Protein AF-A0A940BDP1-F1 (afdb_monomer_lite)

Structure (mmCIF, N/CA/C/O backbone):
data_AF-A0A940BDP1-F1
#
_entry.id   AF-A0A940BDP1-F1
#
loop_
_atom_site.group_PDB
_atom_site.id
_atom_site.type_symbol
_atom_site.label_atom_id
_atom_site.label_alt_id
_atom_site.label_comp_id
_atom_site.label_asym_id
_atom_site.label_entity_id
_atom_site.label_seq_id
_atom_site.pdbx_PDB_ins_code
_atom_site.Cartn_x
_atom_site.Cartn_y
_atom_site.Cartn_z
_atom_site.occupancy
_atom_site.B_iso_or_equiv
_atom_site.auth_seq_id
_atom_site.auth_comp_id
_atom_site.auth_asym_id
_atom_site.auth_atom_id
_atom_site.pdbx_PDB_model_num
ATOM 1 N N . MET A 1 1 ? -33.371 4.095 51.406 1.00 39.09 1 MET A N 1
ATOM 2 C CA . MET A 1 1 ? -31.905 4.212 51.586 1.00 39.09 1 MET A CA 1
ATOM 3 C C . MET A 1 1 ? -31.177 2.871 51.556 1.00 39.09 1 MET A C 1
ATOM 5 O O . MET A 1 1 ? -30.484 2.657 50.581 1.00 39.09 1 MET A O 1
ATOM 9 N N . ARG A 1 2 ? -31.351 1.929 52.503 1.00 30.36 2 ARG A N 1
ATOM 10 C CA . ARG A 1 2 ? -30.599 0.644 52.484 1.00 30.36 2 ARG A CA 1
ATOM 11 C C . ARG A 1 2 ? -30.800 -0.227 51.232 1.00 30.36 2 ARG A C 1
ATOM 13 O O . ARG A 1 2 ? -29.832 -0.791 50.754 1.00 30.36 2 ARG A O 1
ATOM 20 N N . LYS A 1 3 ? -32.016 -0.303 50.671 1.00 30.36 3 LYS A N 1
ATOM 21 C CA . LYS A 1 3 ? -32.258 -1.008 49.393 1.00 30.36 3 LYS A CA 1
ATOM 22 C C . LYS A 1 3 ? -31.604 -0.306 48.198 1.00 30.36 3 LYS A C 1
ATOM 24 O O . LYS A 1 3 ? -31.033 -0.985 47.370 1.00 30.36 3 LYS A O 1
ATOM 29 N N . LEU A 1 4 ? -31.623 1.029 48.163 1.00 31.89 4 LEU A N 1
ATOM 30 C CA . LEU A 1 4 ? -30.990 1.826 47.105 1.00 31.89 4 LEU A CA 1
ATOM 31 C C . LEU A 1 4 ? -29.458 1.695 47.149 1.00 31.89 4 LEU A C 1
ATOM 33 O O . LEU A 1 4 ? -28.849 1.433 46.129 1.00 31.89 4 LEU A O 1
ATOM 37 N N . LEU A 1 5 ? -28.856 1.771 48.341 1.00 33.38 5 LEU A N 1
ATOM 38 C CA . LEU A 1 5 ? -27.423 1.530 48.558 1.00 33.38 5 LEU A CA 1
ATOM 39 C C . LEU A 1 5 ? -27.004 0.103 48.193 1.00 33.38 5 LEU A C 1
ATOM 41 O O . LEU A 1 5 ? -25.933 -0.080 47.635 1.00 33.38 5 LEU A O 1
ATOM 45 N N . LEU A 1 6 ? -27.842 -0.899 48.477 1.00 31.19 6 LEU A N 1
ATOM 46 C CA . LEU A 1 6 ? -27.563 -2.288 48.109 1.00 31.19 6 LEU A CA 1
ATOM 47 C C . LEU A 1 6 ? -27.709 -2.513 46.596 1.00 31.19 6 LEU A C 1
ATOM 49 O O . LEU A 1 6 ? -26.909 -3.234 46.020 1.00 31.19 6 LEU A O 1
ATOM 53 N N . THR A 1 7 ? -28.683 -1.873 45.942 1.00 37.03 7 THR A N 1
ATOM 54 C CA . THR A 1 7 ? -28.830 -1.899 44.478 1.00 37.03 7 THR A CA 1
ATOM 55 C C . THR A 1 7 ? -27.680 -1.168 43.784 1.00 37.03 7 THR A C 1
ATOM 57 O O . THR A 1 7 ? -27.176 -1.685 42.797 1.00 37.03 7 THR A O 1
ATOM 60 N N . ILE A 1 8 ? -27.217 -0.037 44.329 1.00 39.84 8 ILE A N 1
ATOM 61 C CA . ILE A 1 8 ? -26.027 0.681 43.849 1.00 39.84 8 ILE A CA 1
ATOM 62 C C . ILE A 1 8 ? -24.776 -0.185 44.038 1.00 39.84 8 ILE A C 1
ATOM 64 O O . ILE A 1 8 ? -24.036 -0.371 43.083 1.00 39.84 8 ILE A O 1
ATOM 68 N N . LEU A 1 9 ? -24.568 -0.794 45.214 1.00 34.91 9 LEU A N 1
ATOM 69 C CA . LEU A 1 9 ? -23.424 -1.690 45.435 1.00 34.91 9 LEU A CA 1
ATOM 70 C C . LEU A 1 9 ? -23.446 -2.895 44.487 1.00 34.91 9 LEU A C 1
ATOM 72 O O . LEU A 1 9 ? -22.422 -3.231 43.908 1.00 34.91 9 LEU A O 1
ATOM 76 N N . ILE A 1 10 ? -24.601 -3.545 44.318 1.00 37.09 10 ILE A N 1
ATOM 77 C CA . ILE A 1 10 ? -24.729 -4.702 43.424 1.00 37.09 10 ILE A CA 1
ATOM 78 C C . ILE A 1 10 ? -24.479 -4.281 41.971 1.00 37.09 10 ILE A C 1
ATOM 80 O O . ILE A 1 10 ? -23.735 -4.976 41.290 1.00 37.09 10 ILE A O 1
ATOM 84 N N . ALA A 1 11 ? -25.016 -3.136 41.527 1.00 35.66 11 ALA A N 1
ATOM 85 C CA . ALA A 1 11 ? -24.790 -2.592 40.187 1.00 35.66 11 ALA A CA 1
ATOM 86 C C . ALA A 1 11 ? -23.304 -2.286 39.925 1.00 35.66 11 ALA A C 1
ATOM 88 O O . ALA A 1 11 ? -22.777 -2.709 38.894 1.00 35.66 11 ALA A O 1
ATOM 89 N N . VAL A 1 12 ? -22.623 -1.651 40.890 1.00 38.00 12 VAL A N 1
ATOM 90 C CA . VAL A 1 12 ? -21.176 -1.365 40.862 1.00 38.00 12 VAL A CA 1
ATOM 91 C C . VAL A 1 12 ? -20.359 -2.659 40.736 1.00 38.00 12 VAL A C 1
ATOM 93 O O . VAL A 1 12 ? -19.486 -2.749 39.875 1.00 38.00 12 VAL A O 1
ATOM 96 N N . PHE A 1 13 ? -20.699 -3.706 41.499 1.00 33.41 13 PHE A N 1
ATOM 97 C CA . PHE A 1 13 ? -20.034 -5.013 41.399 1.00 33.41 13 PHE A CA 1
ATOM 98 C C . PHE A 1 13 ? -20.310 -5.739 40.066 1.00 33.41 13 PHE A C 1
ATOM 100 O O . PHE A 1 13 ? -19.410 -6.378 39.520 1.00 33.41 13 PHE A O 1
ATOM 107 N N . THR A 1 14 ? -21.521 -5.642 39.497 1.00 33.75 14 THR A N 1
ATOM 108 C CA . THR A 1 14 ? -21.818 -6.230 38.173 1.00 33.75 14 THR A CA 1
ATOM 109 C C . THR A 1 14 ? -21.124 -5.507 37.020 1.00 33.75 14 THR A C 1
ATOM 111 O O . THR A 1 14 ? -20.708 -6.171 36.073 1.00 33.75 14 THR A O 1
ATOM 114 N N . MET A 1 15 ? -20.949 -4.181 37.092 1.00 35.41 15 MET A N 1
ATOM 115 C CA . MET A 1 15 ? -20.166 -3.447 36.090 1.00 35.41 15 MET A CA 1
ATOM 116 C C . MET A 1 15 ? -18.678 -3.808 36.179 1.00 35.41 15 MET A C 1
ATOM 118 O O . MET A 1 15 ? -18.084 -4.114 35.146 1.00 35.41 15 MET A O 1
ATOM 122 N N . GLN A 1 16 ? -18.099 -3.899 37.385 1.00 37.00 16 GLN A N 1
ATOM 123 C CA . GLN A 1 16 ? -16.711 -4.354 37.573 1.00 37.00 16 GLN A CA 1
ATOM 124 C C . GLN A 1 16 ? -16.444 -5.721 36.916 1.00 37.00 16 GLN A C 1
ATOM 126 O O . GLN A 1 16 ? -15.421 -5.898 36.258 1.00 37.00 16 GLN A O 1
ATOM 131 N N . GLY A 1 17 ? -17.381 -6.672 37.024 1.00 30.28 17 GLY A N 1
ATOM 132 C CA . GLY A 1 17 ? -17.239 -8.004 36.425 1.00 30.28 17 GLY A CA 1
ATOM 133 C C . GLY A 1 17 ? -17.314 -8.043 34.891 1.00 30.28 17 GLY A C 1
ATOM 134 O O . GLY A 1 17 ? -16.681 -8.901 34.279 1.00 30.28 17 GLY A O 1
ATOM 135 N N . MET A 1 18 ? -18.058 -7.126 34.260 1.00 34.38 18 MET A N 1
ATOM 136 C CA . MET A 1 18 ? -18.193 -7.068 32.795 1.00 34.38 18 MET A CA 1
ATOM 137 C C . MET A 1 18 ? -17.038 -6.324 32.112 1.00 34.38 18 MET A C 1
ATOM 139 O O . MET A 1 18 ? -16.625 -6.729 31.028 1.00 34.38 18 MET A O 1
ATOM 143 N N . PHE A 1 19 ? -16.491 -5.270 32.728 1.00 37.41 19 PHE A N 1
ATOM 144 C CA . PHE A 1 19 ? -15.371 -4.520 32.139 1.00 37.41 19 PHE A CA 1
ATOM 145 C C . PHE A 1 19 ? -14.022 -5.223 32.340 1.00 37.41 19 PHE A C 1
ATOM 147 O O . PHE A 1 19 ? -13.211 -5.245 31.409 1.00 37.41 19 PHE A O 1
ATOM 154 N N . ALA A 1 20 ? -13.828 -5.905 33.477 1.00 33.91 20 ALA A N 1
ATOM 155 C CA . ALA A 1 20 ? -12.605 -6.656 33.769 1.00 33.91 20 ALA A CA 1
ATOM 156 C C . ALA A 1 20 ? -12.315 -7.797 32.770 1.00 33.91 20 ALA A C 1
ATOM 158 O O . ALA A 1 20 ? -11.159 -8.145 32.578 1.00 33.91 20 ALA A O 1
ATOM 159 N N . GLN A 1 21 ? -13.324 -8.353 32.085 1.00 35.44 21 GLN A N 1
ATOM 160 C CA . GLN A 1 21 ? -13.114 -9.422 31.092 1.00 35.44 21 GLN A CA 1
ATOM 161 C C . GLN A 1 21 ? -12.609 -8.935 29.725 1.00 35.44 21 GLN A C 1
ATOM 163 O O . GLN A 1 21 ? -12.165 -9.751 28.922 1.00 35.44 21 GLN A O 1
ATOM 168 N N . SER A 1 22 ? -12.675 -7.630 29.439 1.00 44.34 22 SER A N 1
ATOM 169 C CA . SER A 1 22 ? -12.284 -7.074 28.131 1.00 44.34 22 SER A CA 1
ATOM 170 C C . SER A 1 22 ? -10.928 -6.359 28.137 1.00 44.34 22 SER A C 1
ATOM 172 O O . SER A 1 22 ? -10.398 -6.054 27.071 1.00 44.34 22 SER A O 1
ATOM 174 N N . GLY A 1 23 ? -10.399 -6.040 29.328 1.00 54.31 23 GLY A N 1
ATOM 175 C CA . GLY A 1 23 ? -9.250 -5.147 29.535 1.00 54.31 23 GLY A CA 1
ATOM 176 C C . GLY A 1 23 ? -9.375 -3.769 28.872 1.00 54.31 23 GLY A C 1
ATOM 177 O O . GLY A 1 23 ? -8.382 -3.063 28.691 1.00 54.31 23 GLY A O 1
ATOM 178 N N . LEU A 1 24 ? -10.598 -3.371 28.514 1.00 60.44 24 LEU A N 1
ATOM 179 C CA . LEU A 1 24 ? -10.937 -2.022 28.087 1.00 60.44 24 LEU A CA 1
ATOM 180 C C . LEU A 1 24 ? -11.330 -1.209 29.314 1.00 60.44 24 LEU A C 1
ATOM 182 O O . LEU A 1 24 ? -12.133 -1.660 30.134 1.00 60.44 24 LEU A O 1
ATOM 186 N N . ARG A 1 25 ? -10.795 0.008 29.418 1.00 71.19 25 ARG A N 1
ATOM 187 C CA . ARG A 1 25 ? -11.220 0.934 30.467 1.00 71.19 25 ARG A CA 1
ATOM 188 C C . ARG A 1 25 ? -12.712 1.246 30.354 1.00 71.19 25 ARG A C 1
ATOM 190 O O . ARG A 1 25 ? -13.210 1.393 29.229 1.00 71.19 25 ARG A O 1
ATOM 197 N N . PRO A 1 26 ? -13.418 1.391 31.486 1.00 76.38 26 PRO A N 1
ATOM 198 C CA . PRO A 1 26 ? -14.801 1.834 31.481 1.00 76.38 26 PRO A CA 1
ATOM 199 C C . PRO A 1 26 ? -14.961 3.176 30.759 1.00 76.38 26 PRO A C 1
ATOM 201 O O . PRO A 1 26 ? -14.127 4.076 30.850 1.00 76.38 26 PRO A O 1
ATOM 204 N N . ARG A 1 27 ? -16.068 3.333 30.035 1.00 79.81 27 ARG A N 1
ATOM 205 C CA . ARG A 1 27 ? -16.445 4.633 29.473 1.00 79.81 27 ARG A CA 1
ATOM 206 C C . ARG A 1 27 ? -16.810 5.576 30.613 1.00 79.81 27 ARG A C 1
ATOM 208 O O . ARG A 1 27 ? -17.631 5.202 31.447 1.00 79.81 27 ARG A O 1
ATOM 215 N N . GLY A 1 28 ? -16.249 6.779 30.612 1.00 79.25 28 GLY A N 1
ATOM 216 C CA . GLY A 1 28 ? -16.422 7.736 31.702 1.00 79.25 28 GLY A CA 1
ATOM 217 C C . GLY A 1 28 ? -15.357 7.670 32.800 1.00 79.25 28 GLY A C 1
ATOM 218 O O . GLY A 1 28 ? -15.403 8.514 33.681 1.00 79.25 28 GLY A O 1
ATOM 219 N N . ASP A 1 29 ? -14.400 6.736 32.744 1.00 80.38 29 ASP A N 1
ATOM 220 C CA . ASP A 1 29 ? -13.216 6.696 33.629 1.00 80.38 29 ASP A CA 1
ATOM 221 C C . ASP A 1 29 ? -12.179 7.742 33.170 1.00 80.38 29 ASP A C 1
ATOM 223 O O . ASP A 1 29 ? -11.179 7.456 32.497 1.00 80.38 29 ASP A O 1
ATOM 227 N N . VAL A 1 30 ? -12.508 9.010 33.409 1.00 80.75 30 VAL A N 1
ATOM 228 C CA . VAL A 1 30 ? -11.759 10.176 32.931 1.00 80.75 30 VAL A CA 1
ATOM 229 C C . VAL A 1 30 ? -10.437 10.316 33.683 1.00 80.75 30 VAL A C 1
ATOM 231 O O . VAL A 1 30 ? -9.439 10.754 33.102 1.00 80.75 30 VAL A O 1
ATOM 234 N N . ASN A 1 31 ? -10.409 9.943 34.962 1.00 78.75 31 ASN A N 1
ATOM 235 C CA . ASN A 1 31 ? -9.225 10.070 35.808 1.00 78.75 31 ASN A CA 1
ATOM 236 C C . ASN A 1 31 ? -8.260 8.867 35.703 1.00 78.75 31 ASN A C 1
ATOM 238 O O . ASN A 1 31 ? -7.147 8.943 36.232 1.00 78.75 31 ASN A O 1
ATOM 242 N N . CYS A 1 32 ? -8.639 7.824 34.952 1.00 75.50 32 CYS A N 1
ATOM 243 C CA . CYS A 1 32 ? -7.847 6.631 34.667 1.00 75.50 32 CYS A CA 1
ATOM 244 C C . CYS A 1 32 ? -7.637 5.690 35.872 1.00 75.50 32 CYS A C 1
ATOM 246 O O . CYS A 1 32 ? -6.581 5.047 35.944 1.00 75.50 32 CYS A O 1
ATOM 248 N N . ASP A 1 33 ? -8.591 5.613 36.801 1.00 78.94 33 ASP A N 1
ATOM 249 C CA . ASP A 1 33 ? -8.529 4.783 38.012 1.00 78.94 33 ASP A CA 1
ATOM 250 C C . ASP A 1 33 ? -9.317 3.460 37.930 1.00 78.94 33 ASP A C 1
ATOM 252 O O . ASP A 1 33 ? -9.271 2.674 38.879 1.00 78.94 33 ASP A O 1
ATOM 256 N N . TRP A 1 34 ? -9.919 3.159 36.770 1.00 77.94 34 TRP A N 1
ATOM 257 C CA . TRP A 1 34 ? -10.779 1.996 36.488 1.00 77.94 34 TRP A CA 1
ATOM 258 C C . TRP A 1 34 ? -12.163 2.025 37.143 1.00 77.94 34 TRP A C 1
ATOM 260 O O . TRP A 1 34 ? -12.915 1.048 37.035 1.00 77.94 34 TRP A O 1
ATOM 270 N N . GLU A 1 35 ? -12.542 3.133 37.770 1.00 83.06 35 GLU A N 1
ATOM 271 C CA . GLU A 1 35 ? -13.878 3.368 38.294 1.00 83.06 35 GLU A CA 1
ATOM 272 C C . GLU A 1 35 ? -14.563 4.508 37.526 1.00 83.06 35 GLU A C 1
ATOM 274 O O . GLU A 1 35 ? -13.936 5.289 36.825 1.00 83.06 35 GLU A O 1
ATOM 279 N N . VAL A 1 36 ? -15.897 4.557 37.590 1.00 84.62 36 VAL A N 1
ATOM 280 C CA . VAL A 1 36 ? -16.682 5.673 37.038 1.00 84.62 36 VAL A CA 1
ATOM 281 C C . VAL A 1 36 ? -17.485 6.263 38.181 1.00 84.62 36 VAL A C 1
ATOM 283 O O . VAL A 1 36 ? -18.464 5.667 38.641 1.00 84.62 36 VAL A O 1
ATOM 286 N N . ASN A 1 37 ? -17.037 7.401 38.699 1.00 89.19 37 ASN A N 1
ATOM 287 C CA . ASN A 1 37 ? -17.572 8.018 39.903 1.00 89.19 37 ASN A CA 1
ATOM 288 C C . ASN A 1 37 ? -17.509 9.564 39.845 1.00 89.19 37 ASN A C 1
ATOM 290 O O . ASN A 1 37 ? -17.300 10.187 38.806 1.00 89.19 37 ASN A O 1
ATOM 294 N N . ILE A 1 38 ? -17.773 10.226 40.976 1.00 89.50 38 ILE A N 1
ATOM 295 C CA . ILE A 1 38 ? -17.816 11.698 41.055 1.00 89.50 38 ILE A CA 1
ATOM 296 C C . ILE A 1 38 ? -16.448 12.339 40.749 1.00 89.50 38 ILE A C 1
ATOM 298 O O . ILE A 1 38 ? -16.398 13.473 40.269 1.00 89.50 38 ILE A O 1
ATOM 302 N N . ALA A 1 39 ? -15.339 11.643 41.006 1.00 86.88 39 ALA A N 1
ATOM 303 C CA . ALA A 1 39 ? -14.003 12.134 40.687 1.00 86.88 39 ALA A CA 1
ATOM 304 C C . ALA A 1 39 ? -13.806 12.318 39.174 1.00 86.88 39 ALA A C 1
ATOM 306 O O . ALA A 1 39 ? -13.167 13.292 38.768 1.00 86.88 39 ALA A O 1
ATOM 307 N N . ASP A 1 40 ? -14.407 11.465 38.345 1.00 87.00 40 ASP A N 1
ATOM 308 C CA . ASP A 1 40 ? -14.378 11.607 36.888 1.00 87.00 40 ASP A CA 1
ATOM 309 C C . ASP A 1 40 ? -15.133 12.842 36.417 1.00 87.00 40 ASP A C 1
ATOM 311 O O . ASP A 1 40 ? -14.631 13.594 35.583 1.00 87.00 40 ASP A O 1
ATOM 315 N N . ILE A 1 41 ? -16.303 13.107 37.010 1.00 88.69 41 ILE A N 1
ATOM 316 C CA . ILE A 1 41 ? -17.094 14.312 36.724 1.00 88.69 41 ILE A CA 1
ATOM 317 C C . ILE A 1 41 ? -16.265 15.560 37.027 1.00 88.69 41 ILE A C 1
ATOM 319 O O . ILE A 1 41 ? -16.175 16.455 36.188 1.00 88.69 41 ILE A O 1
ATOM 323 N N . ASN A 1 42 ? -15.628 15.612 38.200 1.00 88.19 42 ASN A N 1
ATOM 324 C CA . ASN A 1 42 ? -14.783 16.743 38.583 1.00 88.19 42 ASN A CA 1
ATOM 325 C C . ASN A 1 42 ? -13.608 16.911 37.614 1.00 88.19 42 ASN A C 1
ATOM 327 O O . ASN A 1 42 ? -13.347 18.019 37.156 1.00 88.19 42 ASN A O 1
ATOM 331 N N . THR A 1 43 ? -12.950 15.809 37.247 1.00 86.44 43 THR A N 1
ATOM 332 C CA . THR A 1 43 ? -11.813 15.824 36.316 1.00 86.44 43 THR A CA 1
ATOM 333 C C . THR A 1 43 ? -12.236 16.327 34.934 1.00 86.44 43 THR A C 1
ATOM 335 O O . THR A 1 43 ? -11.546 17.158 34.340 1.00 86.44 43 THR A O 1
ATOM 338 N N . LEU A 1 44 ? -13.394 15.884 34.437 1.00 85.25 44 LEU A N 1
ATOM 339 C CA . LEU A 1 44 ? -13.938 16.316 33.153 1.00 85.25 44 LEU A CA 1
ATOM 340 C C . LEU A 1 44 ? -14.334 17.798 33.173 1.00 85.25 44 LEU A C 1
ATOM 342 O O . LEU A 1 44 ? -13.948 18.545 32.275 1.00 85.25 44 LEU A O 1
ATOM 346 N N . VAL A 1 45 ? -15.035 18.253 34.215 1.00 87.62 45 VAL A N 1
ATOM 347 C CA . VAL A 1 45 ? -15.426 19.664 34.379 1.00 87.62 45 VAL A CA 1
ATOM 348 C C . VAL A 1 45 ? -14.200 20.571 34.479 1.00 87.62 45 VAL A C 1
ATOM 350 O O . VAL A 1 45 ? -14.130 21.575 33.768 1.00 87.62 45 VAL A O 1
ATOM 353 N N . ASP A 1 46 ? -13.210 20.200 35.293 1.00 83.06 46 ASP A N 1
ATOM 354 C CA . ASP A 1 46 ? -11.962 20.953 35.431 1.00 83.06 46 ASP A CA 1
ATOM 355 C C . ASP A 1 46 ? -11.223 21.049 34.089 1.00 83.06 46 ASP A C 1
ATOM 357 O O . ASP A 1 46 ? -10.694 22.110 33.741 1.00 83.06 46 ASP A O 1
ATOM 361 N N . SER A 1 47 ? -11.231 19.966 33.300 1.00 78.56 47 SER A N 1
ATOM 362 C CA . SER A 1 47 ? -10.609 19.944 31.972 1.00 78.56 47 SER A CA 1
ATOM 363 C C . SER A 1 47 ? -11.276 20.917 30.990 1.00 78.56 47 SER A C 1
ATOM 365 O O . SER A 1 47 ? -10.575 21.622 30.261 1.00 78.56 47 SER A O 1
ATOM 367 N N . ILE A 1 48 ? -12.611 21.021 31.026 1.00 80.88 48 ILE A N 1
ATOM 368 C CA . ILE A 1 48 ? -13.398 21.922 30.174 1.00 80.88 48 ILE A CA 1
ATOM 369 C C . ILE A 1 48 ? -13.204 23.384 30.600 1.00 80.88 48 ILE A C 1
ATOM 371 O O . ILE A 1 48 ? -13.004 24.256 29.755 1.00 80.88 48 ILE A O 1
ATOM 375 N N . LEU A 1 49 ? -13.253 23.672 31.906 1.00 81.38 49 LEU A N 1
ATOM 376 C CA . LEU A 1 49 ? -13.232 25.042 32.432 1.00 81.38 49 LEU A CA 1
ATOM 377 C C . LEU A 1 49 ? -11.866 25.716 32.329 1.00 81.38 49 LEU A C 1
ATOM 379 O O . LEU A 1 49 ? -11.787 26.926 32.107 1.00 81.38 49 LEU A O 1
ATOM 383 N N . HIS A 1 50 ? -10.789 24.962 32.535 1.00 73.56 50 HIS A N 1
ATOM 384 C CA . HIS A 1 50 ? -9.459 25.548 32.669 1.00 73.56 50 HIS A CA 1
ATOM 385 C C . HIS A 1 50 ? -8.625 25.496 31.393 1.00 73.56 50 HIS A C 1
ATOM 387 O O . HIS A 1 50 ? -7.542 26.081 31.377 1.00 73.56 50 HIS A O 1
ATOM 393 N N . GLY A 1 51 ? -9.118 24.850 30.328 1.00 61.53 51 GLY A N 1
ATOM 394 C CA . GLY A 1 51 ? -8.523 24.872 28.986 1.00 61.53 51 GLY A CA 1
ATOM 395 C C . GLY A 1 51 ? -7.025 24.533 28.928 1.00 61.53 51 GLY A C 1
ATOM 396 O O . GLY A 1 51 ? -6.347 24.913 27.974 1.00 61.53 51 GLY A O 1
ATOM 397 N N . ALA A 1 52 ? -6.458 23.897 29.961 1.00 50.72 52 ALA A N 1
ATOM 398 C CA . ALA A 1 52 ? -5.015 23.782 30.117 1.00 50.72 52 ALA A CA 1
ATOM 399 C C . ALA A 1 52 ? -4.578 22.547 30.925 1.00 50.72 52 ALA A C 1
ATOM 401 O O . ALA A 1 52 ? -5.049 22.287 32.028 1.00 50.72 52 ALA A O 1
ATOM 402 N N . LYS A 1 53 ? -3.549 21.888 30.370 1.00 44.94 53 LYS A N 1
ATOM 403 C CA . LYS A 1 53 ? -2.634 20.849 30.897 1.00 44.94 53 LYS A CA 1
ATOM 404 C C . LYS A 1 53 ? -2.973 19.366 30.745 1.00 44.94 53 LYS A C 1
ATOM 406 O O . LYS A 1 53 ? -2.020 18.602 30.637 1.00 44.94 53 LYS A O 1
ATOM 411 N N . TYR A 1 54 ? -4.228 18.956 30.598 1.00 47.75 54 TYR A N 1
ATOM 412 C CA . TYR A 1 54 ? -4.570 17.551 30.299 1.00 47.75 54 TYR A CA 1
ATOM 413 C C . TYR A 1 54 ? -4.852 17.319 28.798 1.00 47.75 54 TYR A C 1
ATOM 415 O O . TYR A 1 54 ? -5.549 16.400 28.400 1.00 47.75 54 TYR A O 1
ATOM 423 N N . HIS A 1 55 ? -4.296 18.155 27.917 1.00 44.09 55 HIS A N 1
ATOM 424 C CA . HIS A 1 55 ? -4.547 18.142 26.467 1.00 44.09 55 HIS A CA 1
ATOM 425 C C . HIS A 1 55 ? -3.854 16.991 25.700 1.00 44.09 55 HIS A C 1
ATOM 427 O O . HIS A 1 55 ? -3.207 17.205 24.678 1.00 44.09 55 HIS A O 1
ATOM 433 N N . SER A 1 56 ? -4.022 15.749 26.156 1.00 42.38 56 SER A N 1
ATOM 434 C CA . SER A 1 56 ? -3.753 14.549 25.350 1.00 42.38 56 SER A CA 1
ATOM 435 C C . SER A 1 56 ? -4.903 13.537 25.321 1.00 42.38 56 SER A C 1
ATOM 437 O O . SER A 1 56 ? -4.781 12.531 24.623 1.00 42.38 56 SER A O 1
ATOM 439 N N . PHE A 1 57 ? -6.009 13.794 26.029 1.00 48.91 57 PHE A N 1
ATOM 440 C CA . PHE A 1 57 ? -7.103 12.838 26.225 1.00 48.91 57 PHE A CA 1
ATOM 441 C C . PHE A 1 57 ? -8.308 13.139 25.325 1.00 48.91 57 PHE A C 1
ATOM 443 O O . PHE A 1 57 ? -9.346 13.599 25.791 1.00 48.91 57 PHE A O 1
ATOM 450 N N . TYR A 1 58 ? -8.206 12.807 24.037 1.00 52.91 58 TYR A N 1
ATOM 451 C CA . TYR A 1 58 ? -9.389 12.277 23.342 1.00 52.91 58 TYR A CA 1
ATOM 452 C C . TYR A 1 58 ? -9.434 10.765 23.598 1.00 52.91 58 TYR A C 1
ATOM 454 O O . TYR A 1 58 ? -9.408 9.954 22.673 1.00 52.91 58 TYR A O 1
ATOM 462 N N . SER A 1 59 ? -9.364 10.371 24.871 1.00 58.34 59 SER A N 1
ATOM 463 C CA . SER A 1 59 ? -9.512 8.968 25.223 1.00 58.34 59 SER A CA 1
ATOM 464 C C . SER A 1 59 ? -10.999 8.616 25.158 1.00 58.34 59 SER A C 1
ATOM 466 O O . SER A 1 59 ? -11.871 9.469 25.314 1.00 58.34 59 SER A O 1
ATOM 468 N N . TYR A 1 60 ? -11.306 7.337 24.945 1.00 64.25 60 TYR A N 1
ATOM 469 C CA . TYR A 1 60 ? -12.668 6.795 25.038 1.00 64.25 60 TYR A CA 1
ATOM 470 C C . TYR A 1 60 ? -13.449 7.249 26.267 1.00 64.25 60 TYR A C 1
ATOM 472 O O . TYR A 1 60 ? -14.671 7.341 26.230 1.00 64.25 60 TYR A O 1
ATOM 480 N N . ALA A 1 61 ? -12.732 7.504 27.355 1.00 71.12 61 ALA A N 1
ATOM 481 C CA . ALA A 1 61 ? -13.339 7.833 28.616 1.00 71.12 61 ALA A CA 1
ATOM 482 C C . ALA A 1 61 ? -13.848 9.278 28.702 1.00 71.12 61 ALA A C 1
ATOM 484 O O . ALA A 1 61 ? -14.807 9.502 29.432 1.00 71.12 61 ALA A O 1
ATOM 485 N N . THR A 1 62 ? -13.247 10.233 27.978 1.00 77.62 62 THR A N 1
ATOM 486 C CA . THR A 1 62 ? -13.626 11.658 28.039 1.00 77.62 62 THR A CA 1
ATOM 487 C C . THR A 1 62 ? -14.741 12.030 27.070 1.00 77.62 62 THR A C 1
ATOM 489 O O . THR A 1 62 ? -15.609 12.816 27.435 1.00 77.62 62 THR A O 1
ATOM 492 N N . ASP A 1 63 ? -14.729 11.462 25.862 1.00 78.62 63 ASP A N 1
ATOM 493 C CA . ASP A 1 63 ? -15.786 11.609 24.848 1.00 78.62 63 ASP A CA 1
ATOM 494 C C . ASP A 1 63 ? -16.936 10.645 25.180 1.00 78.62 63 ASP A C 1
ATOM 496 O O . ASP A 1 63 ? -17.094 9.566 24.592 1.00 78.62 63 ASP A O 1
ATOM 500 N N . VAL A 1 64 ? -17.677 10.987 26.237 1.00 83.12 64 VAL A N 1
ATOM 501 C CA . VAL A 1 64 ? -18.710 10.129 26.817 1.00 83.12 64 VAL A CA 1
ATOM 502 C C . VAL A 1 64 ? -19.890 10.009 25.875 1.00 83.12 64 VAL A C 1
ATOM 504 O O . VAL A 1 64 ? -20.581 9.008 25.974 1.00 83.12 64 VAL A O 1
ATOM 507 N N . ASN A 1 65 ? -20.151 10.928 24.948 1.00 81.81 65 ASN A N 1
ATOM 508 C CA . ASN A 1 65 ? -21.234 10.773 23.970 1.00 81.81 65 ASN A CA 1
ATOM 509 C C . ASN A 1 65 ? -20.765 10.197 22.611 1.00 81.81 65 ASN A C 1
ATOM 511 O O . ASN A 1 65 ? -21.591 9.628 21.892 1.00 81.81 65 ASN A O 1
ATOM 515 N N . GLY A 1 66 ? -19.465 10.252 22.303 1.00 76.56 66 GLY A N 1
ATOM 516 C CA . GLY A 1 66 ? -18.875 9.748 21.067 1.00 76.56 66 GLY A CA 1
ATOM 517 C C . GLY A 1 66 ? -18.888 10.697 19.873 1.00 76.56 66 GLY A C 1
ATOM 518 O O . GLY A 1 66 ? -18.605 10.236 18.756 1.00 76.56 66 GLY A O 1
ATOM 519 N N . ASP A 1 67 ? -19.268 11.959 20.070 1.00 76.19 67 ASP A N 1
ATOM 520 C CA . ASP A 1 67 ? -19.422 12.975 19.027 1.00 76.19 67 ASP A CA 1
ATOM 521 C C . ASP A 1 67 ? -18.105 13.678 18.666 1.00 76.19 67 ASP A C 1
ATOM 523 O O . ASP A 1 67 ? -18.060 14.404 17.669 1.00 76.19 67 ASP A O 1
ATOM 527 N N . LYS A 1 68 ? -17.015 13.338 19.375 1.00 73.50 68 LYS A N 1
ATOM 528 C CA . LYS A 1 68 ? -15.651 13.876 19.232 1.00 73.50 68 LYS A CA 1
ATOM 529 C C . LYS A 1 68 ? -15.473 15.293 19.773 1.00 73.50 68 LYS A C 1
ATOM 531 O O . LYS A 1 68 ? -14.403 15.878 19.575 1.00 73.50 68 LYS A O 1
ATOM 536 N N . GLU A 1 69 ? -16.463 15.840 20.456 1.00 78.19 69 GLU A N 1
ATOM 537 C CA . GLU A 1 69 ? -16.372 17.092 21.185 1.00 78.19 69 GLU A CA 1
ATOM 538 C C . GLU A 1 69 ? -16.379 16.791 22.681 1.00 78.19 69 GLU A C 1
ATOM 540 O O . GLU A 1 69 ? -17.178 16.004 23.154 1.00 78.19 69 GLU A O 1
ATOM 545 N N . ILE A 1 70 ? -15.480 17.421 23.442 1.00 80.81 70 ILE A N 1
ATOM 546 C CA . ILE A 1 70 ? -15.487 17.304 24.905 1.00 80.81 70 ILE A CA 1
ATOM 547 C C . ILE A 1 70 ? -16.183 18.533 25.466 1.00 80.81 70 ILE A C 1
ATOM 549 O O . ILE A 1 70 ? -15.617 19.632 25.461 1.00 80.81 70 ILE A O 1
ATOM 553 N N . ASN A 1 71 ? -17.424 18.375 25.908 1.00 85.69 71 ASN A N 1
ATOM 554 C CA . ASN A 1 71 ? -18.254 19.493 26.329 1.00 85.69 71 ASN A CA 1
ATOM 555 C C . ASN A 1 71 ? -19.218 19.115 27.474 1.00 85.69 71 ASN A C 1
ATOM 557 O O . ASN A 1 71 ? -19.110 18.080 28.131 1.00 85.69 71 ASN A O 1
ATOM 561 N N . ILE A 1 72 ? -20.156 20.014 27.780 1.00 87.94 72 ILE A N 1
ATOM 562 C CA . ILE A 1 72 ? -21.119 19.816 28.872 1.00 87.94 72 ILE A CA 1
ATOM 563 C C . ILE A 1 72 ? -22.058 18.618 28.635 1.00 87.94 72 ILE A C 1
ATOM 565 O O . ILE A 1 72 ? -22.601 18.071 29.591 1.00 87.94 72 ILE A O 1
ATOM 569 N N . ALA A 1 73 ? -22.260 18.193 27.385 1.00 89.62 73 ALA A N 1
ATOM 570 C CA . ALA A 1 73 ? -23.044 17.008 27.062 1.00 89.62 73 ALA A CA 1
ATOM 571 C C . ALA A 1 73 ? -22.376 15.733 27.596 1.00 89.62 73 ALA A C 1
ATOM 573 O O . ALA A 1 73 ? -23.079 14.882 28.142 1.00 89.62 73 ALA A O 1
ATOM 574 N N . ASP A 1 74 ? -21.046 15.632 27.534 1.00 87.94 74 ASP A N 1
ATOM 575 C CA . ASP A 1 74 ? -20.303 14.508 28.118 1.00 87.94 74 ASP A CA 1
ATOM 576 C C . ASP A 1 74 ? -20.414 14.489 29.633 1.00 87.94 74 ASP A C 1
ATOM 578 O O . ASP A 1 74 ? -20.674 13.444 30.225 1.00 87.94 74 ASP A O 1
ATOM 582 N N . VAL A 1 75 ? -20.298 15.663 30.263 1.00 89.12 75 VAL A N 1
ATOM 583 C CA . VAL A 1 75 ? -20.489 15.811 31.711 1.00 89.12 75 VAL A CA 1
ATOM 584 C C . VAL A 1 75 ? -21.883 15.340 32.116 1.00 89.12 75 VAL A C 1
ATOM 586 O O . VAL A 1 75 ? -22.014 14.594 33.082 1.00 89.12 75 VAL A O 1
ATOM 589 N N . ASN A 1 76 ? -22.924 15.730 31.375 1.00 91.75 76 ASN A N 1
ATOM 590 C CA . ASN A 1 76 ? -24.295 15.313 31.668 1.00 91.75 76 ASN A CA 1
ATOM 591 C C . ASN A 1 76 ? -24.464 13.792 31.566 1.00 91.75 76 ASN A C 1
ATOM 593 O O . ASN A 1 76 ? -25.051 13.184 32.459 1.00 91.75 76 ASN A O 1
ATOM 597 N N . LEU A 1 77 ? -23.911 13.167 30.523 1.00 89.19 77 LEU A N 1
ATOM 598 C CA . LEU A 1 77 ? -23.950 11.712 30.384 1.00 89.19 77 LEU A CA 1
ATOM 599 C C . LEU A 1 77 ? -23.144 10.998 31.471 1.00 89.19 77 LEU A C 1
ATOM 601 O O . LEU A 1 77 ? -23.552 9.942 31.947 1.00 89.19 77 LEU A O 1
ATOM 605 N N . LEU A 1 78 ? -22.015 11.568 31.886 1.00 87.88 78 LEU A N 1
ATOM 606 C CA . LEU A 1 78 ? -21.209 11.019 32.966 1.00 87.88 78 LEU A CA 1
ATOM 607 C C . LEU A 1 78 ? -21.935 11.111 34.314 1.00 87.88 78 LEU A C 1
ATOM 609 O O . LEU A 1 78 ? -21.931 10.152 35.081 1.00 87.88 78 LEU A O 1
ATOM 613 N N . VAL A 1 79 ? -22.625 12.225 34.577 1.00 89.94 79 VAL A N 1
ATOM 614 C CA . VAL A 1 79 ? -23.530 12.369 35.728 1.00 89.94 79 VAL A CA 1
ATOM 615 C C . VAL A 1 79 ? -24.614 11.293 35.688 1.00 89.94 79 VAL A C 1
ATOM 617 O O . VAL A 1 79 ? -24.824 10.611 36.688 1.00 89.94 79 VAL A O 1
ATOM 620 N N . ASP A 1 80 ? -25.264 11.097 34.540 1.00 88.50 80 ASP A N 1
ATOM 621 C CA . ASP A 1 80 ? -26.261 10.041 34.345 1.00 88.50 80 ASP A CA 1
ATOM 622 C C . ASP A 1 80 ? -25.682 8.646 34.644 1.00 88.50 80 ASP A C 1
ATOM 624 O O . ASP A 1 80 ? -26.291 7.871 35.387 1.00 88.50 80 ASP A O 1
ATOM 628 N N . ALA A 1 81 ? -24.482 8.342 34.142 1.00 86.75 81 ALA A N 1
ATOM 629 C CA . ALA A 1 81 ? -23.796 7.075 34.397 1.00 86.75 81 ALA A CA 1
ATOM 630 C C . ALA A 1 81 ? -23.519 6.853 35.892 1.00 86.75 81 ALA A C 1
ATOM 632 O O . ALA A 1 81 ? -23.830 5.787 36.426 1.00 86.75 81 ALA A O 1
ATOM 633 N N . VAL A 1 82 ? -23.011 7.871 36.594 1.00 88.25 82 VAL A N 1
ATOM 634 C CA . VAL A 1 82 ? -22.753 7.821 38.045 1.00 88.25 82 VAL A CA 1
ATOM 635 C C . VAL A 1 82 ? -24.051 7.662 38.850 1.00 88.25 82 VAL A C 1
ATOM 637 O O . VAL A 1 82 ? -24.055 7.041 39.914 1.00 88.25 82 VAL A O 1
ATOM 640 N N . LEU A 1 83 ? -25.177 8.166 38.336 1.00 88.56 83 LEU A N 1
ATOM 641 C CA . LEU A 1 83 ? -26.511 7.964 38.913 1.00 88.56 83 LEU A CA 1
ATOM 642 C C . LEU A 1 83 ? -27.128 6.592 38.577 1.00 88.56 83 LEU A C 1
ATOM 644 O O . LEU A 1 83 ? -28.220 6.277 39.056 1.00 88.56 83 LEU A O 1
ATOM 648 N N . GLY A 1 84 ? -26.427 5.751 37.811 1.00 83.44 84 GLY A N 1
ATOM 649 C CA . GLY A 1 84 ? -26.850 4.400 37.445 1.00 83.44 84 GLY A CA 1
ATOM 650 C C . GLY A 1 84 ? -27.721 4.331 36.190 1.00 83.44 84 GLY A C 1
ATOM 651 O O . GLY A 1 84 ? -28.394 3.321 35.973 1.00 83.44 84 GLY A O 1
ATOM 652 N N . HIS A 1 85 ? -27.751 5.387 35.374 1.00 84.69 85 HIS A N 1
ATOM 653 C CA . HIS A 1 85 ? -28.405 5.366 34.069 1.00 84.69 85 HIS A CA 1
ATOM 654 C C . HIS A 1 85 ? -27.472 4.766 33.009 1.00 84.69 85 HIS A C 1
ATOM 656 O O . HIS A 1 85 ? -26.253 4.920 33.053 1.00 84.69 85 HIS A O 1
ATOM 662 N N . ASN A 1 86 ? -28.051 4.083 32.020 1.00 79.44 86 ASN A N 1
ATOM 663 C CA . ASN A 1 86 ? -27.274 3.522 30.919 1.00 79.44 86 ASN A CA 1
ATOM 664 C C . ASN A 1 86 ? -26.837 4.623 29.946 1.00 79.44 86 ASN A C 1
ATOM 666 O O . ASN A 1 86 ? -27.665 5.400 29.471 1.00 79.44 86 ASN A O 1
ATOM 670 N N . LEU A 1 87 ? -25.553 4.617 29.587 1.00 77.75 87 LEU A N 1
ATOM 671 C CA . LEU A 1 87 ? -25.015 5.464 28.526 1.00 77.75 87 LEU A CA 1
ATOM 672 C C . LEU A 1 87 ? -25.565 5.055 27.145 1.00 77.75 87 LEU A C 1
ATOM 674 O O . LEU A 1 87 ? -25.822 3.867 26.913 1.00 77.75 87 LEU A O 1
ATOM 678 N N . PRO A 1 88 ? -25.706 6.003 26.198 1.00 76.12 88 PRO A N 1
ATOM 679 C CA . PRO A 1 88 ? -26.115 5.688 24.830 1.00 76.12 88 PRO A CA 1
ATOM 680 C C . PRO A 1 88 ? -25.102 4.742 24.166 1.00 76.12 88 PRO A C 1
ATOM 682 O O . PRO A 1 88 ? -23.905 4.893 24.394 1.00 76.12 88 PRO A O 1
ATOM 685 N N . PRO A 1 89 ? -25.518 3.773 23.337 1.00 73.50 89 PRO A N 1
ATOM 686 C CA . PRO A 1 89 ? -24.589 2.833 22.710 1.00 73.50 89 PRO A CA 1
ATOM 687 C C . PRO A 1 89 ? -23.610 3.544 21.763 1.00 73.50 89 PRO A C 1
ATOM 689 O O . PRO A 1 89 ? -23.992 4.464 21.044 1.00 73.50 89 PRO A O 1
ATOM 692 N N . MET A 1 90 ? -22.356 3.085 21.744 1.00 75.94 90 MET A N 1
ATOM 693 C CA . MET A 1 90 ? -21.313 3.569 20.831 1.00 75.94 90 MET A CA 1
ATOM 694 C C . MET A 1 90 ? -21.165 2.658 19.613 1.00 75.94 90 MET A C 1
ATOM 696 O O . MET A 1 90 ? -21.469 1.465 19.710 1.00 75.94 90 MET A O 1
ATOM 700 N N . PRO A 1 91 ? -20.646 3.178 18.483 1.00 82.38 91 PRO A N 1
ATOM 701 C CA . PRO A 1 91 ? -20.163 2.326 17.408 1.00 82.38 91 PRO A CA 1
ATOM 702 C C . PRO A 1 91 ? -19.170 1.302 17.969 1.00 82.38 91 PRO A C 1
ATOM 704 O O . PRO A 1 91 ? -18.242 1.662 18.692 1.00 82.38 91 PRO A O 1
ATOM 707 N N . THR A 1 92 ? -19.370 0.034 17.632 1.00 88.25 92 THR A N 1
ATOM 708 C CA . THR A 1 92 ? -18.521 -1.077 18.069 1.00 88.25 92 THR A CA 1
ATOM 709 C C . THR A 1 92 ? -18.155 -1.949 16.876 1.00 88.25 92 THR A C 1
ATOM 711 O O . THR A 1 92 ? -18.798 -1.870 15.827 1.00 88.25 92 THR A O 1
ATOM 714 N N . PHE A 1 93 ? -17.122 -2.768 17.043 1.00 94.06 93 PHE A N 1
ATOM 715 C CA . PHE A 1 93 ? -16.678 -3.720 16.035 1.00 94.06 93 PHE A CA 1
ATOM 716 C C . PHE A 1 93 ? -17.738 -4.796 15.762 1.00 94.06 93 PHE A C 1
ATOM 718 O O . PHE A 1 93 ? -18.598 -5.090 16.592 1.00 94.06 93 PHE A O 1
ATOM 725 N N . SER A 1 94 ? -17.668 -5.402 14.581 1.00 94.88 94 SER A N 1
ATOM 726 C CA . SER A 1 94 ? -18.630 -6.413 14.130 1.00 94.88 94 SER A CA 1
ATOM 727 C C . SER A 1 94 ? -18.455 -7.783 14.791 1.00 94.88 94 SER A C 1
ATOM 729 O O . SER A 1 94 ? -19.403 -8.563 14.846 1.00 94.88 94 SER A O 1
ATOM 731 N N . GLY A 1 95 ? -17.235 -8.102 15.233 1.00 93.56 95 GLY A N 1
ATOM 732 C CA . GLY A 1 95 ? -16.860 -9.428 15.737 1.00 93.56 95 GLY A CA 1
ATOM 733 C C . GLY A 1 95 ? -16.627 -10.464 14.631 1.00 93.56 95 GLY A C 1
ATOM 734 O O . GLY A 1 95 ? -16.452 -11.642 14.920 1.00 93.56 95 GLY A O 1
ATOM 735 N N . THR A 1 96 ? -16.621 -10.046 13.359 1.00 96.06 96 THR A N 1
ATOM 736 C CA . THR A 1 96 ? -16.394 -10.937 12.199 1.00 96.06 96 THR A CA 1
ATOM 737 C C . THR A 1 96 ? -14.973 -10.915 11.655 1.00 96.06 96 THR A C 1
ATOM 739 O O . THR A 1 96 ? -14.612 -11.735 10.810 1.00 96.06 96 THR A O 1
ATOM 742 N N . LEU A 1 97 ? -14.155 -9.989 12.149 1.00 97.94 97 LEU A N 1
ATOM 743 C CA . LEU A 1 97 ? -12.730 -9.897 11.881 1.00 97.94 97 LEU A CA 1
ATOM 744 C C . LEU A 1 97 ? -11.960 -9.934 13.201 1.00 97.94 97 LEU A C 1
ATOM 746 O O . LEU A 1 97 ? -12.517 -9.562 14.232 1.00 97.94 97 LEU A O 1
ATOM 750 N N . PRO A 1 98 ? -10.672 -10.318 13.180 1.00 98.25 98 PRO A N 1
ATOM 751 C CA . PRO A 1 98 ? -9.806 -10.119 14.330 1.00 98.25 98 PRO A CA 1
ATOM 752 C C . PRO A 1 98 ? -9.794 -8.649 14.752 1.00 98.25 98 PRO A C 1
ATOM 754 O O . PRO A 1 98 ? -9.842 -7.754 13.898 1.00 98.25 98 PRO A O 1
ATOM 757 N N . VAL A 1 99 ? -9.694 -8.418 16.058 1.00 98.62 99 VAL A N 1
ATOM 758 C CA . VAL A 1 99 ? -9.657 -7.079 16.644 1.00 98.62 99 VAL A CA 1
ATOM 759 C C . VAL A 1 99 ? -8.250 -6.800 17.157 1.00 98.62 99 VAL A C 1
ATOM 761 O O . VAL A 1 99 ? -7.723 -7.526 18.000 1.00 98.62 99 VAL A O 1
ATOM 764 N N . LEU A 1 100 ? -7.631 -5.750 16.620 1.00 98.62 100 LEU A N 1
ATOM 765 C CA . LEU A 1 100 ? -6.354 -5.222 17.081 1.00 98.62 100 LEU A CA 1
ATOM 766 C C . LEU A 1 100 ? -6.617 -4.147 18.129 1.00 98.62 100 LEU A C 1
ATOM 768 O O . LEU A 1 100 ? -7.163 -3.086 17.824 1.00 98.62 100 LEU A O 1
ATOM 772 N N . TYR A 1 101 ? -6.186 -4.418 19.349 1.00 97.62 101 TYR A N 1
ATOM 773 C CA . TYR A 1 101 ? -6.253 -3.476 20.449 1.00 97.62 101 TYR A CA 1
ATOM 774 C C . TYR A 1 101 ? -4.918 -2.761 20.596 1.00 97.62 101 TYR A C 1
ATOM 776 O O . TYR A 1 101 ? -3.859 -3.380 20.492 1.00 97.62 101 TYR A O 1
ATOM 784 N N . ILE A 1 102 ? -4.977 -1.451 20.811 1.00 97.12 102 ILE A N 1
ATOM 785 C CA . ILE A 1 102 ? -3.817 -0.575 20.935 1.00 97.12 102 ILE A CA 1
ATOM 786 C C . ILE A 1 102 ? -4.066 0.398 22.079 1.00 97.12 102 ILE A C 1
ATOM 788 O O . ILE A 1 102 ? -5.006 1.184 22.008 1.00 97.12 102 ILE A O 1
ATOM 792 N N . ASN A 1 103 ? -3.192 0.410 23.080 1.00 91.88 103 ASN A N 1
ATOM 793 C CA . ASN A 1 103 ? -3.221 1.386 24.163 1.00 91.88 103 ASN A CA 1
ATOM 794 C C . ASN A 1 103 ? -1.910 2.167 24.168 1.00 91.88 103 ASN A C 1
ATOM 796 O O . ASN A 1 103 ? -0.857 1.626 24.482 1.00 91.88 103 ASN A O 1
ATOM 800 N N . THR A 1 104 ? -1.945 3.441 23.792 1.00 92.00 104 THR A N 1
ATOM 801 C CA . THR A 1 104 ? -0.756 4.294 23.834 1.00 92.00 104 THR A CA 1
ATOM 802 C C . THR A 1 104 ? -0.352 4.596 25.272 1.00 92.00 104 THR A C 1
ATOM 804 O O . THR A 1 104 ? -1.178 4.634 26.183 1.00 92.00 104 THR A O 1
ATOM 807 N N . GLU A 1 105 ? 0.934 4.865 25.487 1.00 85.62 105 GLU A N 1
ATOM 808 C CA . GLU A 1 105 ? 1.447 5.310 26.779 1.00 85.62 105 GLU A CA 1
ATOM 809 C C . GLU A 1 105 ? 0.682 6.559 27.241 1.00 85.62 105 GLU A C 1
ATOM 811 O O . GLU A 1 105 ? 0.688 7.597 26.562 1.00 85.62 105 GLU A O 1
ATOM 816 N N . GLY A 1 106 ? 0.023 6.448 28.397 1.00 77.12 106 GLY A N 1
ATOM 817 C CA . GLY A 1 106 ? -0.823 7.502 28.951 1.00 77.12 106 GLY A CA 1
ATOM 818 C C . GLY A 1 106 ? -2.092 7.779 28.140 1.00 77.12 106 GLY A C 1
ATOM 819 O O . GLY A 1 106 ? -2.674 8.842 28.307 1.00 77.12 106 GLY A O 1
ATOM 820 N N . TYR A 1 107 ? -2.511 6.864 27.256 1.00 76.88 107 TYR A N 1
ATOM 821 C CA . TYR A 1 107 ? -3.741 6.956 26.455 1.00 76.88 107 TYR A CA 1
ATOM 822 C C . TYR A 1 107 ? -3.795 8.223 25.594 1.00 76.88 107 TYR A C 1
ATOM 824 O O . TYR A 1 107 ? -4.858 8.767 25.294 1.00 76.88 107 TYR A O 1
ATOM 832 N N . ARG A 1 108 ? -2.611 8.698 25.196 1.00 79.00 108 ARG A N 1
ATOM 833 C CA . ARG A 1 108 ? -2.418 9.902 24.393 1.00 79.00 108 ARG A CA 1
ATOM 834 C C . ARG A 1 108 ? -2.813 9.675 22.940 1.00 79.00 108 ARG A C 1
ATOM 836 O O . ARG A 1 108 ? -2.551 8.612 22.371 1.00 79.00 108 ARG A O 1
ATOM 843 N N . ASN A 1 109 ? -3.332 10.716 22.306 1.00 81.06 109 ASN A N 1
ATOM 844 C CA . ASN A 1 109 ? -3.529 10.726 20.861 1.00 81.06 109 ASN A CA 1
ATOM 845 C C . ASN A 1 109 ? -2.224 10.575 20.079 1.00 81.06 109 ASN A C 1
ATOM 847 O O . ASN A 1 109 ? -1.154 11.012 20.499 1.00 81.06 109 ASN A O 1
ATOM 851 N N . ILE A 1 110 ? -2.353 10.020 18.877 1.00 90.44 110 ILE A N 1
ATOM 852 C CA . ILE A 1 110 ? -1.267 9.936 17.906 1.00 90.44 110 ILE A CA 1
ATOM 853 C C . ILE A 1 110 ? -1.428 11.112 16.940 1.00 90.44 110 ILE A C 1
ATOM 855 O O . ILE A 1 110 ? -2.200 11.042 15.989 1.00 90.44 110 ILE A O 1
ATOM 859 N N . ASP A 1 111 ? -0.701 12.197 17.186 1.00 88.06 111 ASP A N 1
ATOM 860 C CA . ASP A 1 111 ? -0.797 13.466 16.447 1.00 88.06 111 ASP A CA 1
ATOM 861 C C . ASP A 1 111 ? 0.444 13.768 15.580 1.00 88.06 111 ASP A C 1
ATOM 863 O O . ASP A 1 111 ? 0.509 14.778 14.875 1.00 88.06 111 ASP A O 1
ATOM 867 N N . SER A 1 112 ? 1.426 12.859 15.565 1.00 93.38 112 SER A N 1
ATOM 868 C CA . SER A 1 112 ? 2.693 13.041 14.858 1.00 93.38 112 SER A CA 1
ATOM 869 C C . SER A 1 112 ? 2.996 11.922 13.867 1.00 93.38 112 SER A C 1
ATOM 871 O O . SER A 1 112 ? 2.968 10.743 14.207 1.00 93.38 112 SER A O 1
ATOM 873 N N . LYS A 1 113 ? 3.429 12.293 12.653 1.00 94.19 113 LYS A N 1
ATOM 874 C CA . LYS A 1 113 ? 4.063 11.372 11.682 1.00 94.19 113 LYS A CA 1
ATOM 875 C C . LYS A 1 113 ? 5.565 11.166 11.912 1.00 94.19 113 LYS A C 1
ATOM 877 O O . LYS A 1 113 ? 6.194 10.298 11.295 1.00 94.19 113 LYS A O 1
ATOM 882 N N . LYS A 1 114 ? 6.178 12.002 12.755 1.00 93.19 114 LYS A N 1
ATOM 883 C CA . LYS A 1 114 ? 7.632 12.021 12.972 1.00 93.19 114 LYS A CA 1
ATOM 884 C C . LYS A 1 114 ? 8.014 11.253 14.230 1.00 93.19 114 LYS A C 1
ATOM 886 O O . LYS A 1 114 ? 8.895 10.400 14.162 1.00 93.19 114 LYS A O 1
ATOM 891 N N . LYS A 1 115 ? 7.325 11.519 15.339 1.00 95.00 115 LYS A N 1
ATOM 892 C CA . LYS A 1 115 ? 7.622 10.934 16.648 1.00 95.00 115 LYS A CA 1
ATOM 893 C C . LYS A 1 115 ? 6.813 9.660 16.861 1.00 95.00 115 LYS A C 1
ATOM 895 O O . LYS A 1 115 ? 5.612 9.653 16.616 1.00 95.00 115 LYS A O 1
ATOM 900 N N . TYR A 1 116 ? 7.489 8.605 17.298 1.00 97.00 116 TYR A N 1
ATOM 901 C CA . TYR A 1 116 ? 6.837 7.394 17.779 1.00 97.00 116 TYR A CA 1
ATOM 902 C C . TYR A 1 116 ? 6.410 7.570 19.237 1.00 97.00 116 TYR A C 1
ATOM 904 O O . TYR A 1 116 ? 7.158 8.136 20.032 1.00 97.00 116 TYR A O 1
ATOM 912 N N . LEU A 1 117 ? 5.227 7.060 19.565 1.00 96.12 117 LEU A N 1
ATOM 913 C CA . LEU A 1 117 ? 4.753 6.853 20.929 1.00 96.12 117 LEU A CA 1
ATOM 914 C C . LEU A 1 117 ? 4.878 5.373 21.273 1.00 96.12 117 LEU A C 1
ATOM 916 O O . LEU A 1 117 ? 4.644 4.529 20.408 1.00 96.12 117 LEU A O 1
ATOM 920 N N . HIS A 1 118 ? 5.222 5.064 22.519 1.00 98.00 118 HIS A N 1
ATOM 921 C CA . HIS A 1 118 ? 5.082 3.704 23.028 1.00 98.00 118 HIS A CA 1
ATOM 922 C C . HIS A 1 118 ? 3.601 3.348 23.159 1.00 98.00 118 HIS A C 1
ATOM 924 O O . HIS A 1 118 ? 2.767 4.218 23.429 1.00 98.00 118 HIS A O 1
ATOM 930 N N . ALA A 1 119 ? 3.280 2.084 22.918 1.00 97.19 119 ALA A N 1
ATOM 931 C CA . ALA A 1 119 ? 1.946 1.539 23.064 1.00 97.19 119 ALA A CA 1
ATOM 932 C C . ALA A 1 119 ? 2.009 0.047 23.383 1.00 97.19 119 ALA A C 1
ATOM 934 O O . ALA A 1 119 ? 2.889 -0.660 22.896 1.00 97.19 119 ALA A O 1
ATOM 935 N N . ASP A 1 120 ? 1.017 -0.409 24.124 1.00 97.69 120 ASP A N 1
ATOM 936 C CA . ASP A 1 120 ? 0.706 -1.813 24.313 1.00 97.69 120 ASP A CA 1
ATOM 937 C C . ASP A 1 120 ? -0.264 -2.275 23.223 1.00 97.69 120 ASP A C 1
ATOM 939 O O . ASP A 1 120 ? -1.088 -1.493 22.731 1.00 97.69 120 ASP A O 1
ATOM 943 N N . TRP A 1 121 ? -0.178 -3.542 22.826 1.00 98.31 121 TRP A N 1
ATOM 944 C CA . TRP A 1 121 ? -1.090 -4.136 21.858 1.00 98.31 121 TRP A CA 1
ATOM 945 C C . TRP A 1 121 ? -1.340 -5.617 22.098 1.00 98.31 121 TRP A C 1
ATOM 947 O O . TRP A 1 121 ? -0.505 -6.342 22.637 1.00 98.31 121 TRP A O 1
ATOM 957 N N . TRP A 1 122 ? -2.488 -6.071 21.612 1.00 98.44 122 TRP A N 1
ATOM 958 C CA . TRP A 1 122 ? -2.802 -7.482 21.442 1.00 98.44 122 TRP A CA 1
ATOM 959 C C . TRP A 1 122 ? -3.788 -7.646 20.284 1.00 98.44 122 TRP A C 1
ATOM 961 O O . TRP A 1 122 ? -4.426 -6.692 19.831 1.00 98.44 122 TRP A O 1
ATOM 971 N N . LEU A 1 123 ? -3.886 -8.866 19.772 1.00 98.44 123 LEU A N 1
ATOM 972 C CA . LEU A 1 123 ? -4.803 -9.239 18.707 1.00 98.44 123 LEU A CA 1
ATOM 973 C C . LEU A 1 123 ? -5.718 -10.342 19.219 1.00 98.44 123 LEU A C 1
ATOM 975 O O . LEU A 1 123 ? -5.265 -11.463 19.457 1.00 98.44 123 LEU A O 1
ATOM 979 N N . ASP A 1 124 ? -7.003 -10.038 19.320 1.00 97.69 124 ASP A N 1
ATOM 980 C CA . ASP A 1 124 ? -8.025 -11.039 19.575 1.00 97.69 124 ASP A CA 1
ATOM 981 C C . ASP A 1 124 ? -8.534 -11.589 18.236 1.00 97.69 124 ASP A C 1
ATOM 983 O O . ASP A 1 124 ? -8.816 -10.844 17.294 1.00 97.69 124 ASP A O 1
ATOM 987 N N . ASN A 1 125 ? -8.613 -12.912 18.121 1.00 96.12 125 ASN A N 1
ATOM 988 C CA . ASN A 1 125 ? -9.070 -13.569 16.905 1.00 96.12 125 ASN A CA 1
ATOM 989 C C . ASN A 1 125 ? -10.600 -13.616 16.785 1.00 96.12 125 ASN A C 1
ATOM 991 O O . ASN A 1 125 ? -11.078 -14.108 15.767 1.00 96.12 125 ASN A O 1
ATOM 995 N N . MET A 1 126 ? -11.353 -13.163 17.796 1.00 95.31 126 MET A N 1
ATOM 996 C CA . MET A 1 126 ? -12.821 -13.219 17.838 1.00 95.31 126 MET A CA 1
ATOM 997 C C . MET A 1 126 ? -13.381 -14.636 17.616 1.00 95.31 126 MET A C 1
ATOM 999 O O . MET A 1 126 ? -14.460 -14.817 17.059 1.00 95.31 126 MET A O 1
ATOM 1003 N N . GLY A 1 127 ? -12.627 -15.671 18.002 1.00 93.81 127 GLY A N 1
ATOM 1004 C CA . GLY A 1 127 ? -13.014 -17.067 17.777 1.00 93.81 127 GLY A CA 1
ATOM 1005 C C . GLY A 1 127 ? -12.951 -17.528 16.313 1.00 93.81 127 GLY A C 1
ATOM 1006 O O . GLY A 1 127 ? -13.445 -18.609 15.998 1.00 93.81 127 GLY A O 1
ATOM 1007 N N . ILE A 1 128 ? -12.339 -16.749 15.415 1.00 93.94 128 ILE A N 1
ATOM 1008 C CA . ILE A 1 128 ? -12.203 -17.101 13.998 1.00 93.94 128 ILE A CA 1
ATOM 1009 C C . ILE A 1 128 ? -11.217 -18.263 13.838 1.00 93.94 128 ILE A C 1
ATOM 1011 O O . ILE A 1 128 ? -10.041 -18.176 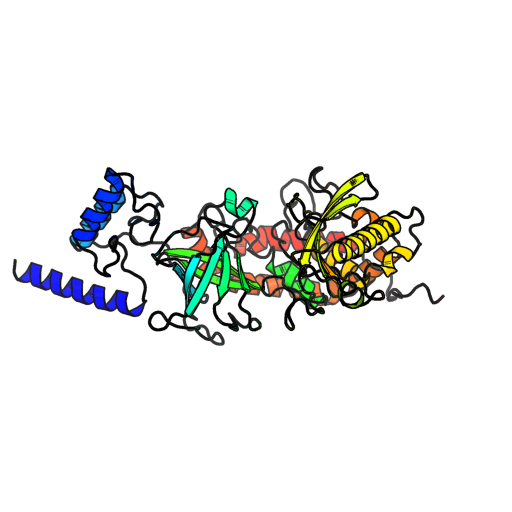14.210 1.00 93.94 128 ILE A O 1
ATOM 1015 N N . GLU A 1 129 ? -11.694 -19.355 13.240 1.00 92.94 129 GLU A N 1
ATOM 1016 C CA . GLU A 1 129 ? -10.899 -20.557 13.002 1.00 92.94 129 GLU A CA 1
ATOM 1017 C C . GLU A 1 129 ? -9.677 -20.265 12.112 1.00 92.94 129 GLU A C 1
ATOM 1019 O O . GLU A 1 129 ? -9.734 -19.508 11.143 1.00 92.94 129 GLU A O 1
ATOM 1024 N N . GLY A 1 130 ? -8.534 -20.865 12.454 1.00 90.12 130 GLY A N 1
ATOM 1025 C CA . GLY A 1 130 ? -7.282 -20.706 11.708 1.00 90.12 130 GLY A CA 1
ATOM 1026 C C . GLY A 1 130 ? -6.499 -19.419 12.005 1.00 90.12 130 GLY A C 1
ATOM 1027 O O . GLY A 1 130 ? -5.339 -19.321 11.599 1.00 90.12 130 GLY A O 1
ATOM 1028 N N . ILE A 1 131 ? -7.063 -18.468 12.759 1.00 93.44 131 ILE A N 1
ATOM 1029 C CA . ILE A 1 131 ? -6.359 -17.266 13.224 1.00 93.44 131 ILE A CA 1
ATOM 1030 C C . ILE A 1 131 ? -5.994 -17.438 14.698 1.00 93.44 131 ILE A C 1
ATOM 1032 O O . ILE A 1 131 ? -6.844 -17.740 15.531 1.00 93.44 131 ILE A O 1
ATOM 1036 N N . LYS A 1 132 ? -4.713 -17.251 15.029 1.00 93.12 132 LYS A N 1
ATOM 1037 C CA . LYS A 1 132 ? -4.233 -17.309 16.416 1.00 93.12 132 LYS A CA 1
ATOM 1038 C C . LYS A 1 132 ? -4.310 -15.922 17.064 1.00 93.12 132 LYS A C 1
ATOM 1040 O O . LYS A 1 132 ? -3.888 -14.967 16.405 1.00 93.12 132 LYS A O 1
ATOM 1045 N N . PRO A 1 133 ? -4.782 -15.811 18.319 1.00 96.50 133 PRO A N 1
ATOM 1046 C CA . PRO A 1 133 ? -4.629 -14.580 19.082 1.00 96.50 133 PRO A CA 1
ATOM 1047 C C . PRO A 1 133 ? -3.143 -14.310 19.363 1.00 96.50 133 PRO A C 1
ATOM 1049 O O . PRO A 1 133 ? -2.309 -15.223 19.305 1.00 96.50 133 PRO A O 1
ATOM 1052 N N . ILE A 1 134 ? -2.804 -13.053 19.636 1.00 97.69 134 ILE A N 1
ATOM 1053 C CA . ILE A 1 134 ? -1.441 -12.618 19.962 1.00 97.69 134 ILE A CA 1
ATOM 1054 C C . ILE A 1 134 ? -1.510 -11.684 21.166 1.00 97.69 134 ILE A C 1
ATOM 1056 O O . ILE A 1 134 ? -2.105 -10.618 21.057 1.00 97.69 134 ILE A O 1
ATOM 1060 N N . GLY A 1 135 ? -0.877 -12.067 22.276 1.00 97.12 135 GLY A N 1
ATOM 1061 C CA . GLY A 1 135 ? -1.045 -11.368 23.552 1.00 97.12 135 GLY A CA 1
ATOM 1062 C C . GLY A 1 135 ? -2.474 -11.487 24.088 1.00 97.12 135 GLY A C 1
ATOM 1063 O O . GLY A 1 135 ? -3.308 -12.216 23.543 1.00 97.12 135 GLY A O 1
ATOM 1064 N N . SER A 1 136 ? -2.750 -10.762 25.161 1.00 95.06 136 SER A N 1
ATOM 1065 C CA . SER A 1 136 ? -4.081 -10.618 25.752 1.00 95.06 136 SER A CA 1
ATOM 1066 C C . SER A 1 136 ? -4.169 -9.271 26.479 1.00 95.06 136 SER A C 1
ATOM 1068 O O . SER A 1 136 ? -3.157 -8.575 26.579 1.00 95.06 136 SER A O 1
ATOM 1070 N N . PRO A 1 137 ? -5.337 -8.877 27.005 1.00 88.12 137 PRO A N 1
ATOM 1071 C CA . PRO A 1 137 ? -5.404 -7.683 27.836 1.00 88.12 137 PRO A CA 1
ATOM 1072 C C . PRO A 1 137 ? -4.611 -7.802 29.153 1.00 88.12 137 PRO A C 1
ATOM 1074 O O . PRO A 1 137 ? -4.117 -6.793 29.647 1.00 88.12 137 PRO A O 1
ATOM 1077 N N . ASP A 1 138 ? -4.452 -9.018 29.691 1.00 89.25 138 ASP A N 1
ATOM 1078 C CA . ASP A 1 138 ? -3.664 -9.286 30.907 1.00 89.25 138 ASP A CA 1
ATOM 1079 C C . ASP A 1 138 ? -2.157 -9.406 30.619 1.00 89.25 138 ASP A C 1
ATOM 1081 O O . ASP A 1 138 ? -1.320 -9.133 31.479 1.00 89.25 138 ASP A O 1
ATOM 1085 N N . GLU A 1 139 ? -1.806 -9.809 29.396 1.00 94.50 139 GLU A N 1
ATOM 1086 C CA . GLU A 1 139 ? -0.434 -9.976 28.913 1.00 94.50 139 GLU A CA 1
ATOM 1087 C C . GLU A 1 139 ? -0.262 -9.269 27.556 1.00 94.50 139 GLU A C 1
ATOM 1089 O O . GLU A 1 139 ? -0.081 -9.925 26.516 1.00 94.50 139 GLU A O 1
ATOM 1094 N N . PRO A 1 140 ? -0.367 -7.926 27.516 1.00 96.38 140 PRO A N 1
ATOM 1095 C CA . PRO A 1 140 ? -0.193 -7.192 26.279 1.00 96.38 140 PRO A CA 1
ATOM 1096 C C . PRO A 1 140 ? 1.284 -7.163 25.875 1.00 96.38 140 PRO A C 1
ATOM 1098 O O . PRO A 1 140 ? 2.195 -7.361 26.681 1.00 96.38 140 PRO A O 1
ATOM 1101 N N . LEU A 1 141 ? 1.529 -6.898 24.597 1.00 98.44 141 LEU A N 1
ATOM 1102 C CA . LEU A 1 141 ? 2.869 -6.804 24.031 1.00 98.44 141 LEU A CA 1
ATOM 1103 C C . LEU A 1 141 ? 3.239 -5.349 23.758 1.00 98.44 141 LEU A C 1
ATOM 1105 O O . LEU A 1 141 ? 2.385 -4.538 23.413 1.00 98.44 141 LEU A O 1
ATOM 1109 N N . GLY A 1 142 ? 4.531 -5.036 23.827 1.00 98.50 142 GLY A N 1
ATOM 1110 C CA . GLY A 1 142 ? 5.037 -3.697 23.539 1.00 98.50 142 GLY A CA 1
ATOM 1111 C C . GLY A 1 142 ? 5.176 -3.398 22.041 1.00 98.50 142 GLY A C 1
ATOM 1112 O O . GLY A 1 142 ? 5.511 -4.259 21.212 1.00 98.50 142 GLY A O 1
ATOM 1113 N N . MET A 1 143 ? 4.918 -2.144 21.676 1.00 98.69 143 MET A N 1
ATOM 1114 C CA . MET A 1 143 ? 5.219 -1.584 20.365 1.00 98.69 143 MET A CA 1
ATOM 1115 C C . MET A 1 143 ? 5.428 -0.067 20.406 1.00 98.69 143 MET A C 1
ATOM 1117 O O . MET A 1 143 ? 5.220 0.626 21.401 1.00 98.69 143 MET A O 1
ATOM 1121 N N . GLN A 1 144 ? 5.794 0.471 19.248 1.00 98.62 144 GLN A N 1
ATOM 1122 C CA . GLN A 1 144 ? 5.821 1.889 18.947 1.00 98.62 144 GLN A CA 1
ATOM 1123 C C . GLN A 1 144 ? 4.854 2.205 17.798 1.00 98.62 144 GLN A C 1
ATOM 1125 O O . GLN A 1 144 ? 4.832 1.509 16.779 1.00 98.62 144 GLN A O 1
ATOM 1130 N N . ILE A 1 145 ? 4.098 3.296 17.917 1.00 98.56 145 ILE A N 1
ATOM 1131 C CA . ILE A 1 145 ? 3.113 3.746 16.925 1.00 98.56 145 ILE A CA 1
ATOM 1132 C C . ILE A 1 145 ? 3.313 5.217 16.552 1.00 98.56 145 ILE A C 1
ATOM 1134 O O . ILE A 1 145 ? 3.681 6.044 17.385 1.00 98.56 145 ILE A O 1
ATOM 1138 N N . LYS A 1 146 ? 3.094 5.556 15.279 1.00 97.94 146 LYS A N 1
ATOM 1139 C CA . LYS A 1 146 ? 3.044 6.945 14.804 1.00 97.94 146 LYS A CA 1
ATOM 1140 C C . LYS A 1 146 ? 2.106 7.109 13.621 1.00 97.94 146 LYS A C 1
ATOM 1142 O O . LYS A 1 146 ? 1.727 6.129 12.983 1.00 97.94 146 LYS A O 1
ATOM 1147 N N . GLY A 1 147 ? 1.808 8.353 13.276 1.00 97.31 147 GLY A N 1
ATOM 1148 C CA . GLY A 1 147 ? 1.014 8.695 12.107 1.00 97.31 147 GLY A CA 1
ATOM 1149 C C . GLY A 1 147 ? 1.617 8.268 10.770 1.00 97.31 147 GLY A C 1
ATOM 1150 O O . GLY A 1 147 ? 2.839 8.241 10.590 1.00 97.31 147 GLY A O 1
ATOM 1151 N N . HIS A 1 148 ? 0.745 7.967 9.810 1.00 95.69 148 HIS A N 1
ATOM 1152 C CA . HIS A 1 148 ? 1.082 7.593 8.440 1.00 95.69 148 HIS A CA 1
ATOM 1153 C C . HIS A 1 148 ? 0.174 8.290 7.421 1.00 95.69 148 HIS A C 1
ATOM 1155 O O . HIS A 1 148 ? -0.978 8.593 7.716 1.00 95.69 148 HIS A O 1
ATOM 1161 N N . GLY A 1 149 ? 0.694 8.484 6.208 1.00 91.19 149 GLY A N 1
ATOM 1162 C CA . GLY A 1 149 ? -0.009 9.112 5.094 1.00 91.19 149 GLY A CA 1
ATOM 1163 C C . GLY A 1 149 ? 0.446 10.545 4.834 1.00 91.19 149 GLY A C 1
ATOM 1164 O O . GLY A 1 149 ? 1.143 11.161 5.649 1.00 91.19 149 GLY A O 1
ATOM 1165 N N . ASN A 1 150 ? 0.049 11.072 3.681 1.00 87.94 150 ASN A N 1
ATOM 1166 C CA . ASN A 1 150 ? 0.253 12.464 3.290 1.00 87.94 150 ASN A CA 1
ATOM 1167 C C . ASN A 1 150 ? -1.079 13.201 3.356 1.00 87.94 150 ASN A C 1
ATOM 1169 O O . ASN A 1 150 ? -1.443 13.629 4.449 1.00 87.94 150 ASN A O 1
ATOM 1173 N N . TYR A 1 151 ? -1.832 13.247 2.258 1.00 86.31 151 TYR A N 1
ATOM 1174 C CA . TYR A 1 151 ? -3.167 13.850 2.222 1.00 86.31 151 TYR A CA 1
ATOM 1175 C C . TYR A 1 151 ? -4.136 13.194 3.209 1.00 86.31 151 TYR A C 1
ATOM 1177 O O . TYR A 1 151 ? -4.804 13.880 3.969 1.00 86.31 151 TYR A O 1
ATOM 1185 N N . THR A 1 152 ? -4.130 11.864 3.326 1.00 88.12 152 THR A N 1
ATOM 1186 C CA . THR A 1 152 ? -4.951 11.157 4.330 1.00 88.12 152 THR A CA 1
ATOM 1187 C C . THR A 1 152 ? -4.621 11.556 5.771 1.00 88.12 152 THR A C 1
ATOM 1189 O O . THR A 1 152 ? -5.474 11.470 6.649 1.00 88.12 152 THR A O 1
ATOM 1192 N N . TRP A 1 153 ? -3.403 12.030 6.046 1.00 92.75 153 TRP A N 1
ATOM 1193 C CA . TRP A 1 153 ? -3.053 12.528 7.373 1.00 92.75 153 TRP A CA 1
ATOM 1194 C C . TRP A 1 153 ? -3.592 13.933 7.639 1.00 92.75 153 TRP A C 1
ATOM 1196 O O . TRP A 1 153 ? -3.915 14.241 8.783 1.00 92.75 153 TRP A O 1
ATOM 1206 N N . THR A 1 154 ? -3.664 14.797 6.629 1.00 89.25 154 THR A N 1
ATOM 1207 C CA . THR A 1 154 ? -4.153 16.174 6.789 1.00 89.25 154 THR A CA 1
ATOM 1208 C C . THR A 1 154 ? -5.668 16.266 6.646 1.00 89.25 154 THR A C 1
ATOM 1210 O O . THR A 1 154 ? -6.293 16.983 7.418 1.00 89.25 154 THR A O 1
ATOM 1213 N N . ASP A 1 155 ? -6.255 15.475 5.749 1.00 89.75 155 ASP A N 1
ATOM 1214 C CA . ASP A 1 155 ? -7.616 15.691 5.244 1.00 89.75 155 ASP A CA 1
ATOM 1215 C C . ASP A 1 155 ? -8.626 14.674 5.797 1.00 89.75 155 ASP A C 1
ATOM 1217 O O . ASP A 1 155 ? -9.834 14.845 5.638 1.00 89.75 155 ASP A O 1
ATOM 1221 N N . CYS A 1 156 ? -8.156 13.594 6.436 1.00 90.25 156 CYS A N 1
ATOM 1222 C CA . CYS A 1 156 ? -9.033 12.586 7.035 1.00 90.25 156 CYS A CA 1
ATOM 1223 C C . CYS A 1 156 ? -8.930 12.572 8.553 1.00 90.25 156 CYS A C 1
ATOM 1225 O O . CYS A 1 156 ? -7.830 12.471 9.075 1.00 90.25 156 CYS A O 1
ATOM 1227 N N . ASP A 1 157 ? -10.042 12.537 9.276 1.00 89.06 157 ASP A N 1
ATOM 1228 C CA . ASP A 1 157 ? -10.062 12.292 10.722 1.00 89.06 157 ASP A CA 1
ATOM 1229 C C . ASP A 1 157 ? -9.763 10.825 11.048 1.00 89.06 157 ASP A C 1
ATOM 1231 O O . ASP A 1 157 ? -9.170 10.515 12.081 1.00 89.06 157 ASP A O 1
ATOM 1235 N N . LYS A 1 158 ? -10.119 9.910 10.139 1.00 92.25 158 LYS A N 1
ATOM 1236 C CA . LYS A 1 158 ? -9.765 8.491 10.225 1.00 92.25 158 LYS A CA 1
ATOM 1237 C C . LYS A 1 158 ? -8.307 8.295 9.792 1.00 92.25 158 LYS A C 1
ATOM 1239 O O . LYS A 1 158 ? -8.010 8.026 8.627 1.00 92.25 158 LYS A O 1
ATOM 1244 N N . LYS A 1 159 ? -7.381 8.488 10.735 1.00 94.69 159 LYS A N 1
ATOM 1245 C CA . LYS A 1 159 ? -5.929 8.473 10.488 1.00 94.69 159 LYS A CA 1
ATOM 1246 C C . LYS A 1 159 ? -5.390 7.062 10.254 1.00 94.69 159 LYS A C 1
ATOM 1248 O O . LYS A 1 159 ? -5.896 6.099 10.820 1.00 94.69 159 LYS A O 1
ATOM 1253 N N . SER A 1 160 ? -4.326 6.959 9.457 1.00 96.94 160 SER A N 1
ATOM 1254 C CA . SER A 1 160 ? -3.530 5.735 9.278 1.00 96.94 160 SER A CA 1
ATOM 1255 C C . SER A 1 160 ? -2.274 5.764 10.151 1.00 96.94 160 SER A C 1
ATOM 1257 O O . SER A 1 160 ? -1.785 6.841 10.503 1.00 96.94 160 SER A O 1
ATOM 1259 N N . PHE A 1 161 ? -1.703 4.595 10.451 1.00 98.31 161 PHE A N 1
ATOM 1260 C CA . PHE A 1 161 ? -0.585 4.472 11.391 1.00 98.31 161 PHE A CA 1
ATOM 1261 C C . PHE A 1 161 ? 0.548 3.574 10.879 1.00 98.31 161 PHE A C 1
ATOM 1263 O O . PHE A 1 161 ? 0.334 2.631 10.121 1.00 98.31 161 PHE A O 1
ATOM 1270 N N . ARG A 1 162 ? 1.780 3.852 11.317 1.00 98.38 162 ARG A N 1
ATOM 1271 C CA . ARG A 1 162 ? 2.916 2.921 11.227 1.00 98.38 162 ARG A CA 1
ATOM 1272 C C . ARG A 1 162 ? 3.105 2.258 12.583 1.00 98.38 162 ARG A C 1
ATOM 1274 O O . ARG A 1 162 ? 3.205 2.961 13.587 1.00 98.38 162 ARG A O 1
ATOM 1281 N N . LEU A 1 163 ? 3.216 0.934 12.577 1.00 98.62 163 LEU A N 1
ATOM 1282 C CA . LEU A 1 163 ? 3.475 0.121 13.762 1.00 98.62 163 LEU A CA 1
ATOM 1283 C C . LEU A 1 163 ? 4.906 -0.420 13.700 1.00 98.62 163 LEU A C 1
ATOM 1285 O O . LEU A 1 163 ? 5.360 -0.901 12.653 1.00 98.62 163 LEU A O 1
ATOM 1289 N N . LYS A 1 164 ? 5.615 -0.350 14.823 1.00 98.56 164 LYS A N 1
ATOM 1290 C CA . LYS A 1 164 ? 6.913 -0.987 15.039 1.00 98.56 164 LYS A CA 1
ATOM 1291 C C . LYS A 1 164 ? 6.833 -1.802 16.327 1.00 98.56 164 LYS A C 1
ATOM 1293 O O . LYS A 1 164 ? 6.944 -1.240 17.405 1.00 98.56 164 LYS A O 1
ATOM 1298 N N . LEU A 1 165 ? 6.626 -3.104 16.197 1.00 98.62 165 LEU A N 1
ATOM 1299 C CA . LEU A 1 165 ? 6.550 -4.036 17.321 1.00 98.62 165 LEU A CA 1
ATOM 1300 C C . LEU A 1 165 ? 7.917 -4.168 18.006 1.00 98.62 165 LEU A C 1
ATOM 1302 O O . LEU A 1 165 ? 8.949 -4.151 17.320 1.00 98.62 165 LEU A O 1
ATOM 1306 N N . ASP A 1 166 ? 7.926 -4.355 19.324 1.00 98.50 166 ASP A N 1
ATOM 1307 C CA . ASP A 1 166 ? 9.172 -4.563 20.072 1.00 98.50 166 ASP A CA 1
ATOM 1308 C C . ASP A 1 166 ? 9.822 -5.903 19.717 1.00 98.50 166 ASP A C 1
ATOM 1310 O O . ASP A 1 166 ? 11.047 -6.003 19.641 1.00 98.50 166 ASP A O 1
ATOM 1314 N N . GLU A 1 167 ? 9.014 -6.906 19.364 1.00 97.62 167 GLU A N 1
ATOM 1315 C CA . GLU A 1 167 ? 9.456 -8.213 18.884 1.00 97.62 167 GLU A CA 1
ATOM 1316 C C . GLU A 1 167 ? 8.859 -8.578 17.518 1.00 97.62 167 GLU A C 1
ATOM 1318 O O . GLU A 1 167 ? 7.895 -7.988 17.037 1.00 97.62 167 GLU A O 1
ATOM 1323 N N . LYS A 1 168 ? 9.485 -9.534 16.818 1.00 97.31 168 LYS A N 1
ATOM 1324 C CA . LYS A 1 168 ? 9.007 -9.972 15.497 1.00 97.31 168 LYS A CA 1
ATOM 1325 C C . LYS A 1 168 ? 7.828 -10.933 15.678 1.00 97.31 168 LYS A C 1
ATOM 1327 O O . LYS A 1 168 ? 8.020 -12.030 16.191 1.00 97.31 168 LYS A O 1
ATOM 1332 N N . HIS A 1 169 ? 6.654 -10.594 15.145 1.00 97.06 169 HIS A N 1
ATOM 1333 C CA . HIS A 1 169 ? 5.477 -11.472 15.170 1.00 97.06 169 HIS A CA 1
ATOM 1334 C C . HIS A 1 169 ? 4.998 -11.818 13.763 1.00 97.06 169 HIS A C 1
ATOM 1336 O O . HIS A 1 169 ? 5.092 -11.005 12.845 1.00 97.06 169 HIS A O 1
ATOM 1342 N N . LYS A 1 170 ? 4.469 -13.038 13.597 1.00 96.50 170 LYS A N 1
ATOM 1343 C CA . LYS A 1 170 ? 3.612 -13.382 12.455 1.00 96.50 170 LYS A CA 1
ATOM 1344 C C . LYS A 1 170 ? 2.216 -12.861 12.773 1.00 96.50 170 LYS A C 1
ATOM 1346 O O . LYS A 1 170 ? 1.583 -13.385 13.684 1.00 96.50 170 LYS A O 1
ATOM 1351 N N . VAL A 1 171 ? 1.753 -11.848 12.054 1.00 96.81 171 VAL A N 1
ATOM 1352 C CA . VAL A 1 171 ? 0.453 -11.216 12.314 1.00 96.81 171 VAL A CA 1
ATOM 1353 C C . VAL A 1 171 ? -0.505 -11.595 11.191 1.00 96.81 171 VAL A C 1
ATOM 1355 O O . VAL A 1 171 ? -0.178 -11.419 10.020 1.00 96.81 171 VAL A O 1
ATOM 1358 N N . LEU A 1 172 ? -1.668 -12.161 11.537 1.00 96.06 172 LEU A N 1
ATOM 1359 C CA . LEU A 1 172 ? -2.726 -12.530 10.580 1.00 96.06 172 LEU A CA 1
ATOM 1360 C C . LEU A 1 172 ? -2.241 -13.421 9.415 1.00 96.06 172 LEU A C 1
ATOM 1362 O O . LEU A 1 172 ? -2.644 -13.254 8.268 1.00 96.06 172 LEU A O 1
ATOM 1366 N N . GLY A 1 173 ? -1.340 -14.363 9.710 1.00 93.88 173 GLY A N 1
ATOM 1367 C CA . GLY A 1 173 ? -0.781 -15.299 8.726 1.00 93.88 173 GLY A CA 1
ATOM 1368 C C . GLY A 1 173 ? 0.363 -14.741 7.869 1.00 93.88 173 GLY A C 1
ATOM 1369 O O . GLY A 1 173 ? 0.992 -15.510 7.143 1.00 93.88 173 GLY A O 1
ATOM 1370 N N . MET A 1 174 ? 0.688 -13.450 7.988 1.00 96.25 174 MET A N 1
ATOM 1371 C CA . MET A 1 174 ? 1.793 -12.828 7.253 1.00 96.25 174 MET A CA 1
ATOM 1372 C C . MET A 1 174 ? 3.165 -13.193 7.862 1.00 96.25 174 MET A C 1
ATOM 1374 O O . MET A 1 174 ? 3.251 -13.501 9.061 1.00 96.25 174 MET A O 1
ATOM 1378 N N . PRO A 1 175 ? 4.259 -13.174 7.068 1.00 95.88 175 PRO A N 1
ATOM 1379 C CA . PRO A 1 175 ? 5.609 -13.464 7.550 1.00 95.88 175 PRO A CA 1
ATOM 1380 C C . PRO A 1 175 ? 6.033 -12.607 8.750 1.00 95.88 175 PRO A C 1
ATOM 1382 O O . PRO A 1 175 ? 5.622 -11.461 8.909 1.00 95.88 175 PRO A O 1
ATOM 1385 N N . SER A 1 176 ? 6.890 -13.175 9.603 1.00 96.19 176 SER A N 1
ATOM 1386 C CA . SER A 1 176 ? 7.295 -12.541 10.861 1.00 96.19 176 SER A CA 1
ATOM 1387 C C . SER A 1 176 ? 8.032 -11.218 10.625 1.00 96.19 176 SER A C 1
ATOM 1389 O O . SER A 1 176 ? 9.045 -11.186 9.921 1.00 96.19 176 SER A O 1
ATOM 1391 N N . ASN A 1 177 ? 7.549 -10.124 11.223 1.00 96.38 177 ASN A N 1
ATOM 1392 C CA . ASN A 1 177 ? 8.180 -8.808 11.118 1.00 96.38 177 ASN A CA 1
ATOM 1393 C C . ASN A 1 177 ? 7.846 -7.908 12.319 1.00 96.38 177 ASN A C 1
ATOM 1395 O O . ASN A 1 177 ? 6.939 -8.196 13.098 1.00 96.38 177 ASN A O 1
ATOM 1399 N N . ARG A 1 178 ? 8.585 -6.800 12.451 1.00 97.44 178 ARG A N 1
ATOM 1400 C CA . ARG A 1 178 ? 8.301 -5.722 13.412 1.00 97.44 178 ARG A CA 1
ATOM 1401 C C . ARG A 1 178 ? 7.556 -4.555 12.772 1.00 97.44 178 ARG A C 1
ATOM 1403 O O . ARG A 1 178 ? 6.869 -3.828 13.469 1.00 97.44 178 ARG A O 1
ATOM 1410 N N . HIS A 1 179 ? 7.701 -4.349 11.464 1.00 97.69 179 HIS A N 1
ATOM 1411 C CA . HIS A 1 179 ? 7.237 -3.145 10.783 1.00 97.69 179 HIS A CA 1
ATOM 1412 C C . HIS A 1 179 ? 5.988 -3.400 9.948 1.00 97.69 179 HIS A C 1
ATOM 1414 O O . HIS A 1 179 ? 6.041 -4.119 8.941 1.00 97.69 179 HIS A O 1
ATOM 1420 N N . TRP A 1 180 ? 4.911 -2.722 10.322 1.00 98.38 180 TRP A N 1
ATOM 1421 C CA . TRP A 1 180 ? 3.605 -2.819 9.680 1.00 98.38 180 TRP A CA 1
ATOM 1422 C C . TRP A 1 180 ? 3.038 -1.431 9.397 1.00 98.38 180 TRP A C 1
ATOM 1424 O O . TRP A 1 180 ? 3.425 -0.440 10.026 1.00 98.38 180 TRP A O 1
ATOM 1434 N N . VAL A 1 181 ? 2.120 -1.357 8.440 1.00 98.44 181 VAL A N 1
ATOM 1435 C CA . VAL A 1 181 ? 1.325 -0.154 8.184 1.00 98.44 181 VAL A CA 1
ATOM 1436 C C . VAL A 1 181 ? -0.139 -0.512 8.378 1.00 98.44 181 VAL A C 1
ATOM 1438 O O . VAL A 1 181 ? -0.619 -1.480 7.805 1.00 98.44 181 VAL A O 1
ATOM 1441 N N . LEU A 1 182 ? -0.835 0.257 9.201 1.00 98.38 182 LEU A N 1
ATOM 1442 C CA . LEU A 1 182 ? -2.257 0.120 9.463 1.00 98.38 182 LEU A CA 1
ATOM 1443 C C . LEU A 1 182 ? -2.971 1.239 8.694 1.00 98.38 182 LEU A C 1
ATOM 1445 O O . LEU A 1 182 ? -3.015 2.381 9.160 1.00 98.38 182 LEU A O 1
ATOM 1449 N N . LYS A 1 183 ? -3.450 0.945 7.479 1.00 97.25 183 LYS A N 1
ATOM 1450 C CA . LYS A 1 183 ? -4.124 1.934 6.622 1.00 97.25 183 LYS A CA 1
ATOM 1451 C C . LYS A 1 183 ? -5.628 1.952 6.889 1.00 97.25 183 LYS A C 1
ATOM 1453 O O . LYS A 1 183 ? -6.267 0.907 6.999 1.00 97.25 183 LYS A O 1
ATOM 1458 N N . ALA A 1 184 ? -6.179 3.160 6.965 1.00 95.19 184 ALA A N 1
ATOM 1459 C CA . ALA A 1 184 ? -7.609 3.415 7.135 1.00 95.19 184 ALA A CA 1
ATOM 1460 C C . ALA A 1 184 ? -8.424 3.217 5.847 1.00 95.19 184 ALA A C 1
ATOM 1462 O O . ALA A 1 184 ? -9.639 3.035 5.925 1.00 95.19 184 ALA A O 1
ATOM 1463 N N . ASN A 1 185 ? -7.762 3.319 4.684 1.00 92.81 185 ASN A N 1
ATOM 1464 C CA . ASN A 1 185 ? -8.364 3.281 3.346 1.00 92.81 185 ASN A CA 1
ATOM 1465 C C . ASN A 1 185 ? -9.613 4.176 3.233 1.00 92.81 185 ASN A C 1
ATOM 1467 O O . ASN A 1 185 ? -10.661 3.766 2.733 1.00 92.81 185 ASN A O 1
ATOM 1471 N N . ALA A 1 186 ? -9.498 5.400 3.759 1.00 90.00 186 ALA A N 1
ATOM 1472 C CA . ALA A 1 186 ? -10.612 6.330 3.935 1.00 90.00 186 ALA A CA 1
ATOM 1473 C C . ALA A 1 186 ? -11.231 6.812 2.610 1.00 90.00 186 ALA A C 1
ATOM 1475 O O . ALA A 1 186 ? -12.399 7.184 2.587 1.00 90.00 186 ALA A O 1
ATOM 1476 N N . PHE A 1 187 ? -10.475 6.773 1.509 1.00 86.75 187 PHE A N 1
ATOM 1477 C CA . PHE A 1 187 ? -10.949 7.161 0.178 1.00 86.75 187 PHE A CA 1
ATOM 1478 C C . PHE A 1 187 ? -11.340 5.968 -0.711 1.00 86.75 187 PHE A C 1
ATOM 1480 O O . PHE A 1 187 ? -11.762 6.164 -1.850 1.00 86.75 187 PHE A O 1
ATOM 1487 N N . ASN A 1 188 ? -11.262 4.732 -0.205 1.00 88.56 188 ASN A N 1
ATOM 1488 C CA . ASN A 1 188 ? -11.507 3.521 -0.994 1.00 88.56 188 ASN A CA 1
ATOM 1489 C C . ASN A 1 188 ? -13.008 3.210 -1.076 1.00 88.56 188 ASN A C 1
ATOM 1491 O O . ASN A 1 188 ? -13.589 2.398 -0.338 1.00 88.56 188 ASN A O 1
ATOM 1495 N N . TRP A 1 189 ? -13.676 3.900 -1.993 1.00 86.81 189 TRP A N 1
ATOM 1496 C CA . TRP A 1 189 ? -15.122 3.868 -2.113 1.00 86.81 189 TRP A CA 1
ATOM 1497 C C . TRP A 1 189 ? -15.653 2.751 -3.031 1.00 86.81 189 TRP A C 1
ATOM 1499 O O . TRP A 1 189 ? -16.858 2.509 -3.022 1.00 86.81 189 TRP A O 1
ATOM 1509 N N . LYS A 1 190 ? -14.812 1.986 -3.736 1.00 91.00 190 LYS A N 1
ATOM 1510 C CA . LYS A 1 190 ? -15.215 0.994 -4.761 1.00 91.00 190 LYS A CA 1
ATOM 1511 C C . LYS A 1 190 ? -15.288 -0.440 -4.235 1.00 91.00 190 LYS A C 1
ATOM 1513 O O . LYS A 1 190 ? -15.054 -1.398 -4.964 1.00 91.00 190 LYS A O 1
ATOM 1518 N N . GLY A 1 191 ? -15.646 -0.588 -2.962 1.00 90.94 191 GLY A N 1
ATOM 1519 C CA . GLY A 1 191 ? -15.710 -1.885 -2.288 1.00 90.94 191 GLY A CA 1
ATOM 1520 C C . GLY A 1 191 ? -14.414 -2.280 -1.580 1.00 90.94 191 GLY A C 1
ATOM 1521 O O . GLY A 1 191 ? -14.264 -3.449 -1.247 1.00 90.94 191 GLY A O 1
ATOM 1522 N N . GLN A 1 192 ? -13.501 -1.330 -1.324 1.00 93.50 192 GLN A N 1
ATOM 1523 C CA . GLN A 1 192 ? -12.235 -1.577 -0.616 1.00 93.50 192 GLN A CA 1
ATOM 1524 C C . GLN A 1 192 ? -11.314 -2.570 -1.354 1.00 93.50 192 GLN A C 1
ATOM 1526 O O . GLN A 1 192 ? -10.574 -3.327 -0.727 1.00 93.50 192 GLN A O 1
ATOM 1531 N N . ILE A 1 193 ? -11.364 -2.577 -2.690 1.00 95.56 193 ILE A N 1
ATOM 1532 C CA . ILE A 1 193 ? -10.550 -3.443 -3.561 1.00 95.56 193 ILE A CA 1
ATOM 1533 C C . ILE A 1 193 ? -9.345 -2.719 -4.167 1.00 95.56 193 ILE A C 1
ATOM 1535 O O . ILE A 1 193 ? -8.506 -3.369 -4.778 1.00 95.56 193 ILE A O 1
ATOM 1539 N N . GLU A 1 194 ? -9.260 -1.398 -4.022 1.00 94.75 194 GLU A N 1
ATOM 1540 C CA . GLU A 1 194 ? -8.331 -0.538 -4.760 1.00 94.75 194 GLU A CA 1
ATOM 1541 C C . GLU A 1 194 ? -6.860 -0.898 -4.509 1.00 94.75 194 GLU A C 1
ATOM 1543 O O . GLU A 1 194 ? -6.072 -0.879 -5.442 1.00 94.75 194 GLU A O 1
ATOM 1548 N N . ASP A 1 195 ? -6.509 -1.351 -3.302 1.00 95.56 195 ASP A N 1
ATOM 1549 C CA . ASP A 1 195 ? -5.196 -1.955 -3.025 1.00 95.56 195 ASP A CA 1
ATOM 1550 C C . ASP A 1 195 ? -5.208 -3.491 -3.162 1.00 95.56 195 ASP A C 1
ATOM 1552 O O . ASP A 1 195 ? -4.270 -4.099 -3.678 1.00 95.56 195 ASP A O 1
ATOM 1556 N N . ALA A 1 196 ? -6.275 -4.152 -2.700 1.00 97.00 196 ALA A N 1
ATOM 1557 C CA . ALA A 1 196 ? -6.316 -5.611 -2.592 1.00 97.00 196 ALA A CA 1
ATOM 1558 C C . ALA A 1 196 ? -6.280 -6.321 -3.955 1.00 97.00 196 ALA A C 1
ATOM 1560 O O . ALA A 1 196 ? -5.598 -7.336 -4.106 1.00 97.00 196 ALA A O 1
ATOM 1561 N N . LEU A 1 197 ? -6.996 -5.787 -4.947 1.00 98.31 197 LEU A N 1
ATOM 1562 C CA . LEU A 1 197 ? -7.064 -6.336 -6.297 1.00 98.31 197 LEU A CA 1
ATOM 1563 C C . LEU A 1 197 ? -5.727 -6.236 -7.046 1.00 98.31 197 LEU A C 1
ATOM 1565 O O . LEU A 1 197 ? -5.243 -7.286 -7.476 1.00 98.31 197 LEU A O 1
ATOM 1569 N N . PRO A 1 198 ? -5.082 -5.060 -7.198 1.00 98.25 198 PRO A N 1
ATOM 1570 C CA . PRO A 1 198 ? -3.794 -5.004 -7.884 1.00 98.25 198 PRO A CA 1
ATOM 1571 C C . PRO A 1 198 ? -2.731 -5.838 -7.168 1.00 98.25 198 PRO A C 1
ATOM 1573 O O . PRO A 1 198 ? -1.922 -6.483 -7.832 1.00 98.25 198 PRO A O 1
ATOM 1576 N N . PHE A 1 199 ? -2.756 -5.929 -5.834 1.00 98.31 199 PHE A N 1
ATOM 1577 C CA . PHE A 1 199 ? -1.790 -6.757 -5.108 1.00 98.31 199 PHE A CA 1
ATOM 1578 C C . PHE A 1 199 ? -2.016 -8.259 -5.349 1.00 98.31 199 PHE A C 1
ATOM 1580 O O . PHE A 1 199 ? -1.061 -9.031 -5.465 1.00 98.31 199 PHE A O 1
ATOM 1587 N N . GLU A 1 200 ? -3.270 -8.700 -5.467 1.00 98.44 200 GLU A N 1
ATOM 1588 C CA . GLU A 1 200 ? -3.590 -10.071 -5.872 1.00 98.44 200 GLU A CA 1
ATOM 1589 C C . GLU A 1 200 ? -3.139 -10.356 -7.311 1.00 98.44 200 GLU A C 1
ATOM 1591 O O . GLU A 1 200 ? -2.513 -11.391 -7.566 1.00 98.44 200 GLU A O 1
ATOM 1596 N N . ILE A 1 201 ? -3.404 -9.433 -8.243 1.00 98.69 201 ILE A N 1
ATOM 1597 C CA . ILE A 1 201 ? -2.979 -9.558 -9.644 1.00 98.69 201 ILE A CA 1
ATOM 1598 C C . ILE A 1 201 ? -1.451 -9.631 -9.716 1.00 98.69 201 ILE A C 1
ATOM 1600 O O . ILE A 1 201 ? -0.924 -10.560 -10.326 1.00 98.69 201 ILE A O 1
ATOM 1604 N N . GLY A 1 202 ? -0.735 -8.719 -9.052 1.00 98.19 202 GLY A N 1
ATOM 1605 C CA . GLY A 1 202 ? 0.729 -8.682 -9.017 1.00 98.19 202 GLY A CA 1
ATOM 1606 C C . GLY A 1 202 ? 1.340 -9.989 -8.513 1.00 98.19 202 GLY A C 1
ATOM 1607 O O . GLY A 1 202 ? 2.235 -10.549 -9.153 1.00 98.19 202 GLY A O 1
ATOM 1608 N N . ARG A 1 203 ? 0.782 -10.555 -7.433 1.00 97.94 203 ARG A N 1
ATOM 1609 C CA . ARG A 1 203 ? 1.217 -11.851 -6.891 1.00 97.94 203 ARG A CA 1
ATOM 1610 C C . ARG A 1 203 ? 0.996 -13.001 -7.877 1.00 97.94 203 ARG A C 1
ATOM 1612 O O . ARG A 1 203 ? 1.881 -13.833 -8.052 1.00 97.94 203 ARG A O 1
ATOM 1619 N N . ARG A 1 204 ? -0.164 -13.056 -8.541 1.00 98.12 204 ARG A N 1
ATOM 1620 C CA . ARG A 1 204 ? -0.487 -14.101 -9.537 1.00 98.12 204 ARG A CA 1
ATOM 1621 C C . ARG A 1 204 ? 0.300 -13.954 -10.836 1.00 98.12 204 ARG A C 1
ATOM 1623 O O . ARG A 1 204 ? 0.604 -14.948 -11.501 1.00 98.12 204 ARG A O 1
ATOM 1630 N N . MET A 1 205 ? 0.630 -12.722 -11.202 1.00 97.75 205 MET A N 1
ATOM 1631 C CA . MET A 1 205 ? 1.446 -12.420 -12.371 1.00 97.75 205 MET A CA 1
ATOM 1632 C C . MET A 1 205 ? 2.933 -12.675 -12.128 1.00 97.75 205 MET A C 1
ATOM 1634 O O . MET A 1 205 ? 3.636 -12.986 -13.088 1.00 97.75 205 MET A O 1
ATOM 1638 N N . GLY A 1 206 ? 3.366 -12.711 -10.866 1.00 96.31 206 GLY A N 1
ATOM 1639 C CA . GLY A 1 206 ? 4.713 -13.116 -10.474 1.00 96.31 206 GLY A CA 1
ATOM 1640 C C . GLY A 1 206 ? 5.674 -11.947 -10.299 1.00 96.31 206 GLY A C 1
ATOM 1641 O O . GLY A 1 206 ? 6.853 -12.100 -10.598 1.00 96.31 206 GLY A O 1
ATOM 1642 N N . LEU A 1 207 ? 5.191 -10.793 -9.822 1.00 97.25 207 LEU A N 1
ATOM 1643 C CA . LEU A 1 207 ? 6.088 -9.747 -9.325 1.00 97.25 207 LEU A CA 1
ATOM 1644 C C . LEU A 1 207 ? 7.010 -10.324 -8.241 1.00 97.25 207 LEU A C 1
ATOM 1646 O O . LEU A 1 207 ? 6.565 -11.129 -7.420 1.00 97.25 207 LEU A O 1
ATOM 1650 N N . ALA A 1 208 ? 8.271 -9.877 -8.219 1.00 96.19 208 ALA A N 1
ATOM 1651 C CA . ALA A 1 208 ? 9.311 -10.402 -7.327 1.00 96.19 208 ALA A CA 1
ATOM 1652 C C . ALA A 1 208 ? 8.868 -10.443 -5.855 1.00 96.19 208 ALA A C 1
ATOM 1654 O O . ALA A 1 208 ? 9.111 -11.416 -5.142 1.00 96.19 208 ALA A O 1
ATOM 1655 N N . TRP A 1 209 ? 8.155 -9.403 -5.420 1.00 97.44 209 TRP A N 1
ATOM 1656 C CA . TRP A 1 209 ? 7.415 -9.399 -4.169 1.00 97.44 209 TRP A CA 1
ATOM 1657 C C . TRP A 1 209 ? 6.208 -8.458 -4.267 1.00 97.44 209 TRP A C 1
ATOM 1659 O O . TRP A 1 209 ? 6.215 -7.470 -5.002 1.00 97.44 209 TRP A O 1
ATOM 1669 N N . THR A 1 210 ? 5.144 -8.762 -3.531 1.00 96.75 210 THR A N 1
ATOM 1670 C CA . THR A 1 210 ? 3.964 -7.900 -3.398 1.00 96.75 210 THR A CA 1
ATOM 1671 C C . THR A 1 210 ? 3.500 -7.943 -1.945 1.00 96.75 210 THR A C 1
ATOM 1673 O O . THR A 1 210 ? 3.374 -9.051 -1.412 1.00 96.75 210 THR A O 1
ATOM 1676 N N . PRO A 1 211 ? 3.245 -6.790 -1.298 1.00 97.06 211 PRO A N 1
ATOM 1677 C CA . PRO A 1 211 ? 2.825 -6.767 0.093 1.00 97.06 211 PRO A CA 1
ATOM 1678 C C . PRO A 1 211 ? 1.535 -7.560 0.302 1.00 97.06 211 PRO A C 1
ATOM 1680 O O . PRO A 1 211 ? 0.622 -7.528 -0.525 1.00 97.06 211 PRO A O 1
ATOM 1683 N N . GLN A 1 212 ? 1.438 -8.262 1.426 1.00 97.19 212 GLN A N 1
ATOM 1684 C CA . GLN A 1 212 ? 0.163 -8.814 1.875 1.00 97.19 212 GLN A CA 1
ATOM 1685 C C . GLN A 1 212 ? -0.654 -7.757 2.626 1.00 97.19 212 GLN A C 1
ATOM 1687 O O . GLN A 1 212 ? -0.097 -6.881 3.293 1.00 97.19 212 GLN A O 1
ATOM 1692 N N . ILE A 1 213 ? -1.981 -7.868 2.514 1.00 97.25 213 ILE A N 1
ATOM 1693 C CA . ILE A 1 213 ? -2.961 -7.018 3.196 1.00 97.25 213 ILE A CA 1
ATOM 1694 C C . ILE A 1 213 ? -3.932 -7.919 3.952 1.00 97.25 213 ILE A C 1
ATOM 1696 O O . ILE A 1 213 ? -4.472 -8.869 3.380 1.00 97.25 213 ILE A O 1
ATOM 1700 N N . GLN A 1 214 ? -4.186 -7.611 5.222 1.00 97.69 214 GLN A N 1
ATOM 1701 C CA . GLN A 1 214 ? -5.188 -8.302 6.032 1.00 97.69 214 GLN A CA 1
ATOM 1702 C C . GLN A 1 214 ? -6.158 -7.295 6.669 1.00 97.69 214 GLN A C 1
ATOM 1704 O O . GLN A 1 214 ? -5.697 -6.381 7.352 1.00 97.69 214 GLN A O 1
ATOM 1709 N N . PRO A 1 215 ? -7.482 -7.433 6.472 1.00 97.81 215 PRO A N 1
ATOM 1710 C CA . PRO A 1 215 ? -8.461 -6.597 7.154 1.00 97.81 215 PRO A CA 1
ATOM 1711 C C . PRO A 1 215 ? -8.507 -6.924 8.652 1.00 97.81 215 PRO A C 1
ATOM 1713 O O . PRO A 1 215 ? -8.404 -8.090 9.046 1.00 97.81 215 PRO A O 1
ATOM 1716 N N . VAL A 1 216 ? -8.661 -5.885 9.469 1.00 98.56 216 VAL A N 1
ATOM 1717 C CA . VAL A 1 216 ? -8.674 -5.947 10.934 1.00 98.56 216 VAL A CA 1
ATOM 1718 C C . VAL A 1 216 ? -9.555 -4.823 11.481 1.00 98.56 216 VAL A C 1
ATOM 1720 O O . VAL A 1 216 ? -9.565 -3.717 10.943 1.00 98.56 216 VAL A O 1
ATOM 1723 N N . GLU A 1 217 ? -10.309 -5.086 12.539 1.00 98.44 217 GLU A N 1
ATOM 1724 C CA . GLU A 1 217 ? -11.029 -4.043 13.275 1.00 98.44 217 GLU A CA 1
ATOM 1725 C C . GLU A 1 217 ? -10.134 -3.503 14.391 1.00 98.44 217 GLU A C 1
ATOM 1727 O O . GLU A 1 217 ? -9.372 -4.263 14.982 1.00 98.44 217 GLU A O 1
ATOM 1732 N N . VAL A 1 218 ? -10.154 -2.196 14.657 1.00 98.12 218 VAL A N 1
ATOM 1733 C CA . VAL A 1 218 ? -9.168 -1.586 15.566 1.00 98.12 218 VAL A CA 1
ATOM 1734 C C . VAL A 1 218 ? -9.847 -0.881 16.723 1.00 98.12 218 VAL A C 1
ATOM 1736 O O . VAL A 1 218 ? -10.763 -0.077 16.531 1.00 98.12 218 VAL A O 1
ATOM 1739 N N . VAL A 1 219 ? -9.342 -1.156 17.921 1.00 94.50 219 VAL A N 1
ATOM 1740 C CA . VAL A 1 219 ? -9.678 -0.440 19.146 1.00 94.50 219 VAL A CA 1
ATOM 1741 C C . VAL A 1 219 ? -8.431 0.295 19.628 1.00 94.50 219 VAL A C 1
ATOM 1743 O O . VAL A 1 219 ? -7.427 -0.329 19.956 1.00 94.50 219 VAL A O 1
ATOM 1746 N N . LEU A 1 220 ? -8.482 1.625 19.651 1.00 92.44 220 LEU A N 1
ATOM 1747 C CA . LEU A 1 220 ? -7.396 2.496 20.095 1.00 92.44 220 LEU A CA 1
ATOM 1748 C C . LEU A 1 220 ? -7.813 3.208 21.383 1.00 92.44 220 LEU A C 1
ATOM 1750 O O . LEU A 1 220 ? -8.799 3.942 21.385 1.00 92.44 220 LEU A O 1
ATOM 1754 N N . ASN A 1 221 ? -7.063 3.013 22.467 1.00 87.06 221 ASN A N 1
ATOM 1755 C CA . ASN A 1 221 ? -7.308 3.623 23.777 1.00 87.06 221 ASN A CA 1
ATOM 1756 C C . ASN A 1 221 ? -8.754 3.425 24.261 1.00 87.06 221 ASN A C 1
ATOM 1758 O O . ASN A 1 221 ? -9.392 4.359 24.750 1.00 87.06 221 ASN A O 1
ATOM 1762 N N . GLY A 1 222 ? -9.294 2.221 24.063 1.00 80.38 222 GLY A N 1
ATOM 1763 C CA . GLY A 1 222 ? -10.678 1.882 24.399 1.00 80.38 222 GLY A CA 1
ATOM 1764 C C . GLY A 1 222 ? -11.725 2.231 23.334 1.00 80.38 222 GLY A C 1
ATOM 1765 O O . GLY A 1 222 ? -12.835 1.713 23.396 1.00 80.38 222 GLY A O 1
ATOM 1766 N N . GLN A 1 223 ? -11.396 3.057 22.332 1.00 82.25 223 GLN A N 1
ATOM 1767 C CA . GLN A 1 223 ? -12.341 3.459 21.286 1.00 82.25 223 GLN A CA 1
ATOM 1768 C C . GLN A 1 223 ? -12.255 2.545 20.072 1.00 82.25 223 GLN A C 1
ATOM 1770 O O . GLN A 1 223 ? -11.187 2.403 19.478 1.00 82.25 223 GLN A O 1
ATOM 1775 N N . TYR A 1 224 ? -13.390 2.022 19.610 1.00 90.56 224 TYR A N 1
ATOM 1776 C CA . TYR A 1 224 ? -13.463 1.474 18.260 1.00 90.56 224 TYR A CA 1
ATOM 1777 C C . TYR A 1 224 ? -13.228 2.590 17.233 1.00 90.56 224 TYR A C 1
ATOM 1779 O O . TYR A 1 224 ? -13.982 3.566 17.150 1.00 90.56 224 TYR A O 1
ATOM 1787 N N . ILE A 1 225 ? -12.167 2.443 16.441 1.00 92.88 225 ILE A N 1
ATOM 1788 C CA . ILE A 1 225 ? -11.803 3.402 15.395 1.00 92.88 225 ILE A CA 1
ATOM 1789 C C . ILE A 1 225 ? -12.101 2.884 13.988 1.00 92.88 225 ILE A C 1
ATOM 1791 O O . ILE A 1 225 ? -11.809 3.588 13.028 1.00 92.88 225 ILE A O 1
ATOM 1795 N N . GLY A 1 226 ? -12.736 1.720 13.837 1.00 94.94 226 GLY A N 1
ATOM 1796 C CA . GLY A 1 226 ? -13.251 1.252 12.549 1.00 94.94 226 GLY A CA 1
ATOM 1797 C C . GLY A 1 226 ? -12.522 0.050 11.952 1.00 94.94 226 GLY A C 1
ATOM 1798 O O . GLY A 1 226 ? -11.654 -0.572 12.572 1.00 94.94 226 GLY A O 1
ATOM 1799 N N . LEU A 1 227 ? -12.877 -0.241 10.701 1.00 97.50 227 LEU A N 1
ATOM 1800 C CA . LEU A 1 227 ? -12.209 -1.211 9.839 1.00 97.50 227 LEU A CA 1
ATOM 1801 C C . LEU A 1 227 ? -10.910 -0.608 9.294 1.00 97.50 227 LEU A C 1
ATOM 1803 O O . LEU A 1 227 ? -10.919 0.455 8.670 1.00 97.50 227 LEU A O 1
ATOM 1807 N N . TYR A 1 228 ? -9.808 -1.318 9.484 1.00 98.12 228 TYR A N 1
ATOM 1808 C CA . TYR A 1 228 ? -8.494 -1.005 8.944 1.00 98.12 228 TYR A CA 1
ATOM 1809 C C . TYR A 1 228 ? -7.936 -2.193 8.168 1.00 98.12 228 TYR A C 1
ATOM 1811 O O . TYR A 1 228 ? -8.454 -3.309 8.191 1.00 98.12 228 TYR A O 1
ATOM 1819 N N . PHE A 1 229 ? -6.830 -1.941 7.487 1.00 98.25 229 PHE A N 1
ATOM 1820 C CA . PHE A 1 229 ? -6.118 -2.932 6.708 1.00 98.25 229 PHE A CA 1
ATOM 1821 C C . PHE A 1 229 ? -4.649 -2.910 7.134 1.00 98.25 229 PHE A C 1
ATOM 1823 O O . PHE A 1 229 ? -3.998 -1.863 7.115 1.00 98.25 229 PHE A O 1
ATOM 1830 N N . LEU A 1 230 ? -4.141 -4.058 7.577 1.00 98.50 230 LEU A N 1
ATOM 1831 C CA . LEU A 1 230 ? -2.756 -4.250 7.988 1.00 98.50 230 LEU A CA 1
ATOM 1832 C C . LEU A 1 230 ? -1.921 -4.679 6.778 1.00 98.50 230 LEU A C 1
ATOM 1834 O O . LEU A 1 230 ? -2.163 -5.739 6.206 1.00 98.50 230 LEU A O 1
ATOM 1838 N N . TYR A 1 231 ? -0.934 -3.864 6.420 1.00 98.25 231 TYR A N 1
ATOM 1839 C CA . TYR A 1 231 ? -0.034 -4.060 5.287 1.00 98.25 231 TYR A CA 1
ATOM 1840 C C . TYR A 1 231 ? 1.345 -4.481 5.781 1.00 98.25 231 TYR A C 1
ATOM 1842 O O . TYR A 1 231 ? 1.887 -3.926 6.751 1.00 98.25 231 TYR A O 1
ATOM 1850 N N . GLU A 1 232 ? 1.976 -5.387 5.040 1.00 97.75 232 GLU A N 1
ATOM 1851 C CA . GLU A 1 232 ? 3.425 -5.531 5.105 1.00 97.75 232 GLU A CA 1
ATOM 1852 C C . GLU A 1 232 ? 4.108 -4.235 4.649 1.00 97.75 232 GLU A C 1
ATOM 1854 O O . GLU A 1 232 ? 3.972 -3.812 3.505 1.00 97.75 232 GLU A O 1
ATOM 1859 N N . LYS A 1 233 ? 4.886 -3.598 5.533 1.00 96.38 233 LYS A N 1
ATOM 1860 C CA . LYS A 1 233 ? 5.679 -2.421 5.151 1.00 96.38 233 LYS A CA 1
ATOM 1861 C C . LYS A 1 233 ? 6.749 -2.809 4.120 1.00 96.38 233 LYS A C 1
ATOM 1863 O O . LYS A 1 233 ? 7.530 -3.728 4.376 1.00 96.38 233 LYS A O 1
ATOM 1868 N N . ILE A 1 234 ? 6.869 -2.062 3.027 1.00 97.19 234 ILE A N 1
ATOM 1869 C CA . ILE A 1 234 ? 7.977 -2.231 2.078 1.00 97.19 234 ILE A CA 1
ATOM 1870 C C . ILE A 1 234 ? 9.302 -1.938 2.788 1.00 97.19 234 ILE A C 1
ATOM 1872 O O . ILE A 1 234 ? 9.499 -0.844 3.319 1.00 97.19 234 ILE A O 1
ATOM 1876 N N . ARG A 1 235 ? 10.171 -2.951 2.859 1.00 95.31 235 ARG A N 1
ATOM 1877 C CA . ARG A 1 235 ? 11.539 -2.899 3.398 1.00 95.31 235 ARG A CA 1
ATOM 1878 C C . ARG A 1 235 ? 12.354 -4.059 2.830 1.00 95.31 235 ARG A C 1
ATOM 1880 O O . ARG A 1 235 ? 11.776 -5.099 2.492 1.00 95.31 235 ARG A O 1
ATOM 1887 N N . VAL A 1 236 ? 13.675 -3.903 2.831 1.00 96.38 236 VAL A N 1
ATOM 1888 C CA . VAL A 1 236 ? 14.608 -5.001 2.575 1.00 96.38 236 VAL A CA 1
ATOM 1889 C C . VAL A 1 236 ? 14.493 -6.035 3.697 1.00 96.38 236 VAL A C 1
ATOM 1891 O O . VAL A 1 236 ? 14.553 -5.700 4.879 1.00 96.38 236 VAL A O 1
ATOM 1894 N N . SER A 1 237 ? 14.189 -7.285 3.338 1.00 94.62 237 SER A N 1
ATOM 1895 C CA . SER A 1 237 ? 14.241 -8.449 4.234 1.00 94.62 237 SER A CA 1
ATOM 1896 C C . SER A 1 237 ? 13.973 -9.744 3.464 1.00 94.62 237 SER A C 1
ATOM 1898 O O . SER A 1 237 ? 13.272 -9.743 2.454 1.00 94.62 237 SER A O 1
ATOM 1900 N N . LYS A 1 238 ? 14.409 -10.878 4.026 1.00 93.75 238 LYS A N 1
ATOM 1901 C CA . LYS A 1 238 ? 14.265 -12.225 3.441 1.00 93.75 238 LYS A CA 1
ATOM 1902 C C . LYS A 1 238 ? 12.861 -12.595 2.939 1.00 93.75 238 LYS A C 1
ATOM 1904 O O . LYS A 1 238 ? 12.734 -13.360 1.991 1.00 93.75 238 LYS A O 1
ATOM 1909 N N . HIS A 1 239 ? 11.807 -12.119 3.603 1.00 95.19 239 HIS A N 1
ATOM 1910 C CA . HIS A 1 239 ? 10.415 -12.446 3.261 1.00 95.19 239 HIS A CA 1
ATOM 1911 C C . HIS A 1 239 ? 9.654 -11.267 2.639 1.00 95.19 239 HIS A C 1
ATOM 1913 O O . HIS A 1 239 ? 8.428 -11.314 2.562 1.00 95.19 239 HIS A O 1
ATOM 1919 N N . ARG A 1 240 ? 10.371 -10.210 2.237 1.00 96.00 240 ARG A N 1
ATOM 1920 C CA . ARG A 1 240 ? 9.815 -9.035 1.558 1.00 96.00 240 ARG A CA 1
ATOM 1921 C C . ARG A 1 240 ? 10.631 -8.720 0.306 1.00 96.00 240 ARG A C 1
ATOM 1923 O O . ARG A 1 240 ? 10.816 -9.611 -0.516 1.00 96.00 240 ARG A O 1
ATOM 1930 N N . VAL A 1 241 ? 11.152 -7.499 0.171 1.00 97.44 241 VAL A N 1
ATOM 1931 C CA . VAL A 1 241 ? 12.134 -7.180 -0.871 1.00 97.44 241 VAL A CA 1
ATOM 1932 C C . VAL A 1 241 ? 13.444 -7.873 -0.500 1.00 97.44 241 VAL A C 1
ATOM 1934 O O . VAL A 1 241 ? 14.182 -7.409 0.369 1.00 97.44 241 VAL A O 1
ATOM 1937 N N . ASN A 1 242 ? 13.686 -9.039 -1.090 1.00 96.56 242 ASN A N 1
ATOM 1938 C CA . ASN A 1 242 ? 14.841 -9.871 -0.783 1.00 96.56 242 ASN A CA 1
ATOM 1939 C C . ASN A 1 242 ? 16.013 -9.502 -1.697 1.00 96.56 242 ASN A C 1
ATOM 1941 O O . ASN A 1 242 ? 16.248 -10.176 -2.696 1.00 96.56 242 ASN A O 1
ATOM 1945 N N . ILE A 1 243 ? 16.695 -8.416 -1.340 1.00 96.62 243 ILE A N 1
ATOM 1946 C CA . ILE A 1 243 ? 17.942 -7.951 -1.955 1.00 96.62 243 ILE A CA 1
ATOM 1947 C C . ILE A 1 243 ? 19.036 -7.857 -0.889 1.00 96.62 243 ILE A C 1
ATOM 1949 O O . ILE A 1 243 ? 18.735 -7.849 0.309 1.00 96.62 243 ILE A O 1
ATOM 1953 N N . THR A 1 244 ? 20.295 -7.748 -1.303 1.00 95.31 244 THR A N 1
ATOM 1954 C CA . THR A 1 244 ? 21.406 -7.496 -0.379 1.00 95.31 244 THR A CA 1
ATOM 1955 C C . THR A 1 244 ? 21.310 -6.093 0.222 1.00 95.31 244 THR A C 1
ATOM 1957 O O . THR A 1 244 ? 21.501 -5.107 -0.482 1.00 95.31 244 THR A O 1
ATOM 1960 N N . GLU A 1 245 ? 21.045 -5.999 1.524 1.00 94.00 245 GLU A N 1
ATOM 1961 C CA . GLU A 1 245 ? 20.999 -4.717 2.237 1.00 94.00 245 GLU A CA 1
ATOM 1962 C C . GLU A 1 245 ? 22.388 -4.056 2.265 1.00 94.00 245 GLU A C 1
ATOM 1964 O O . GLU A 1 245 ? 23.412 -4.735 2.380 1.00 94.00 245 GLU A O 1
ATOM 1969 N N . GLN A 1 246 ? 22.402 -2.734 2.113 1.00 93.06 246 GLN A N 1
ATOM 1970 C CA . GLN A 1 246 ? 23.586 -1.888 2.241 1.00 93.06 246 GLN A CA 1
ATOM 1971 C C . GLN A 1 246 ? 23.473 -1.063 3.519 1.00 93.06 246 GLN A C 1
ATOM 1973 O O . GLN A 1 246 ? 22.363 -0.676 3.898 1.00 93.06 246 GLN A O 1
ATOM 1978 N N . ASP A 1 247 ? 24.613 -0.760 4.133 1.00 94.62 247 ASP A N 1
ATOM 1979 C CA . ASP A 1 247 ? 24.661 0.169 5.253 1.00 94.62 247 ASP A CA 1
ATOM 1980 C C . ASP A 1 247 ? 24.489 1.619 4.765 1.00 94.62 247 ASP A C 1
ATOM 1982 O O . ASP A 1 247 ? 24.855 1.991 3.641 1.00 94.62 247 ASP A O 1
ATOM 1986 N N . ASP A 1 248 ? 23.920 2.448 5.635 1.00 96.06 248 ASP A N 1
ATOM 1987 C CA . ASP A 1 248 ? 23.864 3.894 5.439 1.00 96.06 248 ASP A CA 1
ATOM 1988 C C . ASP A 1 248 ? 25.283 4.483 5.430 1.00 96.06 248 ASP A C 1
ATOM 1990 O O . ASP A 1 248 ? 26.122 4.124 6.259 1.00 96.06 248 ASP A O 1
ATOM 1994 N N . ASN A 1 249 ? 25.539 5.435 4.531 1.00 95.81 249 ASN A N 1
ATOM 1995 C CA . ASN A 1 249 ? 26.833 6.109 4.375 1.00 95.81 249 ASN A CA 1
ATOM 1996 C C . ASN A 1 249 ? 28.036 5.172 4.103 1.00 95.81 249 ASN A C 1
ATOM 1998 O O . ASN A 1 249 ? 29.171 5.523 4.437 1.00 95.81 249 ASN A O 1
ATOM 2002 N N . ASP A 1 250 ? 27.819 4.010 3.479 1.00 94.12 250 ASP A N 1
ATOM 2003 C CA . ASP A 1 250 ? 28.900 3.095 3.087 1.00 94.12 250 ASP A CA 1
ATOM 2004 C C . ASP A 1 250 ? 29.844 3.758 2.065 1.00 94.12 250 ASP A C 1
ATOM 2006 O O . ASP A 1 250 ? 29.405 4.463 1.151 1.00 94.12 250 ASP A O 1
ATOM 2010 N N . ILE A 1 251 ? 31.148 3.548 2.225 1.00 93.44 251 ILE A N 1
ATOM 2011 C CA . ILE A 1 251 ? 32.207 4.134 1.395 1.00 93.44 251 ILE A CA 1
ATOM 2012 C C . ILE A 1 251 ? 32.996 3.089 0.598 1.00 93.44 251 ILE A C 1
ATOM 2014 O O . ILE A 1 251 ? 33.808 3.473 -0.245 1.00 93.44 251 ILE A O 1
ATOM 2018 N N . GLU A 1 252 ? 32.763 1.794 0.832 1.00 90.25 252 GLU A N 1
ATOM 2019 C CA . GLU A 1 252 ? 33.481 0.710 0.163 1.00 90.25 252 GLU A CA 1
ATOM 2020 C C . GLU A 1 252 ? 32.890 0.462 -1.238 1.00 90.25 252 GLU A C 1
ATOM 2022 O O . GLU A 1 252 ? 31.709 0.109 -1.360 1.00 90.25 252 GLU A O 1
ATOM 2027 N N . PRO A 1 253 ? 33.669 0.623 -2.327 1.00 85.06 253 PRO A N 1
ATOM 2028 C CA . PRO A 1 253 ? 33.152 0.531 -3.694 1.00 85.06 253 PRO A CA 1
ATOM 2029 C C . PRO A 1 253 ? 32.421 -0.781 -4.015 1.00 85.06 253 PRO A C 1
ATOM 2031 O O . PRO A 1 253 ? 31.425 -0.764 -4.741 1.00 85.06 253 PRO A O 1
ATOM 2034 N N . GLU A 1 254 ? 32.861 -1.918 -3.468 1.00 83.81 254 GLU A N 1
ATOM 2035 C CA . GLU A 1 254 ? 32.178 -3.203 -3.654 1.00 83.81 254 GLU A CA 1
ATOM 2036 C C . GLU A 1 254 ? 30.762 -3.229 -3.063 1.00 83.81 254 GLU A C 1
ATOM 2038 O O . GLU A 1 254 ? 29.868 -3.865 -3.634 1.00 83.81 254 GLU A O 1
ATOM 2043 N N . ASN A 1 255 ? 30.537 -2.527 -1.951 1.00 84.50 255 ASN A N 1
ATOM 2044 C CA . ASN A 1 255 ? 29.248 -2.483 -1.275 1.00 84.50 255 ASN A CA 1
ATOM 2045 C C . ASN A 1 255 ? 28.291 -1.51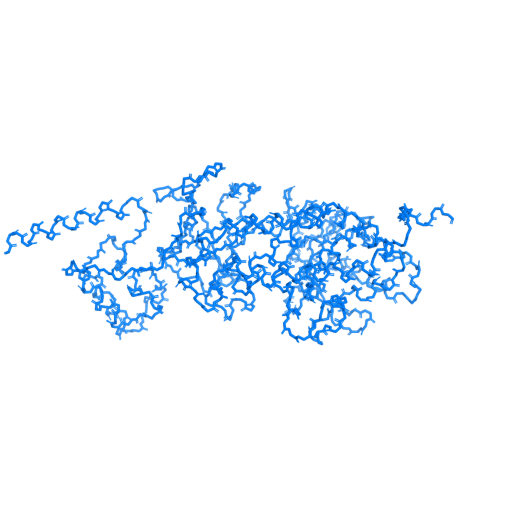8 -1.966 1.00 84.50 255 ASN A C 1
ATOM 2047 O O . ASN A 1 255 ? 27.102 -1.815 -2.014 1.00 84.50 255 ASN A O 1
ATOM 2051 N N . VAL A 1 256 ? 28.809 -0.440 -2.567 1.00 84.94 256 VAL A N 1
ATOM 2052 C CA . VAL A 1 256 ? 28.036 0.580 -3.303 1.00 84.94 256 VAL A CA 1
ATOM 2053 C C . VAL A 1 256 ? 27.287 -0.003 -4.508 1.00 84.94 256 VAL A C 1
ATOM 2055 O O . VAL A 1 256 ? 26.185 0.438 -4.844 1.00 84.94 256 VAL A O 1
ATOM 2058 N N . THR A 1 257 ? 27.830 -1.055 -5.132 1.00 83.56 257 THR A N 1
ATOM 2059 C CA . THR A 1 257 ? 27.107 -1.818 -6.169 1.00 83.56 257 THR A CA 1
ATOM 2060 C C . THR A 1 257 ? 25.926 -2.627 -5.616 1.00 83.56 257 THR A C 1
ATOM 2062 O O . THR A 1 257 ? 25.258 -3.309 -6.394 1.00 83.56 257 THR A O 1
ATOM 2065 N N . GLY A 1 258 ? 25.701 -2.581 -4.296 1.00 81.19 258 GLY A N 1
ATOM 2066 C CA . GLY A 1 258 ? 24.790 -3.378 -3.478 1.00 81.19 258 GLY A CA 1
ATOM 2067 C C . GLY A 1 258 ? 23.311 -3.282 -3.831 1.00 81.19 258 GLY A C 1
ATOM 2068 O O . GLY A 1 258 ? 22.927 -2.804 -4.896 1.00 81.19 258 GLY A O 1
ATOM 2069 N N . GLY A 1 259 ? 22.459 -3.806 -2.948 1.00 94.50 259 GLY A N 1
ATOM 2070 C CA . GLY A 1 259 ? 21.025 -3.813 -3.188 1.00 94.50 259 GLY A CA 1
ATOM 2071 C C . GLY A 1 259 ? 20.391 -2.461 -2.880 1.00 94.50 259 GLY A C 1
ATOM 2072 O O . GLY A 1 259 ? 20.596 -1.900 -1.806 1.00 94.50 259 GLY A O 1
ATOM 2073 N N . TRP A 1 260 ? 19.611 -1.941 -3.820 1.00 97.25 260 TRP A N 1
ATOM 2074 C CA . TRP A 1 260 ? 18.936 -0.651 -3.706 1.00 97.25 260 TRP A CA 1
ATOM 2075 C C . TRP A 1 260 ? 17.431 -0.854 -3.625 1.00 97.25 260 TRP A C 1
ATOM 2077 O O . TRP A 1 260 ? 16.870 -1.594 -4.430 1.00 97.25 260 TRP A O 1
ATOM 2087 N N . LEU A 1 261 ? 16.769 -0.160 -2.703 1.00 98.19 261 LEU A N 1
ATOM 2088 C CA . LEU A 1 261 ? 15.316 -0.005 -2.691 1.00 98.19 261 LEU A CA 1
ATOM 2089 C C . LEU A 1 261 ? 14.983 1.471 -2.892 1.00 98.19 261 LEU A C 1
ATOM 2091 O O . LEU A 1 261 ? 15.363 2.316 -2.083 1.00 98.19 261 LEU A O 1
ATOM 2095 N N . LEU A 1 262 ? 14.264 1.771 -3.967 1.00 97.75 262 LEU A N 1
ATOM 2096 C CA . LEU A 1 262 ? 14.000 3.120 -4.448 1.00 97.75 262 LEU A CA 1
ATOM 2097 C C . LEU A 1 262 ? 12.497 3.339 -4.617 1.00 97.75 262 LEU A C 1
ATOM 2099 O O . LEU A 1 262 ? 11.759 2.412 -4.942 1.00 97.75 262 LEU A O 1
ATOM 2103 N N . GLU A 1 263 ? 12.057 4.580 -4.464 1.00 97.00 263 GLU A N 1
ATOM 2104 C CA . GLU A 1 263 ? 10.694 5.017 -4.753 1.00 97.00 263 GLU A CA 1
ATOM 2105 C C . GLU A 1 263 ? 10.726 6.245 -5.660 1.00 97.00 263 GLU A C 1
ATOM 2107 O O . GLU A 1 263 ? 11.328 7.263 -5.326 1.00 97.00 263 GLU A O 1
ATOM 2112 N N . ILE A 1 264 ? 10.049 6.176 -6.801 1.00 94.25 264 ILE A N 1
ATOM 2113 C CA . ILE A 1 264 ? 9.730 7.361 -7.592 1.00 94.25 264 ILE A CA 1
ATOM 2114 C C . ILE A 1 264 ? 8.639 8.135 -6.849 1.00 94.25 264 ILE A C 1
ATOM 2116 O O . ILE A 1 264 ? 7.575 7.579 -6.566 1.00 94.25 264 ILE A O 1
ATOM 2120 N N . ASN A 1 265 ? 8.903 9.407 -6.547 1.00 88.25 265 ASN A N 1
ATOM 2121 C CA . ASN A 1 265 ? 8.035 10.226 -5.706 1.00 88.25 265 ASN A CA 1
ATOM 2122 C C . ASN A 1 265 ? 7.339 11.346 -6.499 1.00 88.25 265 ASN A C 1
ATOM 2124 O O . ASN A 1 265 ? 7.940 11.961 -7.390 1.00 88.25 265 ASN A O 1
ATOM 2128 N N . ASN A 1 266 ? 6.089 11.658 -6.138 1.00 86.12 266 ASN A N 1
ATOM 2129 C CA . ASN A 1 266 ? 5.281 12.719 -6.755 1.00 86.12 266 ASN A CA 1
ATOM 2130 C C . ASN A 1 266 ? 5.410 14.081 -6.057 1.00 86.12 266 ASN A C 1
ATOM 2132 O O . ASN A 1 266 ? 4.884 15.071 -6.563 1.00 86.12 266 ASN A O 1
ATOM 2136 N N . TYR A 1 267 ? 6.159 14.164 -4.958 1.00 85.50 267 TYR A N 1
ATOM 2137 C CA . TYR A 1 267 ? 6.516 15.412 -4.285 1.00 85.50 267 TYR A CA 1
ATOM 2138 C C . TYR A 1 267 ? 7.984 15.401 -3.842 1.00 85.50 267 TYR A C 1
ATOM 2140 O O . TYR A 1 267 ? 8.630 14.356 -3.787 1.00 85.50 267 TYR A O 1
ATOM 2148 N N . ARG A 1 268 ? 8.522 16.589 -3.544 1.00 86.69 268 ARG A N 1
ATOM 2149 C CA . ARG A 1 268 ? 9.914 16.757 -3.117 1.00 86.69 268 ARG A CA 1
ATOM 2150 C C . ARG A 1 268 ? 10.059 16.584 -1.605 1.00 86.69 268 ARG A C 1
ATOM 2152 O O . ARG A 1 268 ? 9.474 17.335 -0.826 1.00 86.69 268 ARG A O 1
ATOM 2159 N N . GLU A 1 269 ? 10.931 15.673 -1.215 1.00 86.69 269 GLU A N 1
ATOM 2160 C CA . GLU A 1 269 ? 11.412 15.420 0.140 1.00 86.69 269 GLU A CA 1
ATOM 2161 C C . GLU A 1 269 ? 12.902 15.786 0.274 1.00 86.69 269 GLU A C 1
ATOM 2163 O O . GLU A 1 269 ? 13.609 15.876 -0.734 1.00 86.69 269 GLU A O 1
ATOM 2168 N N . PRO A 1 270 ? 13.407 16.013 1.505 1.00 87.75 270 PRO A N 1
ATOM 2169 C CA . PRO A 1 270 ? 14.803 16.395 1.727 1.00 87.75 270 PRO A CA 1
ATOM 2170 C C . PRO A 1 270 ? 15.830 15.416 1.146 1.00 87.75 270 PRO A C 1
ATOM 2172 O O . PRO A 1 270 ? 16.822 15.867 0.583 1.00 87.75 270 PRO A O 1
ATOM 2175 N N . ASN A 1 271 ? 15.564 14.109 1.232 1.00 90.31 271 ASN A N 1
ATOM 2176 C CA . ASN A 1 271 ? 16.502 13.055 0.832 1.00 90.31 271 ASN A CA 1
ATOM 2177 C C . ASN A 1 271 ? 16.272 12.564 -0.608 1.00 90.31 271 ASN A C 1
ATOM 2179 O O . ASN A 1 271 ? 16.822 11.540 -1.006 1.00 90.31 271 ASN A O 1
ATOM 2183 N N . ASN A 1 272 ? 15.443 13.252 -1.402 1.00 93.00 272 ASN A N 1
ATOM 2184 C CA . ASN A 1 272 ? 15.282 12.865 -2.797 1.00 93.00 272 ASN A CA 1
ATOM 2185 C C . ASN A 1 272 ? 16.564 13.105 -3.598 1.00 93.00 272 ASN A C 1
ATOM 2187 O O . ASN A 1 272 ? 17.142 14.191 -3.569 1.00 93.00 272 ASN A O 1
ATOM 2191 N N . LEU A 1 273 ? 16.908 12.122 -4.425 1.00 94.25 273 LEU A N 1
ATOM 2192 C CA . LEU A 1 273 ? 17.728 12.313 -5.610 1.00 94.25 273 LEU A CA 1
ATOM 2193 C C . LEU A 1 273 ? 16.935 13.180 -6.592 1.00 94.25 273 LEU A C 1
ATOM 2195 O O . LEU A 1 273 ? 15.769 12.887 -6.875 1.00 94.25 273 LEU A O 1
ATOM 2199 N N . VAL A 1 274 ? 17.553 14.250 -7.093 1.00 91.81 274 VAL A N 1
ATOM 2200 C CA . VAL A 1 274 ? 16.900 15.216 -7.983 1.00 91.81 274 VAL A CA 1
ATOM 2201 C C . VAL A 1 274 ? 17.678 15.324 -9.286 1.00 91.81 274 VAL A C 1
ATOM 2203 O O . VAL A 1 274 ? 18.829 15.749 -9.294 1.00 91.81 274 VAL A O 1
ATOM 2206 N N . PHE A 1 275 ? 17.024 14.987 -10.391 1.00 90.62 275 PHE A N 1
ATOM 2207 C CA . PHE A 1 275 ? 17.545 15.169 -11.746 1.00 90.62 275 PHE A CA 1
ATOM 2208 C C . PHE A 1 275 ? 16.397 15.494 -12.710 1.00 90.62 275 PHE A C 1
ATOM 2210 O O . PHE A 1 275 ? 15.236 15.551 -12.303 1.00 90.62 275 PHE A O 1
ATOM 2217 N N . ALA A 1 276 ? 16.710 15.781 -13.972 1.00 90.25 276 ALA A N 1
ATOM 2218 C CA . ALA A 1 276 ? 15.704 16.018 -15.003 1.00 90.25 276 ALA A CA 1
ATOM 2219 C C . ALA A 1 276 ? 15.471 14.743 -15.818 1.00 90.25 276 ALA A C 1
ATOM 2221 O O . ALA A 1 276 ? 16.420 14.085 -16.244 1.00 90.25 276 ALA A O 1
ATOM 2222 N N . GLU A 1 277 ? 14.205 14.425 -16.059 1.00 89.31 277 GLU A N 1
ATOM 2223 C CA . GLU A 1 277 ? 13.815 13.456 -17.075 1.00 89.31 277 GLU A CA 1
ATOM 2224 C C . GLU A 1 277 ? 14.139 14.014 -18.480 1.00 89.31 277 GLU A C 1
ATOM 2226 O O . GLU A 1 277 ? 14.275 15.228 -18.659 1.00 89.31 277 GLU A O 1
ATOM 2231 N N . GLY A 1 278 ? 14.263 13.161 -19.503 1.00 85.81 278 GLY A N 1
ATOM 2232 C CA . GLY A 1 278 ? 14.585 13.600 -20.871 1.00 85.81 278 GLY A CA 1
ATOM 2233 C C . GLY A 1 278 ? 13.578 14.579 -21.502 1.00 85.81 278 GLY A C 1
ATOM 2234 O O . GLY A 1 278 ? 13.925 15.309 -22.426 1.00 85.81 278 GLY A O 1
ATOM 2235 N N . ASN A 1 279 ? 12.353 14.668 -20.972 1.00 85.38 279 ASN A N 1
ATOM 2236 C CA . ASN A 1 279 ? 11.346 15.674 -21.343 1.00 85.38 279 ASN A CA 1
ATOM 2237 C C . ASN A 1 279 ? 11.511 17.029 -20.603 1.00 85.38 279 ASN A C 1
ATOM 2239 O O . ASN A 1 279 ? 10.681 17.926 -20.766 1.00 85.38 279 ASN A O 1
ATOM 2243 N N . GLY A 1 280 ? 12.541 17.175 -19.763 1.00 87.56 280 GLY A N 1
ATOM 2244 C CA . GLY A 1 280 ? 12.829 18.366 -18.961 1.00 87.56 280 GLY A CA 1
ATOM 2245 C C . GLY A 1 280 ? 12.044 18.480 -17.649 1.00 87.56 280 GLY A C 1
ATOM 2246 O O . GLY A 1 280 ? 12.192 19.481 -16.944 1.00 87.56 280 GLY A O 1
ATOM 2247 N N . LYS A 1 281 ? 11.201 17.502 -17.294 1.00 87.38 281 LYS A N 1
ATOM 2248 C CA . LYS A 1 281 ? 10.450 17.504 -16.031 1.00 87.38 281 LYS A CA 1
ATOM 2249 C C . LYS A 1 281 ? 11.323 17.054 -14.854 1.00 87.38 281 LYS A C 1
ATOM 2251 O O . LYS A 1 281 ? 12.235 16.249 -15.041 1.00 87.38 281 LYS A O 1
ATOM 2256 N N . PRO A 1 282 ? 11.063 17.556 -13.631 1.00 88.38 282 PRO A N 1
ATOM 2257 C CA . PRO A 1 282 ? 11.762 17.083 -12.445 1.00 88.38 282 PRO A CA 1
ATOM 2258 C C . PRO A 1 282 ? 11.495 15.599 -12.193 1.00 88.38 282 PRO A C 1
ATOM 2260 O O . PRO A 1 282 ? 10.346 15.158 -12.189 1.00 88.38 282 PRO A O 1
ATOM 2263 N N . PHE A 1 283 ? 12.561 14.865 -11.904 1.00 90.44 283 PHE A N 1
ATOM 2264 C CA . PHE A 1 283 ? 12.525 13.485 -11.460 1.00 90.44 283 PHE A CA 1
ATOM 2265 C C . PHE A 1 283 ? 13.001 13.432 -10.008 1.00 90.44 283 PHE A C 1
ATOM 2267 O O . PHE A 1 283 ? 14.127 13.830 -9.697 1.00 90.44 283 PHE A O 1
ATOM 2274 N N . TRP A 1 284 ? 12.133 12.946 -9.120 1.00 92.88 284 TRP A N 1
ATOM 2275 C CA . TRP A 1 284 ? 12.447 12.714 -7.713 1.00 92.88 284 TRP A CA 1
ATOM 2276 C C . TRP A 1 284 ? 12.428 11.221 -7.409 1.00 92.88 284 TRP A C 1
ATOM 2278 O O . TRP A 1 284 ? 11.409 10.558 -7.607 1.00 92.88 284 TRP A O 1
ATOM 2288 N N . VAL A 1 285 ? 13.555 10.708 -6.920 1.00 95.56 285 VAL A N 1
ATOM 2289 C CA . VAL A 1 285 ? 13.678 9.328 -6.435 1.00 95.56 285 VAL A CA 1
ATOM 2290 C C . VAL A 1 285 ? 14.092 9.367 -4.974 1.00 95.56 285 VAL A C 1
ATOM 2292 O O . VAL A 1 285 ? 15.023 10.080 -4.615 1.00 95.56 285 VAL A O 1
ATOM 2295 N N . LEU A 1 286 ? 13.379 8.659 -4.108 1.00 96.12 286 LEU A N 1
ATOM 2296 C CA . LEU A 1 286 ? 13.719 8.498 -2.700 1.00 96.12 286 LEU A CA 1
ATOM 2297 C C . LEU A 1 286 ? 14.401 7.140 -2.496 1.00 96.12 286 LEU A C 1
ATOM 2299 O O . LEU A 1 286 ? 13.789 6.115 -2.808 1.00 96.12 286 LEU A O 1
ATOM 2303 N N . PRO A 1 287 ? 15.631 7.097 -1.968 1.00 96.69 287 PRO A N 1
ATOM 2304 C CA . PRO A 1 287 ? 16.228 5.852 -1.517 1.00 96.69 287 PRO A CA 1
ATOM 2305 C C . PRO A 1 287 ? 15.648 5.462 -0.141 1.00 96.69 287 PRO A C 1
ATOM 2307 O O . PRO A 1 287 ? 15.614 6.263 0.790 1.00 96.69 287 PRO A O 1
ATOM 2310 N N . HIS A 1 288 ? 15.127 4.237 -0.033 1.00 96.06 288 HIS A N 1
ATOM 2311 C CA . HIS A 1 288 ? 14.609 3.644 1.215 1.00 96.06 288 HIS A CA 1
ATOM 2312 C C . HIS A 1 288 ? 15.573 2.638 1.843 1.00 96.06 288 HIS A C 1
ATOM 2314 O O . HIS A 1 288 ? 15.378 2.230 2.985 1.00 96.06 288 HIS A O 1
ATOM 2320 N N . SER A 1 289 ? 16.537 2.148 1.070 1.00 96.06 289 SER A N 1
ATOM 2321 C CA . SER A 1 289 ? 17.644 1.330 1.553 1.00 96.06 289 SER A CA 1
ATOM 2322 C C . SER A 1 289 ? 18.774 1.425 0.524 1.00 96.06 289 SER A C 1
ATOM 2324 O O . SER A 1 289 ? 18.564 0.987 -0.618 1.00 96.06 289 SER A O 1
ATOM 2326 N N . PRO A 1 290 ? 19.920 2.024 0.891 1.00 95.88 290 PRO A N 1
ATOM 2327 C CA . PRO A 1 290 ? 20.164 2.784 2.136 1.00 95.88 290 PRO A CA 1
ATOM 2328 C C . PRO A 1 290 ? 19.267 4.042 2.259 1.00 95.88 290 PRO A C 1
ATOM 2330 O O . PRO A 1 290 ? 18.751 4.529 1.255 1.00 95.88 290 PRO A O 1
ATOM 2333 N N . GLU A 1 291 ? 19.003 4.522 3.479 1.00 95.06 291 GLU A N 1
ATOM 2334 C CA . GLU A 1 291 ? 18.191 5.727 3.762 1.00 95.06 291 GLU A CA 1
ATOM 2335 C C . GLU A 1 291 ? 19.062 7.008 3.771 1.00 95.06 291 GLU A C 1
ATOM 2337 O O . GLU A 1 291 ? 18.582 8.089 3.403 1.00 95.06 291 GLU A O 1
ATOM 2342 N N . GLU A 1 292 ? 20.344 6.890 4.141 1.00 95.56 292 GLU A N 1
ATOM 2343 C CA . GLU A 1 292 ? 21.351 7.962 4.086 1.00 95.56 292 GLU A CA 1
ATOM 2344 C C . GLU A 1 292 ? 22.520 7.565 3.174 1.00 95.56 292 GLU A C 1
ATOM 2346 O O . GLU A 1 292 ? 23.059 6.463 3.278 1.00 95.56 292 GLU A O 1
ATOM 2351 N N . LEU A 1 293 ? 22.910 8.463 2.264 1.00 96.06 293 LEU A N 1
ATOM 2352 C CA . LEU A 1 293 ? 23.902 8.168 1.228 1.00 96.06 293 LEU A CA 1
ATOM 2353 C C . LEU A 1 293 ? 25.226 8.889 1.488 1.00 96.06 293 LEU A C 1
ATOM 2355 O O . LEU A 1 293 ? 25.241 10.107 1.668 1.00 96.06 293 LEU A O 1
ATOM 2359 N N . SER A 1 294 ? 26.333 8.156 1.366 1.00 96.06 294 SER A N 1
ATOM 2360 C CA . SER A 1 294 ? 27.658 8.747 1.158 1.00 96.06 294 SER A CA 1
ATOM 2361 C C . SER A 1 294 ? 27.776 9.373 -0.240 1.00 96.06 294 SER A C 1
ATOM 2363 O O . SER A 1 294 ? 26.960 9.117 -1.132 1.00 96.06 294 SER A O 1
ATOM 2365 N N . ASP A 1 295 ? 28.843 10.143 -0.481 1.00 95.81 295 ASP A N 1
ATOM 2366 C CA . ASP A 1 295 ? 29.113 10.726 -1.802 1.00 95.81 295 ASP A CA 1
ATOM 2367 C C . ASP A 1 295 ? 29.244 9.657 -2.902 1.00 95.81 295 ASP A C 1
ATOM 2369 O O . ASP A 1 295 ? 28.744 9.847 -4.012 1.00 95.81 295 ASP A O 1
ATOM 2373 N N . ILE A 1 296 ? 29.880 8.517 -2.605 1.00 95.25 296 ILE A N 1
ATOM 2374 C CA . ILE A 1 296 ? 30.075 7.434 -3.580 1.00 95.25 296 ILE A CA 1
ATOM 2375 C C . ILE A 1 296 ? 28.768 6.677 -3.854 1.00 95.25 296 ILE A C 1
ATOM 2377 O O . ILE A 1 296 ? 28.458 6.395 -5.013 1.00 95.25 296 ILE A O 1
ATOM 2381 N N . GLN A 1 297 ? 27.951 6.439 -2.821 1.00 95.75 297 GLN A N 1
ATOM 2382 C CA . GLN A 1 297 ? 26.606 5.876 -2.963 1.00 95.75 297 GLN A CA 1
ATOM 2383 C C . GLN A 1 297 ? 25.720 6.782 -3.824 1.00 95.75 297 GLN A C 1
ATOM 2385 O O . GLN A 1 297 ? 25.107 6.313 -4.784 1.00 95.75 297 GLN A O 1
ATOM 2390 N N . TYR A 1 298 ? 25.702 8.086 -3.528 1.00 96.00 298 TYR A N 1
ATOM 2391 C CA . TYR A 1 298 ? 24.954 9.083 -4.292 1.00 96.00 298 TYR A CA 1
ATOM 2392 C C . TYR A 1 298 ? 25.386 9.111 -5.764 1.00 96.00 298 TYR A C 1
ATOM 2394 O O . TYR A 1 298 ? 24.544 9.028 -6.660 1.00 96.00 298 TYR A O 1
ATOM 2402 N N . GLN A 1 299 ? 26.694 9.189 -6.032 1.00 95.00 299 GLN A N 1
ATOM 2403 C CA . GLN A 1 299 ? 27.222 9.227 -7.398 1.00 95.00 299 GLN A CA 1
ATOM 2404 C C . GLN A 1 299 ? 26.864 7.967 -8.189 1.00 95.00 299 GLN A C 1
ATOM 2406 O O . GLN A 1 299 ? 26.450 8.086 -9.345 1.00 95.00 299 GLN A O 1
ATOM 2411 N N . TYR A 1 300 ? 26.971 6.783 -7.579 1.00 95.25 300 TYR A N 1
ATOM 2412 C CA . TYR A 1 300 ? 26.609 5.520 -8.223 1.00 95.25 300 TYR A CA 1
ATOM 2413 C C . TYR A 1 300 ? 25.143 5.512 -8.655 1.00 95.25 300 TYR A C 1
ATOM 2415 O O . TYR A 1 300 ? 24.843 5.344 -9.841 1.00 95.25 300 TYR A O 1
ATOM 2423 N N . ILE A 1 301 ? 24.221 5.741 -7.713 1.00 95.69 301 ILE A N 1
ATOM 2424 C CA . ILE A 1 301 ? 22.794 5.598 -8.005 1.00 95.69 301 ILE A CA 1
ATOM 2425 C C . ILE A 1 301 ? 22.286 6.686 -8.952 1.00 95.69 301 ILE A C 1
ATOM 2427 O O . ILE A 1 301 ? 21.499 6.395 -9.853 1.00 95.69 301 ILE A O 1
ATOM 2431 N N . VAL A 1 302 ? 22.775 7.923 -8.824 1.00 95.94 302 VAL A N 1
ATOM 2432 C CA . VAL A 1 302 ? 22.425 9.002 -9.757 1.00 95.94 302 VAL A CA 1
ATOM 2433 C C . VAL A 1 302 ? 22.947 8.692 -11.158 1.00 95.94 302 VAL A C 1
ATOM 2435 O O . VAL A 1 302 ? 22.205 8.855 -12.125 1.00 95.94 302 VAL A O 1
ATOM 2438 N N . THR A 1 303 ? 24.175 8.180 -11.284 1.00 95.31 303 THR A N 1
ATOM 2439 C CA . THR A 1 303 ? 24.735 7.788 -12.588 1.00 95.31 303 THR A CA 1
ATOM 2440 C C . THR A 1 303 ? 23.920 6.670 -13.232 1.00 95.31 303 THR A C 1
ATOM 2442 O O . THR A 1 303 ? 23.599 6.760 -14.420 1.00 95.31 303 THR A O 1
ATOM 2445 N N . LEU A 1 304 ? 23.529 5.650 -12.462 1.00 95.62 304 LEU A N 1
ATOM 2446 C CA . LEU A 1 304 ? 22.673 4.562 -12.936 1.00 95.62 304 LEU A CA 1
ATOM 2447 C C . LEU A 1 304 ? 21.323 5.092 -13.446 1.00 95.62 304 LEU A C 1
ATOM 2449 O O . LEU A 1 304 ? 20.941 4.814 -14.583 1.00 95.62 304 LEU A O 1
ATOM 2453 N N . LEU A 1 305 ? 20.620 5.886 -12.631 1.00 96.06 305 LEU A N 1
ATOM 2454 C CA . LEU A 1 305 ? 19.299 6.425 -12.968 1.00 96.06 305 LEU A CA 1
ATOM 2455 C C . LEU A 1 305 ? 19.352 7.380 -14.168 1.00 96.06 305 LEU A C 1
ATOM 2457 O O . LEU A 1 305 ? 18.486 7.317 -15.041 1.00 96.06 305 LEU A O 1
ATOM 2461 N N . MET A 1 306 ? 20.379 8.230 -14.259 1.00 95.69 306 MET A N 1
ATOM 2462 C CA . MET A 1 306 ? 20.572 9.121 -15.405 1.00 95.69 306 MET A CA 1
ATOM 2463 C C . MET A 1 306 ? 20.930 8.356 -16.682 1.00 95.69 306 MET A C 1
ATOM 2465 O O . MET A 1 306 ? 20.456 8.718 -17.758 1.00 95.69 306 MET A O 1
ATOM 2469 N N . SER A 1 307 ? 21.723 7.287 -16.583 1.00 95.56 307 SER A N 1
ATOM 2470 C CA . SER A 1 307 ? 22.053 6.438 -17.735 1.00 95.56 307 SER A CA 1
ATOM 2471 C C . SER A 1 307 ? 20.815 5.710 -18.258 1.00 95.56 307 SER A C 1
ATOM 2473 O O . SER A 1 307 ? 20.556 5.733 -19.462 1.00 95.56 307 SER A O 1
ATOM 2475 N N . ALA A 1 308 ? 19.998 5.160 -17.353 1.00 95.81 308 ALA A N 1
ATOM 2476 C CA . ALA A 1 308 ? 18.709 4.567 -17.691 1.00 95.81 308 ALA A CA 1
ATOM 2477 C C . ALA A 1 308 ? 17.782 5.592 -18.362 1.00 95.81 308 ALA A C 1
ATOM 2479 O O . ALA A 1 308 ? 17.259 5.334 -19.446 1.00 95.81 308 ALA A O 1
ATOM 2480 N N . ASN A 1 309 ? 17.642 6.779 -17.764 1.00 95.69 309 ASN A N 1
ATOM 2481 C CA . ASN A 1 309 ? 16.855 7.877 -18.316 1.00 95.69 309 ASN A CA 1
ATOM 2482 C C . ASN A 1 309 ? 17.299 8.228 -19.746 1.00 95.69 309 ASN A C 1
ATOM 2484 O O . ASN A 1 309 ? 16.486 8.233 -20.664 1.00 95.69 309 ASN A O 1
ATOM 2488 N N . ASN A 1 310 ? 18.593 8.453 -19.970 1.00 95.12 310 ASN A N 1
ATOM 2489 C CA . ASN A 1 310 ? 19.105 8.811 -21.293 1.00 95.12 310 ASN A CA 1
ATOM 2490 C C . ASN A 1 310 ? 18.857 7.707 -22.333 1.00 95.12 310 ASN A C 1
ATOM 2492 O O . ASN A 1 310 ? 18.495 8.009 -23.470 1.00 95.12 310 ASN A O 1
ATOM 2496 N N . ALA A 1 311 ? 19.003 6.435 -21.948 1.00 95.94 311 ALA A N 1
ATOM 2497 C CA . ALA A 1 311 ? 18.765 5.306 -22.842 1.00 95.94 311 ALA A CA 1
ATOM 2498 C C . ALA A 1 311 ? 17.288 5.182 -23.262 1.00 95.94 311 ALA A C 1
ATOM 2500 O O . ALA A 1 311 ? 17.010 4.905 -24.427 1.00 95.94 311 ALA A O 1
ATOM 2501 N N . MET A 1 312 ? 16.332 5.443 -22.362 1.00 95.31 312 MET A N 1
ATOM 2502 C CA . MET A 1 312 ? 14.896 5.432 -22.698 1.00 95.31 312 MET A CA 1
ATOM 2503 C C . MET A 1 312 ? 14.504 6.562 -23.649 1.00 95.31 312 MET A C 1
ATOM 2505 O O . MET A 1 312 ? 13.630 6.396 -24.499 1.00 95.31 312 MET A O 1
ATOM 2509 N N . TYR A 1 313 ? 15.174 7.707 -23.544 1.00 94.75 313 TYR A N 1
ATOM 2510 C CA . TYR A 1 313 ? 14.955 8.857 -24.419 1.00 94.75 313 TYR A CA 1
ATOM 2511 C C . TYR A 1 313 ? 15.724 8.781 -25.746 1.00 94.75 313 TYR A C 1
ATOM 2513 O O . TYR A 1 313 ? 15.679 9.727 -26.534 1.00 94.75 313 TYR A O 1
ATOM 2521 N N . ASN A 1 314 ? 16.383 7.656 -26.044 1.00 93.31 314 ASN A N 1
ATOM 2522 C CA . ASN A 1 314 ? 17.011 7.437 -27.344 1.00 93.31 314 ASN A CA 1
ATOM 2523 C C . ASN A 1 314 ? 15.955 7.570 -28.467 1.00 93.31 314 ASN A C 1
ATOM 2525 O O . ASN A 1 314 ? 14.907 6.924 -28.377 1.00 93.31 314 ASN A O 1
ATOM 2529 N N . PRO A 1 315 ? 16.174 8.401 -29.507 1.00 93.69 315 PRO A N 1
ATOM 2530 C CA . PRO A 1 315 ? 15.223 8.539 -30.611 1.00 93.69 315 PRO A CA 1
ATOM 2531 C C . PRO A 1 315 ? 15.021 7.234 -31.396 1.00 93.69 315 PRO A C 1
ATOM 2533 O O . PRO A 1 315 ? 13.961 7.045 -31.991 1.00 93.69 315 PRO A O 1
ATOM 2536 N N . ASP A 1 316 ? 16.003 6.329 -31.378 1.00 96.12 316 ASP A N 1
ATOM 2537 C CA . ASP A 1 316 ? 15.880 4.991 -31.944 1.00 96.12 316 ASP A CA 1
ATOM 2538 C C . ASP A 1 316 ? 15.125 4.051 -30.989 1.00 96.12 316 ASP A C 1
ATOM 2540 O O . ASP A 1 316 ? 15.690 3.470 -30.059 1.00 96.12 316 ASP A O 1
ATOM 2544 N N . LYS A 1 317 ? 13.820 3.891 -31.234 1.00 95.31 317 LYS A N 1
ATOM 2545 C CA . LYS A 1 317 ? 12.919 3.083 -30.398 1.00 95.31 317 LYS A CA 1
ATOM 2546 C C . LYS A 1 317 ? 13.034 1.579 -30.591 1.00 95.31 317 LYS A C 1
ATOM 2548 O O . LYS A 1 317 ? 12.372 0.849 -29.862 1.00 95.31 317 LYS A O 1
ATOM 2553 N N . VAL A 1 318 ? 13.867 1.096 -31.512 1.00 94.75 318 VAL A N 1
ATOM 2554 C CA . VAL A 1 318 ? 14.196 -0.338 -31.579 1.00 94.75 318 VAL A CA 1
ATOM 2555 C C . VAL A 1 318 ? 15.462 -0.689 -30.793 1.00 94.75 318 VAL A C 1
ATOM 2557 O O . VAL A 1 318 ? 15.774 -1.866 -30.641 1.00 94.75 318 VAL A O 1
ATOM 2560 N N . SER A 1 319 ? 16.174 0.308 -30.257 1.00 94.56 319 SER A N 1
ATOM 2561 C CA . SER A 1 319 ? 17.392 0.096 -29.475 1.00 94.56 319 SER A CA 1
ATOM 2562 C C . SER A 1 319 ? 17.110 -0.630 -28.148 1.00 94.56 319 SER A C 1
ATOM 2564 O O . SER A 1 319 ? 16.318 -0.131 -27.341 1.00 94.56 319 SER A O 1
ATOM 2566 N N . PRO A 1 320 ? 17.812 -1.742 -27.845 1.00 93.44 320 PRO A N 1
ATOM 2567 C CA . PRO A 1 320 ? 17.662 -2.465 -26.580 1.00 93.44 320 PRO A CA 1
ATOM 2568 C C . PRO A 1 320 ? 18.481 -1.843 -25.436 1.00 93.44 320 PRO A C 1
ATOM 2570 O O . PRO A 1 320 ? 18.547 -2.392 -24.341 1.00 93.44 320 PRO A O 1
ATOM 2573 N N . GLN A 1 321 ? 19.157 -0.707 -25.658 1.00 94.62 321 GLN A N 1
ATOM 2574 C CA . GLN A 1 321 ? 20.123 -0.150 -24.700 1.00 94.62 321 GLN A CA 1
ATOM 2575 C C . GLN A 1 321 ? 19.537 0.134 -23.314 1.00 94.62 321 GLN A C 1
ATOM 2577 O O . GLN A 1 321 ? 20.254 0.031 -22.325 1.00 94.62 321 GLN A O 1
ATOM 2582 N N . TRP A 1 322 ? 18.264 0.506 -23.207 1.00 95.44 322 TRP A N 1
ATOM 2583 C CA . TRP A 1 322 ? 17.643 0.782 -21.908 1.00 95.44 322 TRP A CA 1
ATOM 2584 C C . TRP A 1 322 ? 17.412 -0.501 -21.089 1.00 95.44 322 TRP A C 1
ATOM 2586 O O . TRP A 1 322 ? 17.422 -0.464 -19.858 1.00 95.44 322 TRP A O 1
ATOM 2596 N N . GLU A 1 323 ? 17.294 -1.649 -21.760 1.00 95.62 323 GLU A N 1
ATOM 2597 C CA . GLU A 1 323 ? 17.039 -2.960 -21.152 1.00 95.62 323 GLU A CA 1
ATOM 2598 C C . GLU A 1 323 ? 18.251 -3.498 -20.388 1.00 95.62 323 GLU A C 1
ATOM 2600 O O . GLU A 1 323 ? 18.129 -4.467 -19.641 1.00 95.62 323 GLU A O 1
ATOM 2605 N N . GLN A 1 324 ? 19.431 -2.884 -20.529 1.00 95.69 324 GLN A N 1
ATOM 2606 C CA . GLN A 1 324 ? 20.580 -3.194 -19.673 1.00 95.69 324 GLN A CA 1
ATOM 2607 C C . GLN A 1 324 ? 20.394 -2.660 -18.242 1.00 95.69 324 GLN A C 1
ATOM 2609 O O . GLN A 1 324 ? 21.022 -3.169 -17.321 1.00 95.69 324 GLN A O 1
ATOM 2614 N N . TYR A 1 325 ? 19.531 -1.654 -18.054 1.00 96.88 325 TYR A N 1
ATOM 2615 C CA . TYR A 1 325 ? 19.308 -1.000 -16.764 1.00 96.88 325 TYR A CA 1
ATOM 2616 C C . TYR A 1 325 ? 18.029 -1.462 -16.073 1.00 96.88 325 TYR A C 1
ATOM 2618 O O . TYR A 1 325 ? 17.974 -1.456 -14.847 1.00 96.88 325 TYR A O 1
ATOM 2626 N N . ILE A 1 326 ? 17.003 -1.846 -16.838 1.00 97.25 326 ILE A N 1
ATOM 2627 C CA . ILE A 1 326 ? 15.693 -2.250 -16.317 1.00 97.25 326 ILE A CA 1
ATOM 2628 C C . ILE A 1 326 ? 15.347 -3.649 -16.792 1.00 97.25 326 ILE A C 1
ATOM 2630 O O . ILE A 1 326 ? 15.500 -3.988 -17.964 1.00 97.25 326 ILE A O 1
ATOM 2634 N N . ASP A 1 327 ? 14.842 -4.453 -15.866 1.00 97.69 327 ASP A N 1
ATOM 2635 C CA . ASP A 1 327 ? 14.263 -5.747 -16.172 1.00 97.69 327 ASP A CA 1
ATOM 2636 C C . ASP A 1 327 ? 12.899 -5.569 -16.863 1.00 97.69 327 ASP A C 1
ATOM 2638 O O . ASP A 1 327 ? 11.907 -5.174 -16.240 1.00 97.69 327 ASP A O 1
ATOM 2642 N N . ILE A 1 328 ? 12.873 -5.824 -18.175 1.00 97.44 328 ILE A N 1
ATOM 2643 C CA . ILE A 1 328 ? 11.712 -5.593 -19.045 1.00 97.44 328 ILE A CA 1
ATOM 2644 C C . ILE A 1 328 ? 10.491 -6.427 -18.639 1.00 97.44 328 ILE A C 1
ATOM 2646 O O . ILE A 1 328 ? 9.365 -5.935 -18.723 1.00 97.44 328 ILE A O 1
ATOM 2650 N N . ASP A 1 329 ? 10.702 -7.649 -18.143 1.00 96.88 329 ASP A N 1
ATOM 2651 C CA . ASP A 1 329 ? 9.638 -8.525 -17.654 1.00 96.88 329 ASP A CA 1
ATOM 2652 C C . ASP A 1 329 ? 8.946 -7.928 -16.427 1.00 96.88 329 ASP A C 1
ATOM 2654 O O . ASP A 1 329 ? 7.718 -7.797 -16.401 1.00 96.88 329 ASP A O 1
ATOM 2658 N N . SER A 1 330 ? 9.723 -7.508 -15.426 1.00 97.75 330 SER A N 1
ATOM 2659 C CA . SER A 1 330 ? 9.190 -6.878 -14.218 1.00 97.75 330 SER A CA 1
ATOM 2660 C C . SER A 1 330 ? 8.426 -5.596 -14.535 1.00 97.75 330 SER A C 1
ATOM 2662 O O . SER A 1 330 ? 7.335 -5.388 -14.000 1.00 97.75 330 SER A O 1
ATOM 2664 N N . LEU A 1 331 ? 8.946 -4.769 -15.450 1.00 98.38 331 LEU A N 1
ATOM 2665 C CA . LEU A 1 331 ? 8.293 -3.538 -15.873 1.00 98.38 331 LEU A CA 1
ATOM 2666 C C . LEU A 1 331 ? 6.985 -3.830 -16.613 1.00 98.38 331 LEU A C 1
ATOM 2668 O O . LEU A 1 331 ? 5.974 -3.202 -16.308 1.00 98.38 331 LEU A O 1
ATOM 2672 N N . ALA A 1 332 ? 6.977 -4.782 -17.550 1.00 98.31 332 ALA A N 1
ATOM 2673 C CA . ALA A 1 332 ? 5.778 -5.143 -18.303 1.00 98.31 332 AL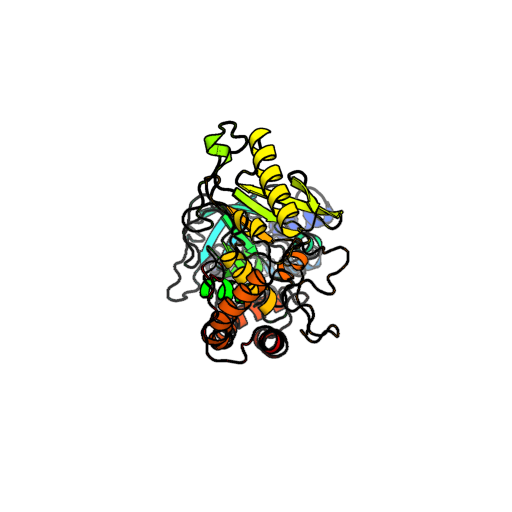A A CA 1
ATOM 2674 C C . ALA A 1 332 ? 4.678 -5.685 -17.379 1.00 98.31 332 ALA A C 1
ATOM 2676 O O . ALA A 1 332 ? 3.521 -5.280 -17.495 1.00 98.31 332 ALA A O 1
ATOM 2677 N N . VAL A 1 333 ? 5.030 -6.547 -16.419 1.00 98.50 333 VAL A N 1
ATOM 2678 C CA . VAL A 1 333 ? 4.075 -7.054 -15.424 1.00 98.50 333 VAL A CA 1
ATOM 2679 C C . VAL A 1 333 ? 3.571 -5.934 -14.512 1.00 98.50 333 VAL A C 1
ATOM 2681 O O . VAL A 1 333 ? 2.364 -5.831 -14.298 1.00 98.50 333 VAL A O 1
ATOM 2684 N N . TYR A 1 334 ? 4.460 -5.087 -13.987 1.00 98.56 334 TYR A N 1
ATOM 2685 C CA . TYR A 1 334 ? 4.081 -3.969 -13.119 1.00 98.56 334 TYR A CA 1
ATOM 2686 C C . TYR A 1 334 ? 3.152 -2.987 -13.848 1.00 98.56 334 TYR A C 1
ATOM 2688 O O . TYR A 1 334 ? 2.093 -2.636 -13.327 1.00 98.56 334 TYR A O 1
ATOM 2696 N N . TYR A 1 335 ? 3.504 -2.612 -15.082 1.00 98.19 335 TYR A N 1
ATOM 2697 C CA . TYR A 1 335 ? 2.686 -1.777 -15.961 1.00 98.19 335 TYR A CA 1
ATOM 2698 C C . TYR A 1 335 ? 1.298 -2.381 -16.185 1.00 98.19 335 TYR A C 1
ATOM 2700 O O . TYR A 1 335 ? 0.299 -1.702 -15.972 1.00 98.19 335 TYR A O 1
ATOM 2708 N N . LEU A 1 336 ? 1.220 -3.667 -16.540 1.00 98.19 336 LEU A N 1
ATOM 2709 C CA . LEU A 1 336 ? -0.055 -4.348 -16.771 1.00 98.19 336 LEU A CA 1
ATOM 2710 C C . LEU A 1 336 ? -0.952 -4.381 -15.536 1.00 98.19 336 LEU A C 1
ATOM 2712 O O . LEU A 1 336 ? -2.166 -4.250 -15.671 1.00 98.19 336 LEU A O 1
ATOM 2716 N N . VAL A 1 337 ? -0.380 -4.565 -14.343 1.00 98.44 337 VAL A N 1
ATOM 2717 C CA . VAL A 1 337 ? -1.160 -4.547 -13.099 1.00 98.44 337 VAL A CA 1
ATOM 2718 C C . VAL A 1 337 ? -1.769 -3.163 -12.881 1.00 98.44 337 VAL A C 1
ATOM 2720 O O . VAL A 1 337 ? -2.969 -3.073 -12.634 1.00 98.44 337 VAL A O 1
ATOM 2723 N N . GLN A 1 338 ? -0.964 -2.103 -13.015 1.00 97.62 338 GLN A N 1
ATOM 2724 C CA . GLN A 1 338 ? -1.413 -0.719 -12.836 1.00 97.62 338 GLN A CA 1
ATOM 2725 C C . GLN A 1 338 ? -2.424 -0.296 -13.915 1.00 97.62 338 GLN A C 1
ATOM 2727 O O . GLN A 1 338 ? -3.416 0.364 -13.609 1.00 97.62 338 GLN A O 1
ATOM 2732 N N . GLU A 1 339 ? -2.232 -0.733 -15.164 1.00 96.44 339 GLU A N 1
ATOM 2733 C CA . GLU A 1 339 ? -3.196 -0.542 -16.251 1.00 96.44 339 GLU A CA 1
ATOM 2734 C C . GLU A 1 339 ? -4.508 -1.272 -15.985 1.00 96.44 339 GLU A C 1
ATOM 2736 O O . GLU A 1 339 ? -5.568 -0.681 -16.138 1.00 96.44 339 GLU A O 1
ATOM 2741 N N . ALA A 1 340 ? -4.485 -2.537 -15.558 1.00 97.31 340 ALA A N 1
ATOM 2742 C CA . ALA A 1 340 ? -5.711 -3.308 -15.344 1.00 97.31 340 ALA A CA 1
ATOM 2743 C C . ALA A 1 340 ? -6.649 -2.660 -14.311 1.00 97.31 340 ALA A C 1
ATOM 2745 O O . ALA A 1 340 ? -7.866 -2.842 -14.386 1.00 97.31 340 ALA A O 1
ATOM 2746 N N . VAL A 1 341 ? -6.089 -1.888 -13.375 1.00 96.25 341 VAL A N 1
ATOM 2747 C CA . VAL A 1 341 ? -6.838 -1.144 -12.355 1.00 96.25 341 VAL A CA 1
ATOM 2748 C C . VAL A 1 341 ? -6.977 0.356 -12.649 1.00 96.25 341 VAL A C 1
ATOM 2750 O O . VAL A 1 341 ? -7.530 1.096 -11.838 1.00 96.25 341 VAL A O 1
ATOM 2753 N N . ASP A 1 342 ? -6.509 0.806 -13.816 1.00 94.44 342 ASP A N 1
ATOM 2754 C CA . ASP A 1 342 ? -6.497 2.206 -14.258 1.00 94.44 342 ASP A CA 1
ATOM 2755 C C . ASP A 1 342 ? -5.935 3.174 -13.199 1.00 94.44 342 ASP A C 1
ATOM 2757 O O . ASP A 1 342 ? -6.526 4.211 -12.890 1.00 94.44 342 ASP A O 1
ATOM 2761 N N . ASN A 1 343 ? -4.800 2.816 -12.595 1.00 93.12 343 ASN A N 1
ATOM 2762 C CA . ASN A 1 343 ? -4.130 3.674 -11.624 1.00 93.12 343 ASN A CA 1
ATOM 2763 C C . ASN A 1 343 ? -3.295 4.752 -12.338 1.00 93.12 343 ASN A C 1
ATOM 2765 O O . ASN A 1 343 ? -2.141 4.521 -12.695 1.00 93.12 343 ASN A O 1
ATOM 2769 N N . GLN A 1 344 ? -3.873 5.942 -12.525 1.00 88.31 344 GLN A N 1
ATOM 2770 C CA . GLN A 1 344 ? -3.198 7.086 -13.161 1.00 88.31 344 GLN A CA 1
ATOM 2771 C C . GLN A 1 344 ? -2.032 7.668 -12.345 1.00 88.31 344 GLN A C 1
ATOM 2773 O O . GLN A 1 344 ? -1.229 8.425 -12.887 1.00 88.31 344 GLN A O 1
ATOM 2778 N N . GLU A 1 345 ? -1.951 7.378 -11.044 1.00 87.88 345 GLU A N 1
ATOM 2779 C CA . GLU A 1 345 ? -0.858 7.869 -10.194 1.00 87.88 345 GLU A CA 1
ATOM 2780 C C . GLU A 1 345 ? 0.397 6.992 -10.304 1.00 87.88 345 GLU A C 1
ATOM 2782 O O . GLU A 1 345 ? 1.508 7.431 -9.977 1.00 87.88 345 GLU A O 1
ATOM 2787 N N . ALA A 1 346 ? 0.246 5.766 -10.816 1.00 91.25 346 ALA A N 1
ATOM 2788 C CA . ALA A 1 346 ? 1.364 4.872 -11.060 1.00 91.25 346 ALA A CA 1
ATOM 2789 C C . ALA A 1 346 ? 2.454 5.572 -11.883 1.00 91.25 346 ALA A C 1
ATOM 2791 O O . ALA A 1 346 ? 2.178 6.425 -12.725 1.00 91.25 346 ALA A O 1
ATOM 2792 N N . PHE A 1 347 ? 3.713 5.222 -11.617 1.00 92.56 347 PHE A N 1
ATOM 2793 C CA . PHE A 1 347 ? 4.891 5.859 -12.218 1.00 92.56 347 PHE A CA 1
ATOM 2794 C C . PHE A 1 347 ? 5.056 7.361 -11.918 1.00 92.56 347 PHE A C 1
ATOM 2796 O O . PHE A 1 347 ? 6.043 7.950 -12.351 1.00 92.56 347 PHE A O 1
ATOM 2803 N N . SER A 1 348 ? 4.159 7.992 -11.151 1.00 89.12 348 SER A N 1
ATOM 2804 C CA . SER A 1 348 ? 4.311 9.375 -10.684 1.00 89.12 348 SER A CA 1
ATOM 2805 C C . SER A 1 348 ? 4.720 9.457 -9.215 1.00 89.12 348 SER A C 1
ATOM 2807 O O . SER A 1 348 ? 5.554 10.288 -8.865 1.00 89.12 348 SER A O 1
ATOM 2809 N N . GLY A 1 349 ? 4.142 8.609 -8.368 1.00 89.56 349 GLY A N 1
ATOM 2810 C CA . GLY A 1 349 ? 4.412 8.494 -6.933 1.00 89.56 349 GLY A CA 1
ATOM 2811 C C . GLY A 1 349 ? 4.160 7.061 -6.468 1.00 89.56 349 GLY A C 1
ATOM 2812 O O . GLY A 1 349 ? 3.548 6.288 -7.206 1.00 89.56 349 GLY A O 1
ATOM 2813 N N . SER A 1 350 ? 4.663 6.673 -5.287 1.00 90.88 350 SER A N 1
ATOM 2814 C CA . SER A 1 350 ? 4.491 5.309 -4.744 1.00 90.88 350 SER A CA 1
ATOM 2815 C C . SER A 1 350 ? 4.901 4.186 -5.710 1.00 90.88 350 SER A C 1
ATOM 2817 O O . SER A 1 350 ? 4.454 3.042 -5.611 1.00 90.88 350 SER A O 1
ATOM 2819 N N . CYS A 1 351 ? 5.796 4.500 -6.650 1.00 95.69 351 CYS A N 1
ATOM 2820 C CA . CYS A 1 351 ? 6.276 3.570 -7.657 1.00 95.69 351 CYS A CA 1
ATOM 2821 C C . CYS A 1 351 ? 7.665 3.083 -7.255 1.00 95.69 351 CYS A C 1
ATOM 2823 O O . CYS A 1 351 ? 8.666 3.777 -7.444 1.00 95.69 351 CYS A O 1
ATOM 2825 N N . TYR A 1 352 ? 7.712 1.889 -6.669 1.00 97.94 352 TYR A N 1
ATOM 2826 C CA . TYR A 1 352 ? 8.946 1.312 -6.160 1.00 97.94 352 TYR A CA 1
ATOM 2827 C C . TYR A 1 352 ? 9.734 0.595 -7.250 1.00 97.94 352 TYR A C 1
ATOM 2829 O O . TYR A 1 352 ? 9.172 -0.021 -8.158 1.00 97.94 352 TYR A O 1
ATOM 2837 N N . MET A 1 353 ? 11.051 0.651 -7.108 1.00 97.94 353 MET A N 1
ATOM 2838 C CA . MET A 1 353 ? 11.999 -0.167 -7.847 1.00 97.94 353 MET A CA 1
ATOM 2839 C C . MET A 1 353 ? 13.013 -0.739 -6.867 1.00 97.94 353 MET A C 1
ATOM 2841 O O . MET A 1 353 ? 13.339 -0.111 -5.858 1.00 97.94 353 MET A O 1
ATOM 2845 N N . HIS A 1 354 ? 13.551 -1.911 -7.171 1.00 98.31 354 HIS A N 1
ATOM 2846 C CA . HIS A 1 354 ? 14.665 -2.470 -6.421 1.00 98.31 354 HIS A CA 1
ATOM 2847 C C . HIS A 1 354 ? 15.718 -3.065 -7.343 1.00 98.31 354 HIS A C 1
ATOM 2849 O O . HIS A 1 354 ? 15.424 -3.457 -8.465 1.00 98.31 354 HIS A O 1
ATOM 2855 N N . LYS A 1 355 ? 16.957 -3.128 -6.875 1.00 97.06 355 LYS A N 1
ATOM 2856 C CA . LYS A 1 355 ? 18.086 -3.712 -7.599 1.00 97.06 355 LYS A CA 1
ATOM 2857 C C . LYS A 1 355 ? 18.879 -4.579 -6.630 1.00 97.06 355 LYS A C 1
ATOM 2859 O O . LYS A 1 355 ? 18.977 -4.232 -5.460 1.00 97.06 355 LYS A O 1
ATOM 2864 N N . GLU A 1 356 ? 19.418 -5.696 -7.102 1.00 96.00 356 GLU A N 1
ATOM 2865 C CA . GLU A 1 356 ? 20.332 -6.546 -6.328 1.00 96.00 356 GLU A CA 1
ATOM 2866 C C . GLU A 1 356 ? 21.787 -6.038 -6.429 1.00 96.00 356 GLU A C 1
ATOM 2868 O O . GLU A 1 356 ? 22.123 -5.189 -7.254 1.00 96.00 356 GLU A O 1
ATOM 2873 N N . ARG A 1 357 ? 22.679 -6.547 -5.580 1.00 92.62 357 ARG A N 1
ATOM 2874 C CA . ARG A 1 357 ? 24.113 -6.288 -5.650 1.00 92.62 357 ARG A CA 1
ATOM 2875 C C . ARG A 1 357 ? 24.712 -6.720 -6.992 1.00 92.62 357 ARG A C 1
ATOM 2877 O O . ARG A 1 357 ? 24.467 -7.825 -7.471 1.00 92.62 357 ARG A O 1
ATOM 2884 N N . GLY A 1 358 ? 25.587 -5.875 -7.529 1.00 88.50 358 GLY A N 1
ATOM 2885 C CA . GLY A 1 358 ? 26.419 -6.134 -8.702 1.00 88.50 358 GLY A CA 1
ATOM 2886 C C . GLY A 1 358 ? 25.992 -5.327 -9.924 1.00 88.50 358 GLY A C 1
ATOM 2887 O O . GLY A 1 358 ? 24.806 -5.081 -10.148 1.00 88.50 358 GLY A O 1
ATOM 2888 N N . ASP A 1 359 ? 26.962 -4.919 -10.737 1.00 83.25 359 ASP A N 1
ATOM 2889 C CA . ASP A 1 359 ? 26.742 -3.985 -11.853 1.00 83.25 359 ASP A CA 1
ATOM 2890 C C . ASP A 1 359 ? 25.988 -4.584 -13.043 1.00 83.25 359 ASP A C 1
ATOM 2892 O O . ASP A 1 359 ? 25.417 -3.851 -13.843 1.00 83.25 359 ASP A O 1
ATOM 2896 N N . SER A 1 360 ? 25.941 -5.913 -13.152 1.00 86.31 360 SER A N 1
ATOM 2897 C CA . SER A 1 360 ? 25.165 -6.615 -14.181 1.00 86.31 360 SER A CA 1
ATOM 2898 C C . SER A 1 360 ? 23.692 -6.815 -13.812 1.00 86.31 360 SER A C 1
ATOM 2900 O O . SER A 1 360 ? 22.924 -7.344 -14.617 1.00 86.31 360 SER A O 1
ATOM 2902 N N . THR A 1 361 ? 23.288 -6.439 -12.596 1.00 93.75 361 THR A N 1
ATOM 2903 C CA . THR A 1 361 ? 21.894 -6.552 -12.158 1.00 93.75 361 THR A CA 1
ATOM 2904 C C . THR A 1 361 ? 21.087 -5.334 -12.594 1.00 93.75 361 THR A C 1
ATOM 2906 O O . THR A 1 361 ? 21.607 -4.226 -12.730 1.00 93.75 361 THR A O 1
ATOM 2909 N N . LYS A 1 362 ? 19.790 -5.542 -12.801 1.00 96.50 362 LYS A N 1
ATOM 2910 C CA . LYS A 1 362 ? 18.877 -4.527 -13.324 1.00 96.50 362 LYS A CA 1
ATOM 2911 C C . LYS A 1 362 ? 17.959 -4.000 -12.228 1.00 96.50 362 LYS A C 1
ATOM 2913 O O . LYS A 1 362 ? 17.725 -4.668 -11.222 1.00 96.50 362 LYS A O 1
ATOM 2918 N N . LEU A 1 363 ? 17.408 -2.813 -12.454 1.00 97.75 363 LEU A N 1
ATOM 2919 C CA . LEU A 1 363 ? 16.263 -2.305 -11.712 1.00 97.75 363 LEU A CA 1
ATOM 2920 C C . LEU A 1 363 ? 15.034 -3.158 -12.044 1.00 97.75 363 LEU A C 1
ATOM 2922 O O . LEU A 1 363 ? 14.667 -3.324 -13.207 1.00 97.75 363 LEU A O 1
ATOM 2926 N N . ILE A 1 364 ? 14.400 -3.678 -11.004 1.00 98.12 364 ILE A N 1
ATOM 2927 C CA . ILE A 1 364 ? 13.176 -4.467 -11.033 1.00 98.12 364 ILE A CA 1
ATOM 2928 C C . ILE A 1 364 ? 12.044 -3.569 -10.543 1.00 98.12 364 ILE A C 1
ATOM 2930 O O . ILE A 1 364 ? 12.127 -3.005 -9.448 1.00 98.12 364 ILE A O 1
ATOM 2934 N N . PHE A 1 365 ? 10.978 -3.437 -11.332 1.00 98.00 365 PHE A N 1
ATOM 2935 C CA . PHE A 1 365 ? 9.800 -2.679 -10.916 1.00 98.00 365 PHE A CA 1
ATOM 2936 C C . PHE A 1 365 ? 8.991 -3.436 -9.867 1.00 98.00 365 PHE A C 1
ATOM 2938 O O . PHE A 1 365 ? 8.765 -4.646 -9.946 1.00 98.00 365 PHE A O 1
ATOM 2945 N N . GLY A 1 366 ? 8.522 -2.684 -8.882 1.00 96.12 366 GLY A N 1
ATOM 2946 C CA . GLY A 1 366 ? 7.850 -3.194 -7.708 1.00 96.12 366 GLY A CA 1
ATOM 2947 C C . GLY A 1 366 ? 8.724 -3.127 -6.453 1.00 96.12 366 GLY A C 1
ATOM 2948 O O . GLY A 1 366 ? 9.919 -2.826 -6.513 1.00 96.12 366 GLY A O 1
ATOM 2949 N N . PRO A 1 367 ? 8.137 -3.426 -5.288 1.00 97.31 367 PRO A N 1
ATOM 2950 C CA . PRO A 1 367 ? 6.763 -3.909 -5.089 1.00 97.31 367 PRO A CA 1
ATOM 2951 C C . PRO A 1 367 ? 5.659 -2.885 -5.411 1.00 97.31 367 PRO A C 1
ATOM 2953 O O . PRO A 1 367 ? 5.905 -1.687 -5.507 1.00 97.31 367 PRO A O 1
ATOM 2956 N N . LEU A 1 368 ? 4.421 -3.361 -5.573 1.00 97.56 368 LEU A N 1
ATOM 2957 C CA . LEU A 1 368 ? 3.247 -2.483 -5.635 1.00 97.56 368 LEU A CA 1
ATOM 2958 C C . LEU A 1 368 ? 3.027 -1.796 -4.281 1.00 97.56 368 LEU A C 1
ATOM 2960 O O . LEU A 1 368 ? 3.221 -2.407 -3.225 1.00 97.56 368 LEU A O 1
ATOM 2964 N N . TRP A 1 369 ? 2.596 -0.541 -4.328 1.00 95.75 369 TRP A N 1
ATOM 2965 C CA . TRP A 1 369 ? 2.230 0.267 -3.171 1.00 95.75 369 TRP A CA 1
ATOM 2966 C C . TRP A 1 369 ? 1.161 1.281 -3.574 1.00 95.75 369 TRP A C 1
ATOM 2968 O O . TRP A 1 369 ? 1.061 1.596 -4.756 1.00 95.75 369 TRP A O 1
ATOM 2978 N N . ASP A 1 370 ? 0.386 1.749 -2.595 1.00 91.50 370 ASP A N 1
ATOM 2979 C CA . ASP A 1 370 ? -0.588 2.848 -2.711 1.00 91.50 370 ASP A CA 1
ATOM 2980 C C . ASP A 1 370 ? -1.349 2.888 -4.049 1.00 91.50 370 ASP A C 1
ATOM 2982 O O . ASP A 1 370 ? -1.122 3.722 -4.918 1.00 91.50 370 ASP A O 1
ATOM 2986 N N . CYS A 1 371 ? -2.233 1.912 -4.249 1.00 93.94 371 CYS A N 1
ATOM 2987 C CA . CYS A 1 371 ? -3.069 1.805 -5.442 1.00 93.94 371 CYS A CA 1
ATOM 2988 C C . CYS A 1 371 ? -4.492 2.332 -5.184 1.00 93.94 371 CYS A C 1
ATOM 2990 O O . CYS A 1 371 ? -5.423 1.992 -5.914 1.00 93.94 371 CYS A O 1
ATOM 2992 N N . ASP A 1 372 ? -4.697 3.165 -4.161 1.00 88.44 372 ASP A N 1
ATOM 2993 C CA . ASP A 1 372 ? -6.006 3.723 -3.800 1.00 88.44 372 ASP A CA 1
ATOM 2994 C C . ASP A 1 372 ? -6.597 4.641 -4.887 1.00 88.44 372 ASP A C 1
ATOM 2996 O O . ASP A 1 372 ? -7.821 4.733 -5.025 1.00 88.44 372 ASP A O 1
ATOM 3000 N N . HIS A 1 373 ? -5.749 5.212 -5.747 1.00 89.06 373 HIS A N 1
ATOM 3001 C CA . HIS A 1 373 ? -6.156 5.944 -6.948 1.00 89.06 373 HIS A CA 1
ATOM 3002 C C . HIS A 1 373 ? -6.714 5.077 -8.096 1.00 89.06 373 HIS A C 1
ATOM 3004 O O . HIS A 1 373 ? -7.158 5.616 -9.117 1.00 89.06 373 HIS A O 1
ATOM 3010 N N . SER A 1 374 ? -6.772 3.752 -7.930 1.00 92.25 374 SER A N 1
ATOM 3011 C CA . SER A 1 374 ? -7.356 2.832 -8.912 1.00 92.25 374 SER A CA 1
ATOM 3012 C C . SER A 1 374 ? -8.797 3.202 -9.275 1.00 92.25 374 SER A C 1
ATOM 3014 O O . SER A 1 374 ? -9.634 3.509 -8.415 1.00 92.25 374 SER A O 1
ATOM 3016 N N . PHE A 1 375 ? -9.112 3.111 -10.568 1.00 90.88 375 PHE A N 1
ATOM 3017 C CA . PHE A 1 375 ? -10.438 3.324 -11.152 1.00 90.88 375 PHE A CA 1
ATOM 3018 C C . PHE A 1 375 ? -11.031 4.736 -10.980 1.00 90.88 375 PHE A C 1
ATOM 3020 O O . PHE A 1 375 ? -12.238 4.913 -11.170 1.00 90.88 375 PHE A O 1
ATOM 3027 N N . ASN A 1 376 ? -10.244 5.749 -10.602 1.00 85.81 376 ASN A N 1
ATOM 3028 C CA . ASN A 1 376 ? -10.764 7.096 -10.322 1.00 85.81 376 ASN A CA 1
ATOM 3029 C C . ASN A 1 376 ? -11.317 7.836 -11.555 1.00 85.81 376 ASN A C 1
ATOM 3031 O O . ASN A 1 376 ? -12.115 8.758 -11.392 1.00 85.81 376 ASN A O 1
ATOM 3035 N N . ARG A 1 377 ? -11.000 7.392 -12.780 1.00 82.25 377 ARG A N 1
ATOM 3036 C CA . ARG A 1 377 ? -11.647 7.883 -14.010 1.00 82.25 377 ARG A CA 1
ATOM 3037 C C . ARG A 1 377 ? -13.128 7.485 -14.127 1.00 82.25 377 ARG A C 1
ATOM 3039 O O . ARG A 1 377 ? -13.883 8.133 -14.856 1.00 82.25 377 ARG A O 1
ATOM 3046 N N . TYR A 1 378 ? -13.578 6.452 -13.407 1.00 70.00 378 TYR A N 1
ATOM 3047 C CA . TYR A 1 378 ? -14.961 5.977 -13.486 1.00 70.00 378 TYR A CA 1
ATOM 3048 C C . TYR A 1 378 ? -15.960 7.005 -12.953 1.00 70.00 378 TYR A C 1
ATOM 3050 O O . TYR A 1 378 ? -15.902 7.402 -11.793 1.00 70.00 378 TYR A O 1
ATOM 3058 N N . GLY A 1 379 ? -16.937 7.379 -13.781 1.00 59.38 379 GLY A N 1
ATOM 3059 C CA . GLY A 1 379 ? -17.991 8.323 -13.393 1.00 59.38 379 GLY A CA 1
ATOM 3060 C C . GLY A 1 379 ? -17.614 9.801 -13.545 1.00 59.38 379 GLY A C 1
ATOM 3061 O O . GLY A 1 379 ? -18.475 10.648 -13.342 1.00 59.38 379 GLY A O 1
ATOM 3062 N N . GLY A 1 380 ? -16.380 10.108 -13.968 1.00 60.28 380 GLY A N 1
ATOM 3063 C CA . GLY A 1 380 ? -15.907 11.465 -14.281 1.00 60.28 380 GLY A CA 1
ATOM 3064 C C . GLY A 1 380 ? -16.009 11.866 -15.761 1.00 60.28 380 GLY A C 1
ATOM 3065 O O . GLY A 1 380 ? -15.441 12.879 -16.148 1.00 60.28 380 GLY A O 1
ATOM 3066 N N . GLY A 1 381 ? -16.689 11.069 -16.596 1.00 58.38 381 GLY A N 1
ATOM 3067 C CA . GLY A 1 381 ? -16.823 11.299 -18.046 1.00 58.38 381 GLY A CA 1
ATOM 3068 C C . GLY A 1 381 ? -15.816 10.551 -18.932 1.00 58.38 381 GLY A C 1
ATOM 3069 O O . GLY A 1 381 ? -15.956 10.584 -20.149 1.00 58.38 381 GLY A O 1
ATOM 3070 N N . TYR A 1 382 ? -14.854 9.833 -18.344 1.00 61.38 382 TYR A N 1
ATOM 3071 C CA . TYR A 1 382 ? -13.874 9.010 -19.062 1.00 61.38 382 TYR A CA 1
ATOM 3072 C C . TYR A 1 382 ? -14.296 7.529 -19.060 1.00 61.38 382 TYR A C 1
ATOM 3074 O O . TYR A 1 382 ? -14.738 6.999 -18.037 1.00 61.38 382 TYR A O 1
ATOM 3082 N N . GLU A 1 383 ? -14.175 6.842 -20.202 1.00 71.44 383 GLU A N 1
ATOM 3083 C CA . GLU A 1 383 ? -14.724 5.487 -20.407 1.00 71.44 383 GLU A CA 1
ATOM 3084 C C . GLU A 1 383 ? -13.712 4.341 -20.224 1.00 71.44 383 GLU A C 1
ATOM 3086 O O . GLU A 1 383 ? -13.970 3.229 -20.679 1.00 71.44 383 GLU A O 1
ATOM 3091 N N . PHE A 1 384 ? -12.588 4.571 -19.534 1.00 85.88 384 PHE A N 1
ATOM 3092 C CA . PHE A 1 384 ? -11.479 3.602 -19.433 1.00 85.88 384 PHE A CA 1
ATOM 3093 C C . PHE A 1 384 ? -10.882 3.197 -20.789 1.00 85.88 384 PHE A C 1
ATOM 3095 O O . PHE A 1 384 ? -10.430 2.069 -20.970 1.00 85.88 384 PHE A O 1
ATOM 3102 N N . ASN A 1 385 ? -10.881 4.133 -21.734 1.00 89.31 385 ASN A N 1
ATOM 3103 C CA . ASN A 1 385 ? -10.478 3.953 -23.126 1.00 89.31 385 ASN A CA 1
ATOM 3104 C C . ASN A 1 385 ? -9.145 4.643 -23.470 1.00 89.31 385 ASN A C 1
ATOM 3106 O O . ASN A 1 385 ? -8.932 5.051 -24.610 1.00 89.31 385 ASN A O 1
ATOM 3110 N N . GLN A 1 386 ? -8.284 4.805 -22.468 1.00 90.62 386 GLN A N 1
ATOM 3111 C CA . GLN A 1 386 ? -6.989 5.482 -22.547 1.00 90.62 386 GLN A CA 1
ATOM 3112 C C . GLN A 1 386 ? -5.983 4.748 -21.667 1.00 90.62 386 GLN A C 1
ATOM 3114 O O . GLN A 1 386 ? -6.376 4.119 -20.678 1.00 90.62 386 GLN A O 1
ATOM 3119 N N . PHE A 1 387 ? -4.696 4.861 -21.975 1.00 94.06 387 PHE A N 1
ATOM 3120 C CA . PHE A 1 387 ? -3.625 4.355 -21.120 1.00 94.06 387 PHE A CA 1
ATOM 3121 C C . PHE A 1 387 ? -3.463 5.216 -19.856 1.00 94.06 387 PHE A C 1
ATOM 3123 O O . PHE A 1 387 ? -3.914 6.366 -19.790 1.00 94.06 387 PHE A O 1
ATOM 3130 N N . ILE A 1 388 ? -2.832 4.667 -18.814 1.00 92.56 388 ILE A N 1
ATOM 3131 C CA . ILE A 1 388 ? -2.639 5.389 -17.538 1.00 92.56 388 ILE A CA 1
ATOM 3132 C C . ILE A 1 388 ? -1.681 6.579 -17.667 1.00 92.56 388 ILE A C 1
ATOM 3134 O O . ILE A 1 388 ? -1.729 7.482 -16.840 1.00 92.56 388 ILE A O 1
ATOM 3138 N N . TYR A 1 389 ? -0.843 6.593 -18.709 1.00 91.31 389 TYR A N 1
ATOM 3139 C CA . TYR A 1 389 ? 0.120 7.660 -18.998 1.00 91.31 389 TYR A CA 1
ATOM 3140 C C . TYR A 1 389 ? -0.397 8.724 -19.982 1.00 91.31 389 TYR A C 1
ATOM 3142 O O . TYR A 1 389 ? 0.328 9.668 -20.298 1.00 91.31 389 TYR A O 1
ATOM 3150 N N . GLU A 1 390 ? -1.627 8.586 -20.480 1.00 89.62 390 GLU A N 1
ATOM 3151 C CA . GLU A 1 390 ? -2.304 9.591 -21.310 1.00 89.62 390 GLU A CA 1
ATOM 3152 C C . GLU A 1 390 ? -3.170 10.502 -20.437 1.00 89.62 390 GLU A C 1
ATOM 3154 O O . GLU A 1 390 ? -3.660 10.059 -19.402 1.00 89.62 390 GLU A O 1
ATOM 3159 N N . ASP A 1 391 ? -3.362 11.765 -20.835 1.00 83.00 391 ASP A N 1
ATOM 3160 C CA . ASP A 1 391 ? -4.211 12.749 -20.136 1.00 83.00 391 ASP A CA 1
ATOM 3161 C C . ASP A 1 391 ? -3.988 12.807 -18.613 1.00 83.00 391 ASP A C 1
ATOM 3163 O O . ASP A 1 391 ? -4.917 12.954 -17.811 1.00 83.00 391 ASP A O 1
ATOM 3167 N N . VAL A 1 392 ? -2.728 12.658 -18.200 1.00 77.44 392 VAL A N 1
ATOM 3168 C CA . VAL A 1 392 ? -2.343 12.731 -16.792 1.00 77.44 392 VAL A CA 1
ATOM 3169 C C . VAL A 1 392 ? -2.314 14.204 -16.369 1.00 77.44 392 VAL A C 1
ATOM 3171 O O . VAL A 1 392 ? -1.800 15.038 -17.126 1.00 77.44 392 VAL A O 1
ATOM 3174 N N . PRO A 1 393 ? -2.861 14.566 -15.189 1.00 77.31 393 PRO A N 1
ATOM 3175 C CA . PRO A 1 393 ? -2.805 15.934 -14.689 1.00 77.31 393 PRO A CA 1
ATOM 3176 C C . PRO A 1 393 ? -1.396 16.521 -14.785 1.00 77.31 393 PRO A C 1
ATOM 3178 O O . PRO A 1 393 ? -0.404 15.846 -14.522 1.00 77.31 393 PRO A O 1
ATOM 3181 N N . SER A 1 394 ? -1.285 17.800 -15.143 1.00 72.44 394 SER A N 1
ATOM 3182 C CA . SER A 1 394 ? 0.008 18.437 -15.432 1.00 72.44 394 SER A CA 1
ATOM 3183 C C . SER A 1 394 ? 0.965 18.507 -14.236 1.00 72.44 394 SER A C 1
ATOM 3185 O O . SER A 1 394 ? 2.122 18.857 -14.419 1.00 72.44 394 SER A O 1
ATOM 3187 N N . ASN A 1 395 ? 0.510 18.196 -13.024 1.00 74.50 395 ASN A N 1
ATOM 3188 C CA . ASN A 1 395 ? 1.309 18.059 -11.806 1.00 74.50 395 ASN A CA 1
ATOM 3189 C C . ASN A 1 395 ? 1.644 16.595 -11.450 1.00 74.50 395 ASN A C 1
ATOM 3191 O O . ASN A 1 395 ? 2.418 16.360 -10.525 1.00 74.50 395 ASN A O 1
ATOM 3195 N N . TRP A 1 396 ? 1.083 15.621 -12.166 1.00 73.94 396 TRP A N 1
ATOM 3196 C CA . TRP A 1 396 ? 1.287 14.181 -12.006 1.00 73.94 396 TRP A CA 1
ATOM 3197 C C . TRP A 1 396 ? 2.078 13.660 -13.210 1.00 73.94 396 TRP A C 1
ATOM 3199 O O . TRP A 1 396 ? 1.562 13.004 -14.104 1.00 73.94 396 TRP A O 1
ATOM 3209 N N . TYR A 1 397 ? 3.351 14.035 -13.296 1.00 72.75 397 TYR A N 1
ATOM 3210 C CA . TYR A 1 397 ? 4.191 13.628 -14.422 1.00 72.75 397 TYR A CA 1
ATOM 3211 C C . TYR A 1 397 ? 4.433 12.121 -14.384 1.00 72.75 397 TYR A C 1
ATOM 3213 O O . TYR A 1 397 ? 5.223 11.682 -13.569 1.00 72.75 397 TYR A O 1
ATOM 3221 N N . SER A 1 398 ? 3.806 11.309 -15.226 1.00 77.31 398 SER A N 1
ATOM 3222 C CA . SER A 1 398 ? 4.133 9.879 -15.258 1.00 77.31 398 SER A CA 1
ATOM 3223 C C . SER A 1 398 ? 5.569 9.683 -15.763 1.00 77.31 398 SER A C 1
ATOM 3225 O O . SER A 1 398 ? 5.839 9.944 -16.936 1.00 77.31 398 SER A O 1
ATOM 3227 N N . ARG A 1 399 ? 6.493 9.261 -14.887 1.00 86.06 399 ARG A N 1
ATOM 3228 C CA . ARG A 1 399 ? 7.922 9.146 -15.212 1.00 86.06 399 ARG A CA 1
ATOM 3229 C C . ARG A 1 399 ? 8.173 7.888 -16.039 1.00 86.06 399 ARG A C 1
ATOM 3231 O O . ARG A 1 399 ? 7.671 6.814 -15.711 1.00 86.06 399 ARG A O 1
ATOM 3238 N N . TRP A 1 400 ? 8.975 8.017 -17.088 1.00 92.56 400 TRP A N 1
ATOM 3239 C CA . TRP A 1 400 ? 9.461 6.983 -18.005 1.00 92.56 400 TRP A CA 1
ATOM 3240 C C . TRP A 1 400 ? 8.417 6.216 -18.822 1.00 92.56 400 TRP A C 1
ATOM 3242 O O . TRP A 1 400 ? 8.641 6.002 -20.009 1.00 92.56 400 TRP A O 1
ATOM 3252 N N . ILE A 1 401 ? 7.281 5.800 -18.259 1.00 94.12 401 ILE A N 1
ATOM 3253 C CA . ILE A 1 401 ? 6.377 4.842 -18.915 1.00 94.12 401 ILE A CA 1
ATOM 3254 C C . ILE A 1 401 ? 5.816 5.343 -20.252 1.00 94.12 401 ILE A C 1
ATOM 3256 O O . ILE A 1 401 ? 5.765 4.571 -21.204 1.00 94.12 401 ILE A O 1
ATOM 3260 N N . GLY A 1 402 ? 5.481 6.633 -20.378 1.00 92.19 402 GLY A N 1
ATOM 3261 C CA . GLY A 1 402 ? 5.018 7.198 -21.652 1.00 92.19 402 GLY A CA 1
ATOM 3262 C C . GLY A 1 402 ? 6.099 7.192 -22.741 1.00 92.19 402 GLY A C 1
ATOM 3263 O O . GLY A 1 402 ? 5.787 7.167 -23.930 1.00 92.19 402 GLY A O 1
ATOM 3264 N N . GLU A 1 403 ? 7.375 7.182 -22.348 1.00 94.06 403 GLU A N 1
ATOM 3265 C CA . GLU A 1 403 ? 8.508 7.055 -23.263 1.00 94.06 403 GLU A CA 1
ATOM 3266 C C . GLU A 1 403 ? 8.831 5.587 -23.566 1.00 94.06 403 GLU A C 1
ATOM 3268 O O . GLU A 1 403 ? 9.001 5.227 -24.732 1.00 94.06 403 GLU A O 1
ATOM 3273 N N . ILE A 1 404 ? 8.847 4.723 -22.545 1.00 95.69 404 ILE A N 1
ATOM 3274 C CA . ILE A 1 404 ? 9.104 3.282 -22.688 1.00 95.69 404 ILE A CA 1
ATOM 3275 C C . ILE A 1 404 ? 8.006 2.602 -23.523 1.00 95.69 404 ILE A C 1
ATOM 3277 O O . ILE A 1 404 ? 8.299 1.732 -24.342 1.00 95.69 404 ILE A O 1
ATOM 3281 N N . ALA A 1 405 ? 6.749 3.045 -23.404 1.00 96.00 405 ALA A N 1
ATOM 3282 C CA . ALA A 1 405 ? 5.622 2.539 -24.190 1.00 96.00 405 ALA A CA 1
ATOM 3283 C C . ALA A 1 405 ? 5.823 2.658 -25.713 1.00 96.00 405 ALA A C 1
ATOM 3285 O O . ALA A 1 405 ? 5.153 1.964 -26.477 1.00 96.00 405 ALA A O 1
ATOM 3286 N N . LYS A 1 406 ? 6.758 3.500 -26.172 1.00 95.81 406 LYS A N 1
ATOM 3287 C CA . LYS A 1 406 ? 7.089 3.682 -27.593 1.00 95.81 406 LYS A CA 1
ATOM 3288 C C . LYS A 1 406 ? 8.030 2.603 -28.145 1.00 95.81 406 LYS A C 1
ATOM 3290 O O . LYS A 1 406 ? 8.173 2.517 -29.361 1.00 95.81 406 LYS A O 1
ATOM 3295 N N . PHE A 1 407 ? 8.674 1.801 -27.293 1.00 97.12 407 PHE A N 1
ATOM 3296 C CA . PHE A 1 407 ? 9.601 0.750 -27.723 1.00 97.12 407 PHE A CA 1
ATOM 3297 C C . PHE A 1 407 ? 8.830 -0.509 -28.159 1.00 97.12 407 PHE A C 1
ATOM 3299 O O . PHE A 1 407 ? 8.092 -1.078 -27.347 1.00 97.12 407 PHE A O 1
ATOM 3306 N N . PRO A 1 408 ? 9.008 -1.012 -29.399 1.00 95.88 408 PRO A N 1
ATOM 3307 C CA . PRO A 1 408 ? 8.294 -2.196 -29.875 1.00 95.88 408 PRO A CA 1
ATOM 3308 C C . PRO A 1 408 ? 8.567 -3.456 -29.047 1.00 95.88 408 PRO A C 1
ATOM 3310 O O . PRO A 1 408 ? 7.650 -4.247 -28.835 1.00 95.88 408 PRO A O 1
ATOM 3313 N N . HIS A 1 409 ? 9.790 -3.633 -28.531 1.00 95.81 409 HIS A N 1
ATOM 3314 C CA . HIS A 1 409 ? 10.108 -4.781 -27.678 1.00 95.81 409 HIS A CA 1
ATOM 3315 C C . HIS A 1 409 ? 9.354 -4.726 -26.341 1.00 95.81 409 HIS A C 1
ATOM 3317 O O . HIS A 1 409 ? 8.802 -5.729 -25.898 1.00 95.81 409 HIS A O 1
ATOM 3323 N N . PHE A 1 410 ? 9.202 -3.540 -25.745 1.00 97.31 410 PHE A N 1
ATOM 3324 C CA . PHE A 1 410 ? 8.364 -3.388 -24.557 1.00 97.31 410 PHE A CA 1
ATOM 3325 C C . PHE A 1 410 ? 6.898 -3.724 -24.845 1.00 97.31 410 PHE A C 1
ATOM 3327 O O . PHE A 1 410 ? 6.290 -4.496 -24.106 1.00 97.31 410 PHE A O 1
ATOM 3334 N N . GLN A 1 411 ? 6.338 -3.228 -25.952 1.00 96.12 411 GLN A N 1
ATOM 3335 C CA . GLN A 1 411 ? 4.974 -3.585 -26.359 1.00 96.12 411 GLN A CA 1
ATOM 3336 C C . GLN A 1 411 ? 4.814 -5.099 -26.577 1.00 96.12 411 GLN A C 1
ATOM 3338 O O . GLN A 1 411 ? 3.788 -5.665 -26.201 1.00 96.12 411 GLN A O 1
ATOM 3343 N N . LEU A 1 412 ? 5.824 -5.770 -27.144 1.00 94.88 412 LEU A N 1
ATOM 3344 C CA . LEU A 1 412 ? 5.851 -7.227 -27.298 1.00 94.88 412 LEU A CA 1
ATOM 3345 C C . LEU A 1 412 ? 5.772 -7.933 -25.937 1.00 94.88 412 LEU A C 1
ATOM 3347 O O . LEU A 1 412 ? 4.928 -8.813 -25.754 1.00 94.88 412 LEU A O 1
ATOM 3351 N N . MET A 1 413 ? 6.579 -7.497 -24.967 1.00 96.12 413 MET A N 1
ATOM 3352 C CA . MET A 1 413 ? 6.581 -8.053 -23.611 1.00 96.12 413 MET A CA 1
ATOM 3353 C C . MET A 1 413 ? 5.268 -7.793 -22.866 1.00 96.12 413 MET A C 1
ATOM 3355 O O . MET A 1 413 ? 4.756 -8.681 -22.180 1.00 96.12 413 MET A O 1
ATOM 3359 N N . VAL A 1 414 ? 4.650 -6.625 -23.062 1.00 97.31 414 VAL A N 1
ATOM 3360 C CA . VAL A 1 414 ? 3.302 -6.338 -22.552 1.00 97.31 414 VAL A CA 1
ATOM 3361 C C . VAL A 1 414 ? 2.281 -7.313 -23.140 1.00 97.31 414 VAL A C 1
ATOM 3363 O O . VAL A 1 414 ? 1.505 -7.902 -22.391 1.00 97.31 414 VAL A O 1
ATOM 3366 N N . ARG A 1 415 ? 2.292 -7.571 -24.454 1.00 95.56 415 ARG A N 1
ATOM 3367 C CA . ARG A 1 415 ? 1.364 -8.543 -25.064 1.00 95.56 415 ARG A CA 1
ATOM 3368 C C . ARG A 1 415 ? 1.616 -9.975 -24.582 1.00 95.56 415 ARG A C 1
ATOM 3370 O O . ARG A 1 415 ? 0.660 -10.712 -24.324 1.00 95.56 415 ARG A O 1
ATOM 3377 N N . TYR A 1 416 ? 2.882 -10.362 -24.426 1.00 93.81 416 TYR A N 1
ATOM 3378 C CA . TYR A 1 416 ? 3.274 -11.666 -23.887 1.00 93.81 416 TYR A CA 1
ATOM 3379 C C . TYR A 1 416 ? 2.677 -11.891 -22.487 1.00 93.81 416 TYR A C 1
ATOM 3381 O O . TYR A 1 416 ? 1.966 -12.875 -22.253 1.00 93.81 416 TYR A O 1
ATOM 3389 N N . HIS A 1 417 ? 2.859 -10.933 -21.573 1.00 96.25 417 HIS A N 1
ATOM 3390 C CA . HIS A 1 417 ? 2.294 -11.018 -20.223 1.00 96.25 417 HIS A CA 1
ATOM 3391 C C . HIS A 1 417 ? 0.771 -10.826 -20.198 1.00 96.25 417 HIS A C 1
ATOM 3393 O O . HIS A 1 417 ? 0.091 -11.478 -19.399 1.00 96.25 417 HIS A O 1
ATOM 3399 N N . TRP A 1 418 ? 0.196 -10.034 -21.110 1.00 97.06 418 TRP A N 1
ATOM 3400 C CA . TRP A 1 418 ? -1.257 -9.873 -21.246 1.00 97.06 418 TRP A CA 1
ATOM 3401 C C . TRP A 1 418 ? -1.956 -11.213 -21.478 1.00 97.06 418 TRP A C 1
ATOM 3403 O O . TRP A 1 418 ? -2.972 -11.502 -20.846 1.00 97.06 418 TRP A O 1
ATOM 3413 N N . LYS A 1 419 ? -1.379 -12.091 -22.311 1.00 94.00 419 LYS A N 1
ATOM 3414 C CA . LYS A 1 419 ? -1.918 -13.439 -22.550 1.00 94.00 419 LYS A CA 1
ATOM 3415 C C . LYS A 1 419 ? -2.043 -14.242 -21.251 1.00 94.00 419 LYS A C 1
ATOM 3417 O O . LYS A 1 419 ? -3.064 -14.901 -21.036 1.00 94.00 419 LYS A O 1
ATOM 3422 N N . LYS A 1 420 ? -1.028 -14.191 -20.377 1.00 94.25 420 LYS A N 1
ATOM 3423 C CA . LYS A 1 420 ? -1.058 -14.844 -19.056 1.00 94.25 420 LYS A CA 1
ATOM 3424 C C . LYS A 1 420 ? -2.128 -14.216 -18.165 1.00 94.25 420 LYS A C 1
ATOM 3426 O O . LYS A 1 420 ? -2.934 -14.957 -17.599 1.00 94.25 420 LYS A O 1
ATOM 3431 N N . PHE A 1 421 ? -2.157 -12.887 -18.072 1.00 97.94 421 PHE A N 1
ATOM 3432 C CA . PHE A 1 421 ? -3.147 -12.161 -17.279 1.00 97.94 421 PHE A CA 1
ATOM 3433 C C . PHE A 1 421 ? -4.572 -12.529 -17.705 1.00 97.94 421 PHE A C 1
ATOM 3435 O O . PHE A 1 421 ? -5.335 -13.067 -16.905 1.00 97.94 421 PHE A O 1
ATOM 3442 N N . TYR A 1 422 ? -4.904 -12.329 -18.979 1.00 97.00 422 TYR A N 1
ATOM 3443 C CA . TYR A 1 422 ? -6.261 -12.477 -19.493 1.00 97.00 422 TYR A CA 1
ATOM 3444 C C . TYR A 1 422 ? -6.771 -13.923 -19.426 1.00 97.00 422 TYR A C 1
ATOM 3446 O O . TYR A 1 422 ? -7.931 -14.156 -19.100 1.00 97.00 422 TYR A O 1
ATOM 3454 N N . ARG A 1 423 ? -5.912 -14.919 -19.695 1.00 95.12 423 ARG A N 1
ATOM 3455 C CA . ARG A 1 423 ? -6.329 -16.334 -19.723 1.00 95.12 423 ARG A CA 1
ATOM 3456 C C . ARG A 1 423 ? -6.315 -17.024 -18.363 1.00 95.12 423 ARG A C 1
ATOM 3458 O O . ARG A 1 423 ? -7.039 -17.999 -18.196 1.00 95.12 423 ARG A O 1
ATOM 3465 N N . LYS A 1 424 ? -5.454 -16.598 -17.430 1.00 95.75 424 LYS A N 1
ATOM 3466 C CA . LYS A 1 424 ? -5.227 -17.323 -16.163 1.00 95.75 424 LYS A CA 1
ATOM 3467 C C . LYS A 1 424 ? -5.542 -16.513 -14.911 1.00 95.75 424 LYS A C 1
ATOM 3469 O O . LYS A 1 424 ? -5.888 -17.106 -13.898 1.00 95.75 424 LYS A O 1
ATOM 3474 N N . VAL A 1 425 ? -5.370 -15.193 -14.945 1.00 98.25 425 VAL A N 1
ATOM 3475 C CA . VAL A 1 425 ? -5.528 -14.340 -13.756 1.00 98.25 425 VAL A CA 1
ATOM 3476 C C . VAL A 1 425 ? -6.896 -13.675 -13.747 1.00 98.25 425 VAL A C 1
ATOM 3478 O O . VAL A 1 425 ? -7.630 -13.840 -12.781 1.00 98.25 425 VAL A O 1
ATOM 3481 N N . TYR A 1 426 ? -7.265 -12.987 -14.827 1.00 98.50 426 TYR A N 1
ATOM 3482 C CA . TYR A 1 426 ? -8.524 -12.253 -14.947 1.00 98.50 426 TYR A CA 1
ATOM 3483 C C . TYR A 1 426 ? -9.783 -13.082 -14.608 1.00 98.50 426 TYR A C 1
ATOM 3485 O O . TYR A 1 426 ? -10.585 -12.585 -13.816 1.00 98.50 426 TYR A O 1
ATOM 3493 N N . PRO A 1 427 ? -9.947 -14.345 -15.069 1.00 98.44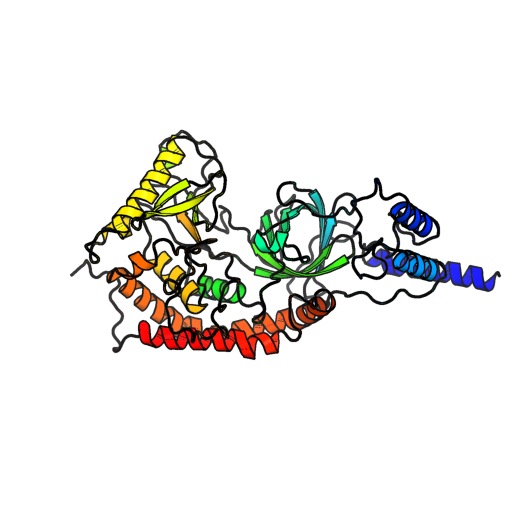 427 PRO A N 1
ATOM 3494 C CA . PRO A 1 427 ? -11.138 -15.147 -14.755 1.00 98.44 427 PRO A CA 1
ATOM 3495 C C . PRO A 1 427 ? -11.336 -15.431 -13.258 1.00 98.44 427 PRO A C 1
ATOM 3497 O O . PRO A 1 427 ? -12.448 -15.705 -12.818 1.00 98.44 427 PRO A O 1
ATOM 3500 N N . GLU A 1 428 ? -10.268 -15.348 -12.462 1.00 98.38 428 GLU A N 1
ATOM 3501 C CA . GLU A 1 428 ? -10.293 -15.605 -11.018 1.00 98.38 428 GLU A CA 1
ATOM 3502 C C . GLU A 1 428 ? -10.609 -14.345 -10.193 1.00 98.38 428 GLU A C 1
ATOM 3504 O O . GLU A 1 428 ? -10.838 -14.435 -8.982 1.00 98.38 428 GLU A O 1
ATOM 3509 N N . MET A 1 429 ? -10.580 -13.159 -10.815 1.00 98.62 429 MET A N 1
ATOM 3510 C CA . MET A 1 429 ? -10.627 -11.884 -10.091 1.00 98.62 429 MET A CA 1
ATOM 3511 C C . MET A 1 429 ? -12.010 -11.560 -9.539 1.00 98.62 429 MET A C 1
ATOM 3513 O O . MET A 1 429 ? -12.092 -11.002 -8.447 1.00 98.62 429 MET A O 1
ATOM 3517 N N . ASP A 1 430 ? -13.090 -11.979 -10.200 1.00 98.44 430 ASP A N 1
ATOM 3518 C CA . ASP A 1 430 ? -14.440 -11.831 -9.642 1.00 98.44 430 ASP A CA 1
ATOM 3519 C C . ASP A 1 430 ? -14.607 -12.621 -8.353 1.00 98.44 430 ASP A C 1
ATOM 3521 O O . ASP A 1 430 ? -15.017 -12.069 -7.332 1.00 98.44 430 ASP A O 1
ATOM 3525 N N . ALA A 1 431 ? -14.199 -13.890 -8.375 1.00 98.56 431 ALA A N 1
ATOM 3526 C CA . ALA A 1 431 ? -14.269 -14.749 -7.206 1.00 98.56 431 ALA A CA 1
ATOM 3527 C C . ALA A 1 431 ? -13.368 -14.234 -6.070 1.00 98.56 431 ALA A C 1
ATOM 3529 O O . ALA A 1 431 ? -13.713 -14.365 -4.896 1.00 98.56 431 ALA A O 1
ATOM 3530 N N . PHE A 1 432 ? -12.213 -13.641 -6.394 1.00 98.62 432 PHE A N 1
ATOM 3531 C CA . PHE A 1 432 ? -11.383 -12.956 -5.404 1.00 98.62 432 PHE A CA 1
ATOM 3532 C C . PHE A 1 432 ? -12.096 -11.742 -4.795 1.00 98.62 432 PHE A C 1
ATOM 3534 O O . PHE A 1 432 ? -12.190 -11.667 -3.570 1.00 98.62 432 PHE A O 1
ATOM 3541 N N . MET A 1 433 ? -12.616 -10.828 -5.620 1.00 98.50 433 MET A N 1
ATOM 3542 C CA . MET A 1 433 ? -13.292 -9.612 -5.159 1.00 98.50 433 MET A CA 1
ATOM 3543 C C . MET A 1 433 ? -14.519 -9.931 -4.297 1.00 98.50 433 MET A C 1
ATOM 3545 O O . MET A 1 433 ? -14.698 -9.317 -3.246 1.00 98.50 433 MET A O 1
ATOM 3549 N N . ASP A 1 434 ? -15.317 -10.928 -4.687 1.00 98.44 434 ASP A N 1
ATOM 3550 C CA . ASP A 1 434 ? -16.483 -11.365 -3.912 1.00 98.44 434 ASP A CA 1
ATOM 3551 C C . ASP A 1 434 ? -16.077 -11.921 -2.545 1.00 98.44 434 ASP A C 1
ATOM 3553 O O . ASP A 1 434 ? -16.645 -11.532 -1.525 1.00 98.44 434 ASP A O 1
ATOM 3557 N N . ARG A 1 435 ? -15.049 -12.782 -2.492 1.00 98.06 435 ARG A N 1
ATOM 3558 C CA . ARG A 1 435 ? -14.527 -13.303 -1.216 1.00 98.06 435 ARG A CA 1
ATOM 3559 C C . ARG A 1 435 ? -13.942 -12.201 -0.339 1.00 98.06 435 ARG A C 1
ATOM 3561 O O . ARG A 1 435 ? -14.123 -12.236 0.877 1.00 98.06 435 ARG A O 1
ATOM 3568 N N . TRP A 1 436 ? -13.234 -11.243 -0.936 1.00 97.56 436 TRP A N 1
ATOM 3569 C CA . TRP A 1 436 ? -12.663 -10.110 -0.215 1.00 97.56 436 TRP A CA 1
ATOM 3570 C C . TRP A 1 436 ? -13.756 -9.261 0.431 1.00 97.56 436 TRP A C 1
ATOM 3572 O O . TRP A 1 436 ? -13.701 -9.008 1.632 1.00 97.56 436 TRP A O 1
ATOM 3582 N N . VAL A 1 437 ? -14.783 -8.884 -0.336 1.00 96.94 437 VAL A N 1
ATOM 3583 C CA . VAL A 1 437 ? -15.872 -8.039 0.167 1.00 96.94 437 VAL A CA 1
ATOM 3584 C C . VAL A 1 437 ? -16.753 -8.770 1.172 1.00 96.94 437 VAL A C 1
ATOM 3586 O O . VAL A 1 437 ? -17.065 -8.192 2.211 1.00 96.94 437 VAL A O 1
ATOM 3589 N N . ALA A 1 438 ? -17.068 -10.047 0.943 1.00 96.81 438 ALA A N 1
ATOM 3590 C CA . ALA A 1 438 ? -17.811 -10.856 1.909 1.00 96.81 438 ALA A CA 1
ATOM 3591 C C . ALA A 1 438 ? -17.104 -10.921 3.274 1.00 96.81 438 ALA A C 1
ATOM 3593 O O . ALA A 1 438 ? -17.756 -10.854 4.314 1.00 96.81 438 ALA A O 1
ATOM 3594 N N . ARG A 1 439 ? -15.764 -10.987 3.285 1.00 96.00 439 ARG A N 1
ATOM 3595 C CA . ARG A 1 439 ? -14.964 -11.006 4.518 1.00 96.00 439 ARG A CA 1
ATOM 3596 C C . ARG A 1 439 ? -15.049 -9.698 5.314 1.00 96.00 439 ARG A C 1
ATOM 3598 O O . ARG A 1 439 ? -14.908 -9.735 6.529 1.00 96.00 439 ARG A O 1
ATOM 3605 N N . ILE A 1 440 ? -15.248 -8.555 4.658 1.00 96.31 440 ILE A N 1
ATOM 3606 C CA . ILE A 1 440 ? -15.218 -7.233 5.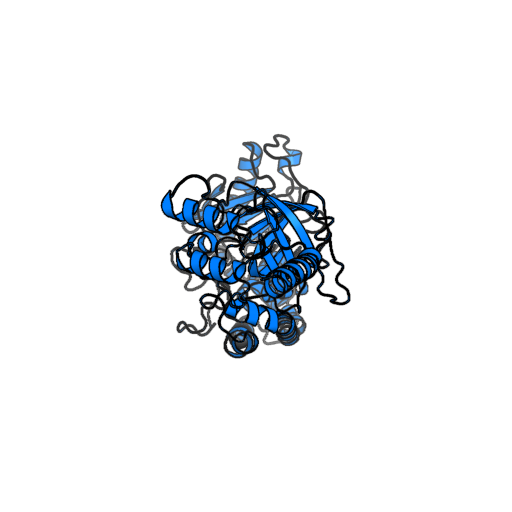307 1.00 96.31 440 ILE A CA 1
ATOM 3607 C C . ILE A 1 440 ? -16.593 -6.571 5.420 1.00 96.31 440 ILE A C 1
ATOM 3609 O O . ILE A 1 440 ? -16.678 -5.461 5.933 1.00 96.31 440 ILE A O 1
ATOM 3613 N N . GLU A 1 441 ? -17.669 -7.187 4.928 1.00 94.81 441 GLU A N 1
ATOM 3614 C CA . GLU A 1 441 ? -18.972 -6.524 4.804 1.00 94.81 441 GLU A CA 1
ATOM 3615 C C . GLU A 1 441 ? -19.537 -6.067 6.156 1.00 94.81 441 GLU A C 1
ATOM 3617 O O . GLU A 1 441 ? -19.952 -4.913 6.291 1.00 94.81 441 GLU A O 1
ATOM 3622 N N . GLN A 1 442 ? -19.514 -6.935 7.173 1.00 94.62 442 GLN A N 1
ATOM 3623 C CA . GLN A 1 442 ? -20.043 -6.588 8.495 1.00 94.62 442 GLN A CA 1
ATOM 3624 C C . GLN A 1 442 ? -19.174 -5.538 9.199 1.00 94.62 442 GLN A C 1
ATOM 3626 O O . GLN A 1 442 ? -19.706 -4.542 9.690 1.00 94.62 442 GLN A O 1
ATOM 3631 N N . ALA A 1 443 ? -17.849 -5.696 9.160 1.00 95.88 443 ALA A N 1
ATOM 3632 C CA . ALA A 1 443 ? -16.914 -4.693 9.665 1.00 95.88 443 ALA A CA 1
ATOM 3633 C C . ALA A 1 443 ? -17.027 -3.355 8.913 1.00 95.88 443 ALA A C 1
ATOM 3635 O O . ALA A 1 443 ? -16.921 -2.295 9.512 1.00 95.88 443 ALA A O 1
ATOM 3636 N N . GLY A 1 444 ? -17.314 -3.374 7.609 1.00 94.75 444 GLY A N 1
ATOM 3637 C CA . GLY A 1 444 ? -17.562 -2.174 6.810 1.00 94.75 444 GLY A CA 1
ATOM 3638 C C . GLY A 1 444 ? -18.860 -1.456 7.191 1.00 94.75 444 GLY A C 1
ATOM 3639 O O . GLY A 1 444 ? -18.924 -0.230 7.131 1.00 94.75 444 GLY A O 1
ATOM 3640 N N . ASN A 1 445 ? -19.890 -2.188 7.627 1.00 92.81 445 ASN A N 1
ATOM 3641 C CA . ASN A 1 445 ? -21.105 -1.583 8.176 1.00 92.81 445 ASN A CA 1
ATOM 3642 C C . ASN A 1 445 ? -20.845 -0.941 9.548 1.00 92.81 445 ASN A C 1
ATOM 3644 O O . ASN A 1 445 ? -21.323 0.168 9.785 1.00 92.81 445 ASN A O 1
ATOM 3648 N N . ALA A 1 446 ? -20.072 -1.597 10.420 1.00 93.00 446 ALA A N 1
ATOM 3649 C CA . ALA A 1 446 ? -19.620 -1.018 11.688 1.00 93.00 446 ALA A CA 1
ATOM 3650 C C . ALA A 1 446 ? -18.750 0.233 11.461 1.00 93.00 446 ALA A C 1
ATOM 3652 O O . ALA A 1 446 ? -18.954 1.267 12.101 1.00 93.00 446 ALA A O 1
ATOM 3653 N N . ASP A 1 447 ? -17.856 0.180 10.471 1.00 93.94 447 ASP A N 1
ATOM 3654 C CA . ASP A 1 447 ? -17.033 1.308 10.044 1.00 93.94 447 ASP A CA 1
ATOM 3655 C C . ASP A 1 447 ? -17.878 2.490 9.566 1.00 93.94 447 ASP A C 1
ATOM 3657 O O . ASP A 1 447 ? -17.622 3.608 9.987 1.00 93.94 447 ASP A O 1
ATOM 3661 N N . TYR A 1 448 ? -18.921 2.260 8.757 1.00 92.06 448 TYR A N 1
ATOM 3662 C CA . TYR A 1 448 ? -19.843 3.316 8.318 1.00 92.06 448 TYR A CA 1
ATOM 3663 C C . TYR A 1 448 ? -20.588 3.973 9.485 1.00 92.06 448 TYR A C 1
ATOM 3665 O O . TYR A 1 448 ? -20.790 5.183 9.476 1.00 92.06 448 TYR A O 1
ATOM 3673 N N . VAL A 1 449 ? -20.987 3.198 10.500 1.00 89.75 449 VAL A N 1
ATOM 3674 C CA . VAL A 1 449 ? -21.624 3.758 11.703 1.00 89.75 449 VAL A CA 1
ATOM 3675 C C . VAL A 1 449 ? -20.653 4.680 12.449 1.00 89.75 449 VAL A C 1
ATOM 3677 O O . VAL A 1 449 ? -21.071 5.725 12.941 1.00 89.75 449 VAL A O 1
ATOM 3680 N N . ARG A 1 450 ? -19.358 4.339 12.498 1.00 88.31 450 ARG A N 1
ATOM 3681 C CA . ARG A 1 450 ? -18.322 5.191 13.110 1.00 88.31 450 ARG A CA 1
ATOM 3682 C C . ARG A 1 450 ? -17.892 6.364 12.214 1.00 88.31 450 ARG A C 1
ATOM 3684 O O . ARG A 1 450 ? -17.570 7.433 12.729 1.00 88.31 450 ARG A O 1
ATOM 3691 N N . TRP A 1 451 ? -17.878 6.168 10.899 1.00 89.62 451 TRP A N 1
ATOM 3692 C CA . TRP A 1 451 ? -17.299 7.067 9.897 1.00 89.62 451 TRP A CA 1
ATOM 3693 C C . TRP A 1 451 ? -18.215 7.256 8.676 1.00 89.62 451 TRP A C 1
ATOM 3695 O O . TRP A 1 451 ? -17.841 6.893 7.551 1.00 89.62 451 TRP A O 1
ATOM 3705 N N . PRO A 1 452 ? -19.408 7.850 8.854 1.00 88.19 452 PRO A N 1
ATOM 3706 C CA . PRO A 1 452 ? -20.402 7.952 7.786 1.00 88.19 452 PRO A CA 1
ATOM 3707 C C . PRO A 1 452 ? -19.945 8.793 6.582 1.00 88.19 452 PRO A C 1
ATOM 3709 O O . PRO A 1 452 ? -20.520 8.667 5.503 1.00 88.19 452 PRO A O 1
ATOM 3712 N N . GLN A 1 453 ? -18.913 9.629 6.743 1.00 87.44 453 GLN A N 1
ATOM 3713 C CA . GLN A 1 453 ? -18.382 10.508 5.699 1.00 87.44 453 GLN A CA 1
ATOM 3714 C C . GLN A 1 453 ? -17.364 9.857 4.747 1.00 87.44 453 GLN A C 1
ATOM 3716 O O . GLN A 1 453 ? -17.134 10.402 3.672 1.00 87.44 453 GLN A O 1
ATOM 3721 N N . TYR A 1 454 ? -16.727 8.741 5.126 1.00 85.12 454 TYR A N 1
ATOM 3722 C CA . TYR A 1 454 ? -15.637 8.142 4.333 1.00 85.12 454 TYR A CA 1
ATOM 3723 C C . TYR A 1 454 ? -16.122 6.978 3.480 1.00 85.12 454 TYR A C 1
ATOM 3725 O O . TYR A 1 454 ? -16.029 6.985 2.254 1.00 85.12 454 TYR A O 1
ATOM 3733 N N . ASN A 1 455 ? -16.675 5.966 4.138 1.00 71.31 455 ASN A N 1
ATOM 3734 C CA . ASN A 1 455 ? -17.076 4.738 3.481 1.00 71.31 455 ASN A CA 1
ATOM 3735 C C . ASN A 1 455 ? -18.586 4.703 3.373 1.00 71.31 455 ASN A C 1
ATOM 3737 O O . ASN A 1 455 ? -19.260 4.558 4.376 1.00 71.31 455 ASN A O 1
ATOM 3741 N N . GLY A 1 456 ? -19.137 4.788 2.163 1.00 70.06 456 GLY A N 1
ATOM 3742 C CA . GLY A 1 456 ? -20.576 4.609 1.981 1.00 70.06 456 GLY A CA 1
ATOM 3743 C C . GLY A 1 456 ? -21.057 3.247 2.504 1.00 70.06 456 GLY A C 1
ATOM 3744 O O . GLY A 1 456 ? -20.347 2.237 2.410 1.00 70.06 456 GLY A O 1
ATOM 3745 N N . LYS A 1 457 ? -22.292 3.208 3.012 1.00 75.25 457 LYS A N 1
ATOM 3746 C CA . LYS A 1 457 ? -22.972 1.967 3.411 1.00 75.25 457 LYS A CA 1
ATOM 3747 C C . LYS A 1 457 ? -22.960 0.942 2.264 1.00 75.25 457 LYS A C 1
ATOM 3749 O O . LYS A 1 457 ? -23.003 1.322 1.095 1.00 75.25 457 LYS A O 1
ATOM 3754 N N . ASN A 1 458 ? -22.982 -0.349 2.604 1.00 86.50 458 ASN A N 1
ATOM 3755 C CA . ASN A 1 458 ? -23.119 -1.465 1.660 1.00 86.50 458 ASN A CA 1
ATOM 3756 C C . ASN A 1 458 ? -21.908 -1.636 0.713 1.00 86.50 458 ASN A C 1
ATOM 3758 O O . ASN A 1 458 ? -21.934 -1.272 -0.465 1.00 86.50 458 ASN A O 1
ATOM 3762 N N . THR A 1 459 ? -20.831 -2.222 1.243 1.00 91.25 459 THR A N 1
ATOM 3763 C CA . THR A 1 459 ? -19.593 -2.525 0.501 1.00 91.25 459 THR A CA 1
ATOM 3764 C C . THR A 1 459 ? -19.846 -3.406 -0.730 1.00 91.25 459 THR A C 1
ATOM 3766 O O . THR A 1 459 ? -19.279 -3.139 -1.789 1.00 91.25 459 THR A O 1
ATOM 3769 N N . THR A 1 460 ? -20.753 -4.384 -0.637 1.00 93.94 460 THR A N 1
ATOM 3770 C CA . THR A 1 460 ? -21.143 -5.274 -1.747 1.00 93.94 460 THR A CA 1
ATOM 3771 C C . THR A 1 460 ? -21.781 -4.516 -2.908 1.00 93.94 460 THR A C 1
ATOM 3773 O O . THR A 1 460 ? -21.428 -4.730 -4.070 1.00 93.94 460 THR A O 1
ATOM 3776 N N . TYR A 1 461 ? -22.688 -3.580 -2.622 1.00 92.75 461 TYR A N 1
ATOM 3777 C CA . TYR A 1 461 ? -23.253 -2.707 -3.649 1.00 92.75 461 TYR A CA 1
ATOM 3778 C C . TYR A 1 461 ? -22.163 -1.876 -4.329 1.00 92.75 461 TYR A C 1
ATOM 3780 O O . TYR A 1 461 ? -22.111 -1.830 -5.558 1.00 92.75 461 TYR A O 1
ATOM 3788 N N . ARG A 1 462 ? -21.261 -1.260 -3.551 1.00 91.88 462 ARG A N 1
ATOM 3789 C CA . ARG A 1 462 ? -20.180 -0.422 -4.093 1.00 91.88 462 ARG A CA 1
ATOM 3790 C C . ARG A 1 462 ? -19.226 -1.213 -4.993 1.00 91.88 462 ARG A C 1
ATOM 3792 O O . ARG A 1 462 ? -18.843 -0.720 -6.055 1.00 91.88 462 ARG A O 1
ATOM 3799 N N . LEU A 1 463 ? -18.905 -2.451 -4.617 1.00 94.88 463 LEU A N 1
ATOM 3800 C CA . LEU A 1 463 ? -18.138 -3.363 -5.463 1.00 94.88 463 LEU A CA 1
ATOM 3801 C C . LEU A 1 463 ? -18.833 -3.591 -6.811 1.00 94.88 463 LEU A C 1
ATOM 3803 O O . LEU A 1 463 ? -18.226 -3.392 -7.859 1.00 94.88 463 LEU A O 1
ATOM 3807 N N . ASN A 1 464 ? -20.105 -3.990 -6.796 1.00 94.56 464 ASN A N 1
ATOM 3808 C CA . ASN A 1 464 ? -20.818 -4.369 -8.018 1.00 94.56 464 ASN A CA 1
ATOM 3809 C C . ASN A 1 464 ? -21.123 -3.166 -8.925 1.00 94.56 464 ASN A C 1
ATOM 3811 O O . ASN A 1 464 ? -20.966 -3.245 -10.143 1.00 94.56 464 ASN A O 1
ATOM 3815 N N . ALA A 1 465 ? -21.543 -2.042 -8.342 1.00 90.56 465 ALA A N 1
ATOM 3816 C CA . ALA A 1 465 ? -21.931 -0.850 -9.092 1.00 90.56 465 ALA A CA 1
ATOM 3817 C C . ALA A 1 465 ? -20.727 -0.094 -9.686 1.00 90.56 465 ALA A C 1
ATOM 3819 O O . ALA A 1 465 ? -20.855 0.529 -10.751 1.00 90.56 465 ALA A O 1
ATOM 3820 N N . TYR A 1 466 ? -19.567 -0.161 -9.019 1.00 91.25 466 TYR A N 1
ATOM 3821 C CA . TYR A 1 466 ? -18.384 0.623 -9.376 1.00 91.25 466 TYR A CA 1
ATOM 3822 C C . TYR A 1 466 ? -17.139 -0.236 -9.596 1.00 91.25 466 TYR A C 1
ATOM 3824 O O . TYR A 1 466 ? -16.642 -0.257 -10.717 1.00 91.25 466 TYR A O 1
ATOM 3832 N N . GLY A 1 467 ? -16.661 -0.965 -8.582 1.00 93.56 467 GLY A N 1
ATOM 3833 C CA . GLY A 1 467 ? -15.390 -1.705 -8.637 1.00 93.56 467 GLY A CA 1
ATOM 3834 C C . GLY A 1 467 ? -15.301 -2.719 -9.784 1.00 93.56 467 GLY A C 1
ATOM 3835 O O . GLY A 1 467 ? -14.495 -2.552 -10.698 1.00 93.56 467 GLY A O 1
ATOM 3836 N N . LYS A 1 468 ? -16.179 -3.731 -9.792 1.00 95.81 468 LYS A N 1
ATOM 3837 C CA . LYS A 1 468 ? -16.233 -4.759 -10.849 1.00 95.81 468 LYS A CA 1
ATOM 3838 C C . LYS A 1 468 ? -16.471 -4.147 -12.221 1.00 95.81 468 LYS A C 1
ATOM 3840 O O . LYS A 1 468 ? -15.767 -4.449 -13.180 1.00 95.81 468 LYS A O 1
ATOM 3845 N N . LYS A 1 469 ? -17.446 -3.241 -12.321 1.00 93.62 469 LYS A N 1
ATOM 3846 C CA . LYS A 1 469 ? -17.787 -2.599 -13.594 1.00 93.62 469 LYS A CA 1
ATOM 3847 C C . LYS A 1 469 ? -16.611 -1.806 -14.169 1.00 93.62 469 LYS A C 1
ATOM 3849 O O . LYS A 1 469 ? -16.402 -1.853 -15.378 1.00 93.62 469 LYS A O 1
ATOM 3854 N N . ALA A 1 470 ? -15.847 -1.111 -13.330 1.00 94.31 470 ALA A N 1
ATOM 3855 C CA . ALA A 1 470 ? -14.647 -0.404 -13.749 1.00 94.31 470 ALA A CA 1
ATOM 3856 C C . ALA A 1 470 ? -13.550 -1.360 -14.226 1.00 94.31 470 ALA A C 1
ATOM 3858 O O . ALA A 1 470 ? -13.048 -1.209 -15.340 1.00 94.31 470 ALA A O 1
ATOM 3859 N N . PHE A 1 471 ? -13.257 -2.387 -13.427 1.00 96.44 471 PHE A N 1
ATOM 3860 C CA . PHE A 1 471 ? -12.262 -3.402 -13.753 1.00 96.44 471 PHE A CA 1
ATOM 3861 C C . PHE A 1 471 ? -12.553 -4.102 -15.086 1.00 96.44 471 PHE A C 1
ATOM 3863 O O . PHE A 1 471 ? -11.708 -4.111 -15.979 1.00 96.44 471 PHE A O 1
ATOM 3870 N N . HIS A 1 472 ? -13.772 -4.614 -15.279 1.00 96.19 472 HIS A N 1
ATOM 3871 C CA . HIS A 1 472 ? -14.135 -5.296 -16.523 1.00 96.19 472 HIS A CA 1
ATOM 3872 C C . HIS A 1 472 ? -14.118 -4.368 -17.737 1.00 96.19 472 HIS A C 1
ATOM 3874 O O . HIS A 1 472 ? -13.702 -4.794 -18.811 1.00 96.19 472 HIS A O 1
ATOM 3880 N N . LYS A 1 473 ? -14.542 -3.104 -17.588 1.00 94.69 473 LYS A N 1
ATOM 3881 C CA . LYS A 1 473 ? -14.477 -2.125 -18.683 1.00 94.69 473 LYS A CA 1
ATOM 3882 C C . LYS A 1 473 ? -13.039 -1.873 -19.125 1.00 94.69 473 LYS A C 1
ATOM 3884 O O . LYS A 1 473 ? -12.755 -1.957 -20.317 1.00 94.69 473 LYS A O 1
ATOM 3889 N N . LYS A 1 474 ? -12.138 -1.615 -18.173 1.00 95.62 474 LYS A N 1
ATOM 3890 C CA . LYS A 1 474 ? -10.725 -1.373 -18.473 1.00 95.62 474 LYS A CA 1
ATOM 3891 C C . LYS A 1 474 ? -10.064 -2.608 -19.085 1.00 95.62 474 LYS A C 1
ATOM 3893 O O . LYS A 1 474 ? -9.386 -2.488 -20.100 1.00 95.62 474 LYS A O 1
ATOM 3898 N N . VAL A 1 475 ? -10.309 -3.800 -18.533 1.00 96.94 475 VAL A N 1
ATOM 3899 C CA . VAL A 1 475 ? -9.769 -5.055 -19.084 1.00 96.94 475 VAL A CA 1
ATOM 3900 C C . VAL A 1 475 ? -10.306 -5.344 -20.487 1.00 96.94 475 VAL A C 1
ATOM 3902 O O . VAL A 1 475 ? -9.543 -5.801 -21.333 1.00 96.94 475 VAL A O 1
ATOM 3905 N N . ALA A 1 476 ? -11.583 -5.063 -20.762 1.00 95.69 476 ALA A N 1
ATOM 3906 C CA . ALA A 1 476 ? -12.149 -5.212 -22.101 1.00 95.69 476 ALA A CA 1
ATOM 3907 C C . ALA A 1 476 ? -11.449 -4.291 -23.111 1.00 95.69 476 ALA A C 1
ATOM 3909 O O . ALA A 1 476 ? -11.000 -4.766 -24.148 1.00 95.69 476 ALA A O 1
ATOM 3910 N N . TRP A 1 477 ? -11.268 -3.012 -22.774 1.00 95.50 477 TRP A N 1
ATOM 3911 C CA . TRP A 1 477 ? -10.554 -2.076 -23.642 1.00 95.50 477 TRP A CA 1
ATOM 3912 C C . TRP A 1 477 ? -9.083 -2.468 -23.853 1.00 95.50 477 TRP A C 1
ATOM 3914 O O . TRP A 1 477 ? -8.603 -2.481 -24.984 1.00 95.50 477 TRP A O 1
ATOM 3924 N N . LEU A 1 478 ? -8.374 -2.853 -22.785 1.00 96.38 478 LEU A N 1
ATOM 3925 C CA . LEU A 1 478 ? -6.995 -3.349 -22.870 1.00 96.38 478 LEU A CA 1
ATOM 3926 C C . LEU A 1 478 ? -6.894 -4.615 -23.727 1.00 96.38 478 LEU A C 1
ATOM 3928 O O . LEU A 1 478 ? -5.886 -4.817 -24.403 1.00 96.38 478 LEU A O 1
ATOM 3932 N N . ASN A 1 479 ? -7.929 -5.458 -23.735 1.00 95.81 479 ASN A N 1
ATOM 3933 C CA . ASN A 1 479 ? -7.958 -6.628 -24.598 1.00 95.81 479 ASN A CA 1
ATOM 3934 C C . ASN A 1 479 ? -7.946 -6.230 -26.077 1.00 95.81 479 ASN A C 1
ATOM 3936 O O . ASN A 1 479 ? -7.232 -6.858 -26.852 1.00 95.81 479 ASN A O 1
ATOM 3940 N N . ASP A 1 480 ? -8.643 -5.165 -26.466 1.00 94.19 480 ASP A N 1
ATOM 3941 C CA . ASP A 1 480 ? -8.597 -4.659 -27.843 1.00 94.19 480 ASP A CA 1
ATOM 3942 C C . ASP A 1 480 ? -7.209 -4.102 -28.209 1.00 94.19 480 ASP A C 1
ATOM 3944 O O . ASP A 1 480 ? -6.793 -4.189 -29.362 1.00 94.19 480 ASP A O 1
ATOM 3948 N N . GLN A 1 481 ? -6.454 -3.588 -27.229 1.00 94.00 481 GLN A N 1
ATOM 3949 C CA . GLN A 1 481 ? -5.101 -3.058 -27.455 1.00 94.00 481 GLN A CA 1
ATOM 3950 C C . GLN A 1 481 ? -4.042 -4.165 -27.562 1.00 94.00 481 GLN A C 1
ATOM 3952 O O . GLN A 1 481 ? -3.153 -4.122 -28.422 1.00 94.00 481 GLN A O 1
ATOM 3957 N N . TRP A 1 482 ? -4.118 -5.157 -26.670 1.00 93.62 482 TRP A N 1
ATOM 3958 C CA . TRP A 1 482 ? -3.035 -6.111 -26.418 1.00 93.62 482 TRP A CA 1
ATOM 3959 C C . TRP A 1 482 ? -3.308 -7.534 -26.909 1.00 93.62 482 TRP A C 1
ATOM 3961 O O . TRP A 1 482 ? -2.376 -8.342 -26.948 1.00 93.62 482 TRP A O 1
ATOM 3971 N N . SER A 1 483 ? -4.540 -7.862 -27.313 1.00 85.06 483 SER A N 1
ATOM 3972 C CA . SER A 1 483 ? -4.836 -9.172 -27.902 1.00 85.06 483 SER A CA 1
ATOM 3973 C C . SER A 1 483 ? -4.073 -9.399 -29.213 1.00 85.06 483 SER A C 1
ATOM 3975 O O . SER A 1 483 ? -3.723 -8.467 -29.940 1.00 85.06 483 SER A O 1
ATOM 3977 N N . TYR A 1 484 ? -3.771 -10.670 -29.485 1.00 70.94 484 TYR A N 1
ATOM 3978 C CA . TYR A 1 484 ? -3.191 -11.109 -30.750 1.00 70.94 484 TYR A CA 1
ATOM 3979 C C . TYR A 1 484 ? -4.296 -11.574 -31.703 1.00 70.94 484 TYR A C 1
ATOM 3981 O O . TYR A 1 484 ? -5.171 -12.325 -31.261 1.00 70.94 484 TYR A O 1
ATOM 3989 N N . PRO A 1 485 ? -4.219 -11.229 -33.001 1.00 56.81 485 PRO A N 1
ATOM 3990 C CA . PRO A 1 485 ? -5.103 -11.805 -34.009 1.00 56.81 485 PRO A CA 1
ATOM 3991 C C . PRO A 1 485 ? -4.914 -13.318 -34.228 1.00 56.81 485 PRO A C 1
ATOM 3993 O O . PRO A 1 485 ? -5.858 -13.958 -34.669 1.00 56.81 485 PRO A O 1
ATOM 3996 N N . ASP A 1 486 ? -3.763 -13.920 -33.880 1.00 53.66 486 ASP A N 1
ATOM 3997 C CA . ASP A 1 486 ? -3.455 -15.321 -34.222 1.00 53.66 486 ASP A CA 1
ATOM 3998 C C . ASP A 1 486 ? -2.737 -16.117 -33.114 1.00 53.66 486 ASP A C 1
ATOM 4000 O O . ASP A 1 486 ? -2.047 -15.579 -32.251 1.00 53.66 486 ASP A O 1
ATOM 4004 N N . ALA A 1 487 ? -2.909 -17.444 -33.146 1.00 50.69 487 ALA A N 1
ATOM 4005 C CA . ALA A 1 487 ? -2.587 -18.411 -32.090 1.00 50.69 487 ALA A CA 1
ATOM 4006 C C . ALA A 1 487 ? -1.088 -18.701 -31.831 1.00 50.69 487 ALA A C 1
ATOM 4008 O O . ALA A 1 487 ? -0.782 -19.663 -31.122 1.00 50.69 487 ALA A O 1
ATOM 4009 N N . VAL A 1 488 ? -0.159 -17.908 -32.367 1.00 56.38 488 VAL A N 1
ATOM 4010 C CA . VAL A 1 488 ? 1.286 -18.110 -32.166 1.00 56.38 488 VAL A CA 1
ATOM 4011 C C . VAL A 1 488 ? 1.749 -17.277 -30.973 1.00 56.38 488 VAL A C 1
ATOM 4013 O O . VAL A 1 488 ? 1.498 -16.077 -30.914 1.00 56.38 488 VAL A O 1
ATOM 4016 N N . ASP A 1 489 ? 2.387 -17.923 -29.995 1.00 58.91 489 ASP A N 1
ATOM 4017 C CA . ASP A 1 489 ? 3.015 -17.214 -28.880 1.00 58.91 489 ASP A CA 1
ATOM 4018 C C . ASP A 1 489 ? 4.112 -16.279 -29.411 1.00 58.91 489 ASP A C 1
ATOM 4020 O O . ASP A 1 489 ? 4.969 -16.747 -30.166 1.00 58.91 489 ASP A O 1
ATOM 4024 N N . PRO A 1 490 ? 4.096 -14.978 -29.064 1.00 58.81 490 PRO A N 1
ATOM 4025 C CA . PRO A 1 490 ? 5.192 -14.097 -29.427 1.00 58.81 490 PRO A CA 1
ATOM 4026 C C . PRO A 1 490 ? 6.490 -14.619 -28.818 1.00 58.81 490 PRO A C 1
ATOM 4028 O O . PRO A 1 490 ? 6.536 -14.931 -27.629 1.00 5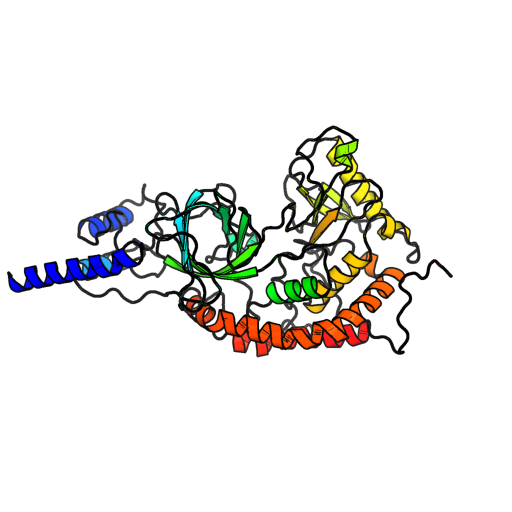8.81 490 PRO A O 1
ATOM 4031 N N . ASP A 1 491 ? 7.523 -14.712 -29.649 1.00 63.66 491 ASP A N 1
ATOM 4032 C CA . ASP A 1 491 ? 8.884 -15.013 -29.220 1.00 63.66 491 ASP A CA 1
ATOM 4033 C C . ASP A 1 491 ? 9.407 -13.814 -28.409 1.00 63.66 491 ASP A C 1
ATOM 4035 O O . ASP A 1 491 ? 9.559 -12.735 -28.987 1.00 63.66 491 ASP A O 1
ATOM 4039 N N . PRO A 1 492 ? 9.624 -13.947 -27.086 1.00 64.12 492 PRO A N 1
ATOM 4040 C CA . PRO A 1 492 ? 10.045 -12.831 -26.244 1.00 64.12 492 PRO A CA 1
ATOM 4041 C C . PRO A 1 492 ? 11.509 -12.432 -26.480 1.00 64.12 492 PRO A C 1
ATOM 4043 O O . PRO A 1 492 ? 11.941 -11.426 -25.939 1.00 64.12 492 PRO A O 1
ATOM 4046 N N . ASN A 1 493 ? 12.270 -13.182 -27.291 1.00 63.12 493 ASN A N 1
ATOM 4047 C CA . ASN A 1 493 ? 13.669 -12.892 -27.610 1.00 63.12 493 ASN A CA 1
ATOM 4048 C C . ASN A 1 493 ? 13.864 -12.722 -29.128 1.00 63.12 493 ASN A C 1
ATOM 4050 O O . ASN A 1 493 ? 14.440 -13.589 -29.786 1.00 63.12 493 ASN A O 1
ATOM 4054 N N . PRO A 1 494 ? 13.432 -11.596 -29.724 1.00 52.88 494 PRO A N 1
ATOM 4055 C CA . PRO A 1 494 ? 13.546 -11.388 -31.169 1.00 52.88 494 PRO A CA 1
ATOM 4056 C C . PRO A 1 494 ? 14.995 -11.215 -31.665 1.00 52.88 494 PRO A C 1
ATOM 4058 O O . PRO A 1 494 ? 15.213 -11.200 -32.872 1.00 52.88 494 PRO A O 1
ATOM 4061 N N . ILE A 1 495 ? 15.968 -11.072 -30.756 1.00 49.06 495 ILE A N 1
ATOM 4062 C CA . ILE A 1 495 ? 17.376 -10.748 -31.053 1.00 49.06 495 ILE A CA 1
ATOM 4063 C C . ILE A 1 495 ? 18.178 -11.978 -31.537 1.00 49.06 495 ILE A C 1
ATOM 4065 O O . ILE A 1 495 ? 19.227 -11.810 -32.151 1.00 49.06 495 ILE A O 1
ATOM 4069 N N . ASP A 1 496 ? 17.668 -13.201 -31.354 1.00 40.16 496 ASP A N 1
ATOM 4070 C CA . ASP A 1 496 ? 18.307 -14.440 -31.840 1.00 40.16 496 ASP A CA 1
ATOM 4071 C C . ASP A 1 496 ? 17.929 -14.808 -33.301 1.00 40.16 496 ASP A C 1
ATOM 4073 O O . ASP A 1 496 ? 18.050 -15.971 -33.701 1.00 40.16 496 ASP A O 1
ATOM 4077 N N . ARG A 1 497 ? 17.462 -13.848 -34.121 1.00 34.97 497 ARG A N 1
ATOM 4078 C CA . ARG A 1 497 ? 17.117 -14.065 -35.543 1.00 34.97 497 ARG A CA 1
ATOM 4079 C C . ARG A 1 497 ? 17.845 -13.155 -36.518 1.00 34.97 497 ARG A C 1
ATOM 4081 O O . ARG A 1 497 ? 17.898 -11.932 -36.269 1.00 34.97 497 ARG A O 1
#

Foldseek 3Di:
DVVLVVVLVVLQVVVLVVCVVALAADAQVCVVPSHQAVVSLVNLVCCAVVVDDPPFDPFSNQPQQLPSDRDVVSSVQSVCVNVVHDGDDDLDFLLLAKEKEKAFDVLGDALAPPDKTKIWIWIGRSPDPPADTGAHSVGTFIKIKHWDDDCCSVPPPLTKMWIFGPAFDCHPNHDTDRTKIKAPLLQQAQLNCLQVQLLLLLVLLCAVFAKDKDWHFYARNNDGSFIIIIIDDADDDPRGVPAFAAEAADDDLQRLLAKWKKWWALDDDPQWDWDAAPVRDITTMQTPGVNHYHPSSSVVVNVLVVQLRVQLPPPPLQDCSNCQAAPLLQVLSSQLSCLLQLQLLEQQGQWMWMWHHDSSIYIGTDDHDDSSSGLVCPPVPDQLQDGSCPPRPPSRHNGSPVSNVSRVLSLLSNLLSLVCCVPPPVVCSVVVSVVVSVSCLSSLQSRCSSPVPRYPHGSPCSNVVGVVVSSVRNNVSVCVVRPDPDDDRDDSCPPVD

Radius of gyration: 26.22 Å; chains: 1; bounding box: 66×46×88 Å

Secondary structure (DSSP, 8-state):
-HHHHHHHHHHHHHHHHHHTTTTPPPTT--SSSS--SHHHHHHHHHHHHH--S-TT---TTT-SSSSS--SHHHHHHHHHHHTTPPPPPPP---SSS-EEEEEEGGG-----SSSPEEEEEEEE-TT-TTPPPBS-SSS-EEEEEEEE-SHHHHH-SS-EEEEEEEEEE--TTPPPEEEEEEE--TT--SSS-TTHHHHHHHHHHT-S----EEEEEEEETTEEEEEEEEEEPP-BSTTSB-S----TT---HHHHTS-EEEEE-SS--TT-EEEE-TTS-EEEEEEEESSS--HHHHHHHHHHHHHHHHHHT-S-TT-GGGGGTB-HHHHHHHHHHHHHTT-TTTTTSSEEEEE-SSTT--BEE------TTTTTTTTTT--S-S-TTSS--TTS---SHHHHTT-HHHHHHHHHHHHHIIIIIGGGHHHHHHHHHHHHHHHHHHHHHH-TTTS-S-HHHHIIIIIHHHHHHHHHHHHHHH--SSSPPP-S-GGG-

Sequence (497 aa):
MRKLLLTILIAVFTMQGMFAQSGLRPRGDVNCDWEVNIADINTLVDSILHGAKYHSFYSYATDVNGDKEINIADVNLLVDAVLGHNLPPMPTFSGTLPVLYINTEGYRNIDSKKKYLHADWWLDNMGIEGIKPIGSPDEPLGMQIKGHGNYTWTDCDKKSFRLKLDEKHKVLGMPSNRHWVLKANAFNWKGQIEDALPFEIGRRMGLAWTPQIQPVEVVLNGQYIGLYFLYEKIRVSKHRVNITEQDDNDIEPENVTGGWLLEINNYREPNNLVFAEGNGKPFWVLPHSPEELSDIQYQYIVTLLMSANNAMYNPDKVSPQWEQYIDIDSLAVYYLVQEAVDNQEAFSGSCYMHKERGDSTKLIFGPLWDCDHSFNRYGGGYEFNQFIYEDVPSNWYSRWIGEIAKFPHFQLMVRYHWKKFYRKVYPEMDAFMDRWVARIEQAGNADYVRWPQYNGKNTTYRLNAYGKKAFHKKVAWLNDQWSYPDAVDPDPNPIDR

pLDDT: mean 87.29, std 15.75, range [30.28, 98.69]